Protein AF-A0A139SJI4-F1 (afdb_monomer_lite)

Sequence (648 aa):
MFPEQMTVYVGLIGIAGLSLLIWNFITRSLARKPIPLPALCTIWTLAFISFGGLVGLFALISDFYMIRAIQRYATIISTISFLYFALGLSRWSRDWHNIPKIALISAIGIGGLADQAWPHFKKWQGSAESMTRQLEEDATLVTKLETELPAKSMLFMLPIVPFPEGPQQLYGMQDYELFRPFLHSKTLRYSYGSHKGRPTTEWQKHTAYLPANKMVTELESYGFRGILINRHGYEDNANSLLEELASAGHKPTIEQGDEWVFIPLNPSPTPKLPHLPYSFPDKWFSSEGTPDNWWRWTSTSKNNIIHLYTRESGRHHLTFDISAVSARNIYLTLDGKPLDTINLSTSNLHRAISLILDLPKGKNILTLSTDQPPTIPIGDNRALSLCVANLNLVPIGSLSLNFGQNWFPREGTADNWWRWTGTITGSELSIYSKEAGKYQLTASLGVISPRQVYFMREGELIQKVEFQHQGEQAISFTLKLKQGDNTILLSTDQMGLSPVGDPRHLAFYIKNAQIAALPPQVVSFDNNWFPKERGGDNWWHWTGKRTGSKVSIDNHGEEGTYELFALVGAINQRKVDVMVNGELAAILEFDQAGEQELSIPLRLKQGNNSLILSTDQDPIQPDTRDTRELAFYIKNLTIKSTVDNEKQ

Structure (mmCIF, N/CA/C/O backbone):
data_AF-A0A139SJI4-F1
#
_entry.id   AF-A0A139SJI4-F1
#
loop_
_atom_site.group_PDB
_atom_site.id
_atom_site.type_symbol
_atom_site.label_atom_id
_atom_site.label_alt_id
_atom_site.label_comp_id
_atom_site.label_asym_id
_atom_site.label_entity_id
_atom_site.label_seq_id
_atom_site.pdbx_PDB_ins_code
_atom_site.Cartn_x
_atom_site.Cartn_y
_atom_site.Cartn_z
_atom_site.occupancy
_atom_site.B_iso_or_equiv
_atom_site.auth_seq_id
_atom_site.auth_comp_id
_atom_site.auth_asym_id
_atom_site.auth_atom_id
_atom_site.pdbx_PDB_model_num
ATOM 1 N N . MET A 1 1 ? 8.363 1.008 -33.238 1.00 31.22 1 MET A N 1
ATOM 2 C CA . MET A 1 1 ? 9.758 0.917 -32.758 1.00 31.22 1 MET A CA 1
ATOM 3 C C . MET A 1 1 ? 10.643 0.729 -33.982 1.00 31.22 1 MET A C 1
ATOM 5 O O . MET A 1 1 ? 10.833 -0.393 -34.430 1.00 31.22 1 MET A O 1
ATOM 9 N N . PHE A 1 2 ? 11.058 1.826 -34.616 1.00 26.97 2 PHE A N 1
ATOM 10 C CA . PHE A 1 2 ? 12.043 1.742 -35.694 1.00 26.97 2 PHE A CA 1
ATOM 11 C C . PHE A 1 2 ? 13.402 1.393 -35.069 1.00 26.97 2 PHE A C 1
ATOM 13 O O . PHE A 1 2 ? 13.672 1.865 -33.962 1.00 26.97 2 PHE A O 1
ATOM 20 N N . PRO A 1 3 ? 14.244 0.570 -35.717 1.00 35.22 3 PRO A N 1
ATOM 21 C CA . PRO A 1 3 ? 15.626 0.411 -35.286 1.00 35.22 3 PRO A CA 1
ATOM 22 C C . PRO A 1 3 ? 16.257 1.802 -35.262 1.00 35.22 3 PRO A C 1
ATOM 24 O O . PRO A 1 3 ? 16.084 2.545 -36.229 1.00 35.22 3 PRO A O 1
ATOM 27 N N . GLU A 1 4 ? 16.945 2.158 -34.179 1.00 38.88 4 GLU A N 1
ATOM 28 C CA . GLU A 1 4 ? 17.741 3.383 -34.093 1.00 38.88 4 GLU A CA 1
ATOM 29 C C . GLU A 1 4 ? 18.536 3.545 -35.398 1.00 38.88 4 GLU A C 1
ATOM 31 O O . GLU A 1 4 ? 19.383 2.722 -35.732 1.00 38.88 4 GLU A O 1
ATOM 36 N N . GLN A 1 5 ? 18.220 4.554 -36.210 1.00 41.50 5 GLN A N 1
ATOM 37 C CA . GLN A 1 5 ? 18.909 4.806 -37.481 1.00 41.50 5 GLN A CA 1
ATOM 38 C C . GLN A 1 5 ? 20.224 5.559 -37.240 1.00 41.50 5 GLN A C 1
ATOM 40 O O . GLN A 1 5 ? 20.548 6.521 -37.931 1.00 41.50 5 GLN A O 1
ATOM 45 N N . MET A 1 6 ? 20.989 5.139 -36.236 1.00 48.84 6 MET A N 1
ATOM 46 C CA . MET A 1 6 ? 22.333 5.650 -36.021 1.00 48.84 6 MET A CA 1
ATOM 47 C C . MET A 1 6 ? 23.278 4.839 -36.903 1.00 48.84 6 MET A C 1
ATOM 49 O O . MET A 1 6 ? 23.537 3.661 -36.660 1.00 48.84 6 MET A O 1
ATOM 53 N N . THR A 1 7 ? 23.783 5.456 -37.967 1.00 56.12 7 THR A N 1
ATOM 54 C CA . THR A 1 7 ? 24.868 4.884 -38.763 1.00 56.12 7 THR A CA 1
ATOM 55 C C . THR A 1 7 ? 26.080 4.652 -37.857 1.00 56.12 7 THR A C 1
ATOM 57 O O . THR A 1 7 ? 26.615 5.581 -37.254 1.00 56.12 7 THR A O 1
ATOM 60 N N . VAL A 1 8 ? 26.511 3.394 -37.724 1.00 70.06 8 VAL A N 1
ATOM 61 C CA . VAL A 1 8 ? 27.684 3.058 -36.907 1.00 70.06 8 VAL A CA 1
ATOM 62 C C . VAL A 1 8 ? 28.943 3.514 -37.639 1.00 70.06 8 VAL A C 1
ATOM 64 O O . VAL A 1 8 ? 29.337 2.930 -38.649 1.00 70.06 8 VAL A O 1
ATOM 67 N N . TYR A 1 9 ? 29.578 4.569 -37.133 1.00 81.50 9 TYR A N 1
ATOM 68 C CA . TYR A 1 9 ? 30.862 5.037 -37.640 1.00 81.50 9 TYR A CA 1
ATOM 69 C C . TYR A 1 9 ? 31.980 4.077 -37.211 1.00 81.50 9 TYR A C 1
ATOM 71 O O . TYR A 1 9 ? 32.287 3.960 -36.029 1.00 81.50 9 TYR A O 1
ATOM 79 N N . VAL A 1 10 ? 32.595 3.389 -38.176 1.00 81.25 10 VAL A N 1
ATOM 80 C CA . VAL A 1 10 ? 33.662 2.395 -37.930 1.00 81.25 10 VAL A CA 1
ATOM 81 C C . VAL A 1 10 ? 35.070 3.008 -37.821 1.00 81.25 10 VAL A C 1
ATOM 83 O O . VAL A 1 10 ? 36.044 2.281 -37.629 1.00 81.25 10 VAL A O 1
ATOM 86 N N . GLY A 1 11 ? 35.187 4.334 -37.943 1.00 87.69 11 GLY A N 1
ATOM 87 C CA . GLY A 1 11 ? 36.456 5.064 -37.891 1.00 87.69 11 GLY A CA 1
ATOM 88 C C . GLY A 1 11 ? 37.235 5.084 -39.202 1.00 87.69 11 GLY A C 1
ATOM 89 O O . GLY A 1 11 ? 37.088 4.193 -40.038 1.00 87.69 11 GLY A O 1
ATOM 90 N N . LEU A 1 12 ? 38.119 6.068 -39.376 1.00 90.69 12 LEU A N 1
ATOM 91 C CA . LEU A 1 12 ? 38.939 6.220 -40.588 1.00 90.69 12 LEU A CA 1
ATOM 92 C C . LEU A 1 12 ? 39.838 5.004 -40.838 1.00 90.69 12 LEU A C 1
ATOM 94 O O . LEU A 1 12 ? 39.976 4.551 -41.973 1.00 90.69 12 LEU A O 1
ATOM 98 N N . ILE A 1 13 ? 40.418 4.436 -39.778 1.00 91.56 13 ILE A N 1
ATOM 99 C CA . ILE A 1 13 ? 41.256 3.231 -39.877 1.00 91.56 13 ILE A CA 1
ATOM 100 C C . ILE A 1 13 ? 40.399 2.016 -40.265 1.00 91.56 13 ILE A C 1
ATOM 102 O O . ILE A 1 13 ? 40.811 1.211 -41.102 1.00 91.56 13 ILE A O 1
ATOM 106 N N . GLY A 1 14 ? 39.190 1.899 -39.708 1.00 90.94 14 GLY A N 1
ATOM 107 C CA . GLY A 1 14 ? 38.237 0.856 -40.083 1.00 90.94 14 GLY A CA 1
ATOM 108 C C . GLY A 1 14 ? 37.820 0.989 -41.548 1.00 90.94 14 GLY A C 1
ATOM 109 O O . GLY A 1 14 ? 37.858 0.010 -42.287 1.00 90.94 14 GLY A O 1
ATOM 110 N N . ILE A 1 15 ? 37.529 2.211 -42.004 1.00 92.62 15 ILE A N 1
ATOM 111 C CA . ILE A 1 15 ? 37.219 2.524 -43.406 1.00 92.62 15 ILE A CA 1
ATOM 112 C C . ILE A 1 15 ? 38.392 2.163 -44.319 1.00 92.62 15 ILE A C 1
ATOM 114 O O . ILE A 1 15 ? 38.176 1.558 -45.370 1.00 92.62 15 ILE A O 1
ATOM 118 N N . ALA A 1 16 ? 39.630 2.481 -43.931 1.00 92.94 16 ALA A N 1
ATOM 119 C CA . ALA A 1 16 ? 40.815 2.122 -44.704 1.00 92.94 16 ALA A CA 1
ATOM 120 C C . ALA A 1 16 ? 40.965 0.596 -44.808 1.00 92.94 16 ALA A C 1
ATOM 122 O O . ALA A 1 16 ? 41.175 0.061 -45.896 1.00 92.94 16 ALA A O 1
ATOM 123 N N . GLY A 1 17 ? 40.780 -0.120 -43.696 1.00 94.38 17 GLY A N 1
ATOM 124 C CA . GLY A 1 17 ? 40.795 -1.581 -43.660 1.00 94.38 17 GLY A CA 1
ATOM 125 C C . GLY A 1 17 ? 39.724 -2.225 -44.534 1.00 94.38 17 GLY A C 1
ATOM 126 O O . GLY A 1 17 ? 40.028 -3.115 -45.330 1.00 94.38 17 GLY A O 1
ATOM 127 N N . LEU A 1 18 ? 38.489 -1.735 -44.440 1.00 93.75 18 LEU A N 1
ATOM 128 C CA . LEU A 1 18 ? 37.367 -2.186 -45.258 1.00 93.75 18 LEU A CA 1
ATOM 129 C C . LEU A 1 18 ? 37.601 -1.882 -46.745 1.00 93.75 18 LEU A C 1
ATOM 131 O O . LEU A 1 18 ? 37.373 -2.744 -47.587 1.00 93.75 18 LEU A O 1
ATOM 135 N N . SER A 1 19 ? 38.125 -0.700 -47.076 1.00 94.62 19 SER A N 1
ATOM 136 C CA . SER A 1 19 ? 38.453 -0.317 -48.456 1.00 94.62 19 SER A CA 1
ATOM 137 C C . SER A 1 19 ? 39.529 -1.222 -49.055 1.00 94.62 19 SER A C 1
ATOM 139 O O . SER A 1 19 ? 39.376 -1.699 -50.178 1.00 94.62 19 SER A O 1
ATOM 141 N N . LEU A 1 20 ? 40.586 -1.538 -48.296 1.00 93.88 20 LEU A N 1
ATOM 142 C CA . LEU A 1 20 ? 41.614 -2.493 -48.724 1.00 93.88 20 LEU A CA 1
ATOM 143 C C . LEU A 1 20 ? 41.041 -3.905 -48.908 1.00 93.88 20 LEU A C 1
ATOM 145 O O . LEU A 1 20 ? 41.457 -4.633 -49.815 1.00 93.88 20 LEU A O 1
ATOM 149 N N . LEU A 1 21 ? 40.099 -4.308 -48.051 1.00 95.69 21 LEU A N 1
ATOM 150 C CA . LEU A 1 21 ? 39.420 -5.595 -48.159 1.00 95.69 21 LEU A CA 1
ATOM 151 C C . LEU A 1 21 ? 38.536 -5.655 -49.411 1.00 95.69 21 LEU A C 1
ATOM 153 O O . LEU A 1 21 ? 38.617 -6.633 -50.153 1.00 95.69 21 LEU A O 1
ATOM 157 N N . ILE A 1 22 ? 37.759 -4.603 -49.684 1.00 94.69 22 ILE A N 1
ATOM 158 C CA . ILE A 1 22 ? 36.927 -4.463 -50.888 1.00 94.69 22 ILE A CA 1
ATOM 159 C C . ILE A 1 22 ? 37.801 -4.463 -52.143 1.00 94.69 22 ILE A C 1
ATOM 161 O O . ILE A 1 22 ? 37.515 -5.187 -53.094 1.00 94.69 22 ILE A O 1
ATOM 165 N N . TRP A 1 23 ? 38.909 -3.721 -52.142 1.00 94.38 23 TRP A N 1
ATOM 166 C CA . TRP A 1 23 ? 39.853 -3.711 -53.257 1.00 94.38 23 TRP A CA 1
ATOM 167 C C . TRP A 1 23 ? 40.422 -5.109 -53.540 1.00 94.38 23 TRP A C 1
ATOM 169 O O . TRP A 1 23 ? 40.409 -5.577 -54.681 1.00 94.38 23 TRP A O 1
ATOM 179 N N . ASN A 1 24 ? 40.874 -5.825 -52.505 1.00 93.88 24 ASN A N 1
ATOM 180 C CA . ASN A 1 24 ? 41.371 -7.195 -52.659 1.00 93.88 24 ASN A CA 1
ATOM 181 C C . ASN A 1 24 ? 40.265 -8.165 -53.108 1.00 93.88 24 ASN A C 1
ATOM 183 O O . ASN A 1 24 ? 40.505 -9.059 -53.918 1.00 93.88 24 ASN A O 1
ATOM 187 N N . PHE A 1 25 ? 39.041 -7.981 -52.615 1.00 94.88 25 PHE A N 1
ATOM 188 C CA . PHE A 1 25 ? 37.877 -8.739 -53.057 1.00 94.88 25 PHE A CA 1
ATOM 189 C C . PHE A 1 25 ? 37.612 -8.549 -54.558 1.00 94.88 25 PHE A C 1
ATOM 191 O O . PHE A 1 25 ? 37.527 -9.542 -55.283 1.00 94.88 25 PHE A O 1
ATOM 198 N N . ILE A 1 26 ? 37.544 -7.304 -55.040 1.00 94.62 26 ILE A N 1
ATOM 199 C CA . ILE A 1 26 ? 37.278 -6.980 -56.449 1.00 94.62 26 ILE A CA 1
ATOM 200 C C . ILE A 1 26 ? 38.399 -7.516 -57.341 1.00 94.62 26 ILE A C 1
ATOM 202 O O . ILE A 1 26 ? 38.137 -8.247 -58.293 1.00 94.62 26 ILE A O 1
ATOM 206 N N . THR A 1 27 ? 39.656 -7.214 -57.014 1.00 94.19 27 THR A N 1
ATOM 207 C CA . THR A 1 27 ? 40.818 -7.634 -57.817 1.00 94.19 27 THR A CA 1
ATOM 208 C C . THR A 1 27 ? 40.946 -9.154 -57.913 1.00 94.19 27 THR A C 1
ATOM 210 O O . THR A 1 27 ? 41.191 -9.681 -58.998 1.00 94.19 27 THR A O 1
ATOM 213 N N . ARG A 1 28 ? 40.728 -9.892 -56.815 1.00 93.62 28 ARG A N 1
ATOM 214 C CA . ARG A 1 28 ? 40.727 -11.363 -56.845 1.00 93.62 28 ARG A CA 1
ATOM 215 C C . ARG A 1 28 ? 39.535 -11.929 -57.604 1.00 93.62 28 ARG A C 1
ATOM 217 O O . ARG A 1 28 ? 39.727 -12.897 -58.334 1.00 93.62 28 ARG A O 1
ATOM 224 N N . SER A 1 29 ? 38.358 -11.321 -57.486 1.00 91.19 29 SER A N 1
ATOM 225 C CA . SER A 1 29 ? 37.161 -11.748 -58.221 1.00 91.19 29 SER A CA 1
ATOM 226 C C . SER A 1 29 ? 37.328 -11.553 -59.731 1.00 91.19 29 SER A C 1
ATOM 228 O O . SER A 1 29 ? 37.078 -12.482 -60.496 1.00 91.19 29 SER A O 1
ATOM 230 N N . LEU A 1 30 ? 37.851 -10.398 -60.164 1.00 94.12 30 LEU A N 1
ATOM 231 C CA . LEU A 1 30 ? 38.188 -10.129 -61.569 1.00 94.12 30 LEU A CA 1
ATOM 232 C C . LEU A 1 30 ? 39.256 -11.098 -62.095 1.00 94.12 30 LEU A C 1
ATOM 234 O O . LEU A 1 30 ? 39.156 -11.586 -63.217 1.00 94.12 30 LEU A O 1
ATOM 238 N N . ALA A 1 31 ? 40.240 -11.443 -61.262 1.00 94.50 31 ALA A N 1
ATOM 239 C CA . ALA A 1 31 ? 41.265 -12.435 -61.582 1.00 94.50 31 ALA A CA 1
ATOM 240 C C . ALA A 1 31 ? 40.795 -13.900 -61.440 1.00 94.50 31 ALA A C 1
ATOM 242 O O . ALA A 1 31 ? 41.625 -14.805 -61.537 1.00 94.50 31 ALA A O 1
ATOM 243 N N . ARG A 1 32 ? 39.502 -14.151 -61.171 1.00 91.94 32 ARG A N 1
ATOM 244 C CA . ARG A 1 32 ? 38.909 -15.485 -60.933 1.00 91.94 32 ARG A CA 1
ATOM 245 C C . ARG A 1 32 ? 39.627 -16.309 -59.852 1.00 91.94 32 ARG A C 1
ATOM 247 O O . ARG A 1 32 ? 39.693 -17.534 -59.923 1.00 91.94 32 ARG A O 1
ATOM 254 N N . LYS A 1 33 ? 40.179 -15.638 -58.839 1.00 92.94 33 LYS A N 1
ATOM 255 C CA . LYS A 1 33 ? 40.813 -16.258 -57.666 1.00 92.94 33 LYS A CA 1
ATOM 256 C C . LYS A 1 33 ? 39.795 -16.442 -56.532 1.00 92.94 33 LYS A C 1
ATOM 258 O O . LYS A 1 33 ? 38.827 -15.688 -56.462 1.00 92.94 33 LYS A O 1
ATOM 263 N N . PRO A 1 34 ? 40.038 -17.372 -55.584 1.00 91.31 34 PRO A N 1
ATOM 264 C CA . PRO A 1 34 ? 39.158 -17.561 -54.433 1.00 91.31 34 PRO A CA 1
ATOM 265 C C . PRO A 1 34 ? 38.981 -16.268 -53.632 1.00 91.31 34 PRO A C 1
ATOM 267 O O . PRO A 1 34 ? 39.966 -15.555 -53.386 1.00 91.31 34 PRO A O 1
ATOM 270 N N . ILE A 1 35 ? 37.742 -16.003 -53.215 1.00 91.25 35 ILE A N 1
ATOM 271 C CA . ILE A 1 35 ? 37.358 -14.851 -52.393 1.00 91.25 35 ILE A CA 1
ATOM 272 C C . ILE A 1 35 ? 38.086 -14.921 -51.037 1.00 91.25 35 ILE A C 1
ATOM 274 O O . ILE A 1 35 ? 38.156 -15.998 -50.440 1.00 91.25 35 ILE A O 1
ATOM 278 N N . PRO A 1 36 ? 38.637 -13.807 -50.518 1.00 90.69 36 PRO A N 1
ATOM 279 C CA . PRO A 1 36 ? 39.227 -13.786 -49.182 1.00 90.69 36 PRO A CA 1
ATOM 280 C C . PRO A 1 36 ? 38.206 -14.152 -48.097 1.00 90.69 36 PRO A C 1
ATOM 282 O O . PRO A 1 36 ? 37.127 -13.565 -48.046 1.00 90.69 36 PRO A O 1
ATOM 285 N N . LEU A 1 37 ? 38.576 -15.042 -47.170 1.00 91.75 37 LEU A N 1
ATOM 286 C CA . LEU A 1 37 ? 37.735 -15.397 -46.018 1.00 91.75 37 LEU A CA 1
ATOM 287 C C . LEU A 1 37 ? 37.223 -14.167 -45.234 1.00 91.75 37 LEU A C 1
ATOM 289 O O . LEU A 1 37 ? 36.029 -14.131 -44.949 1.00 91.75 37 LEU A O 1
ATOM 293 N N . PRO A 1 38 ? 38.035 -13.120 -44.955 1.00 93.56 38 PRO A N 1
ATOM 294 C CA . PRO A 1 38 ? 37.532 -11.917 -44.291 1.00 93.56 38 PRO A CA 1
ATOM 295 C C . PRO A 1 38 ? 36.391 -11.232 -45.057 1.00 93.56 38 PRO A C 1
ATOM 297 O O . PRO A 1 38 ? 35.448 -10.759 -44.434 1.00 93.56 38 PRO A O 1
ATOM 300 N N . ALA A 1 39 ? 36.426 -11.240 -46.396 1.00 93.44 39 ALA A N 1
ATOM 301 C CA . ALA A 1 39 ? 35.359 -10.671 -47.218 1.00 93.44 39 ALA A CA 1
ATOM 302 C C . ALA A 1 39 ? 34.072 -11.504 -47.123 1.00 93.44 39 ALA A C 1
ATOM 304 O O . ALA A 1 39 ? 32.995 -10.932 -46.992 1.00 93.44 39 ALA A O 1
ATOM 305 N N . LEU A 1 40 ? 34.174 -12.841 -47.111 1.00 93.38 40 LEU A N 1
ATOM 306 C CA . LEU A 1 40 ? 33.018 -13.722 -46.891 1.00 93.38 40 LEU A CA 1
ATOM 307 C C . LEU A 1 40 ? 32.394 -13.502 -45.510 1.00 93.38 40 LEU A C 1
ATOM 309 O O . LEU A 1 40 ? 31.175 -13.400 -45.412 1.00 93.38 40 LEU A O 1
ATOM 313 N N . CYS A 1 41 ? 33.209 -13.370 -44.460 1.00 93.38 41 CYS A N 1
ATOM 314 C CA . CYS A 1 41 ? 32.719 -13.078 -43.113 1.00 93.38 41 CYS A CA 1
ATOM 315 C C . CYS A 1 41 ? 31.995 -11.723 -43.055 1.00 93.38 41 CYS A C 1
ATOM 317 O O . CYS A 1 41 ? 30.922 -11.629 -42.459 1.00 93.38 41 CYS A O 1
ATOM 319 N N . THR A 1 42 ? 32.535 -10.684 -43.703 1.00 92.75 42 THR A N 1
ATOM 320 C CA . THR A 1 42 ? 31.880 -9.369 -43.793 1.00 92.75 42 THR A CA 1
ATOM 321 C C . THR A 1 42 ? 30.560 -9.445 -44.560 1.00 92.75 42 THR A C 1
ATOM 323 O O . THR A 1 42 ? 29.559 -8.923 -44.077 1.00 92.75 42 THR A O 1
ATOM 326 N N . ILE A 1 43 ? 30.523 -10.129 -45.709 1.00 91.94 43 ILE A N 1
ATOM 327 C CA . ILE A 1 43 ? 29.301 -10.321 -46.509 1.00 91.94 43 ILE A CA 1
ATOM 328 C C . ILE A 1 43 ? 28.243 -11.089 -45.713 1.00 91.94 43 ILE A C 1
ATOM 330 O O . ILE A 1 43 ? 27.091 -10.668 -45.680 1.00 91.94 43 ILE A O 1
ATOM 334 N N . TRP A 1 44 ? 28.626 -12.175 -45.037 1.00 91.62 44 TRP A N 1
ATOM 335 C CA . TRP A 1 44 ? 27.725 -12.936 -44.171 1.00 91.62 44 TRP A CA 1
ATOM 336 C C . TRP A 1 44 ? 27.154 -12.065 -43.053 1.00 91.62 44 TRP A C 1
ATOM 338 O O . TRP A 1 44 ? 25.950 -12.067 -42.814 1.00 91.62 44 TRP A O 1
ATOM 348 N N . THR A 1 45 ? 28.014 -11.277 -42.402 1.00 89.62 45 THR A N 1
ATOM 349 C CA . THR A 1 45 ? 27.598 -10.383 -41.318 1.00 89.62 45 THR A CA 1
ATOM 350 C C . THR A 1 45 ? 26.612 -9.343 -41.835 1.00 89.62 45 THR A C 1
ATOM 352 O O . THR A 1 45 ? 25.567 -9.163 -41.224 1.00 89.62 45 THR A O 1
ATOM 355 N N . LEU A 1 46 ? 26.889 -8.719 -42.986 1.00 88.44 46 LEU A N 1
ATOM 356 C CA . LEU A 1 46 ? 25.969 -7.787 -43.640 1.00 88.44 46 LEU A CA 1
ATOM 357 C C . LEU A 1 46 ? 24.633 -8.461 -43.971 1.00 88.44 46 LEU A C 1
ATOM 359 O O . LEU A 1 46 ? 23.599 -7.974 -43.538 1.00 88.44 46 LEU A O 1
ATOM 363 N N . ALA A 1 47 ? 24.642 -9.619 -44.633 1.00 88.50 47 ALA A N 1
ATOM 364 C CA . ALA A 1 47 ? 23.424 -10.361 -44.967 1.00 88.50 47 ALA A CA 1
ATOM 365 C C . ALA A 1 47 ? 22.595 -10.749 -43.729 1.00 88.50 47 ALA A C 1
ATOM 367 O O . ALA A 1 47 ? 21.364 -10.794 -43.783 1.00 88.50 47 ALA A O 1
ATOM 368 N N . PHE A 1 48 ? 23.262 -11.011 -42.604 1.00 85.50 48 PHE A N 1
ATOM 369 C CA . PHE A 1 48 ? 22.610 -11.311 -41.337 1.00 85.50 48 PHE A CA 1
ATOM 370 C C . PHE A 1 48 ? 21.951 -10.071 -40.710 1.00 85.50 48 PHE A C 1
ATOM 372 O O . PHE A 1 48 ? 20.824 -10.166 -40.227 1.00 85.50 48 PHE A O 1
ATOM 379 N N . ILE A 1 49 ? 22.626 -8.914 -40.740 1.00 82.88 49 ILE A N 1
ATOM 380 C CA . ILE A 1 49 ? 22.243 -7.715 -39.967 1.00 82.88 49 ILE A CA 1
ATOM 381 C C . ILE A 1 49 ? 21.478 -6.664 -40.780 1.00 82.88 49 ILE A C 1
ATOM 383 O O . ILE A 1 49 ? 20.906 -5.744 -40.195 1.00 82.88 49 ILE A O 1
ATOM 387 N N . SER A 1 50 ? 21.507 -6.745 -42.115 1.00 79.69 50 SER A N 1
ATOM 388 C CA . SER A 1 50 ? 20.844 -5.790 -43.006 1.00 79.69 50 SER A CA 1
ATOM 389 C C . SER A 1 50 ? 19.336 -5.735 -42.762 1.00 79.69 50 SER A C 1
ATOM 391 O O . SER A 1 50 ? 18.708 -6.710 -42.349 1.00 79.69 50 SER A O 1
ATOM 393 N N . PHE A 1 51 ? 18.736 -4.581 -43.058 1.00 69.19 51 PHE A N 1
ATOM 394 C CA . PHE A 1 51 ? 17.285 -4.420 -43.036 1.00 69.19 51 PHE A CA 1
ATOM 395 C C . PHE A 1 51 ? 16.641 -5.398 -44.032 1.00 69.19 51 PHE A C 1
ATOM 397 O O . PHE A 1 51 ? 16.991 -5.392 -45.209 1.00 69.19 51 PHE A O 1
ATOM 404 N N . GLY A 1 52 ? 15.752 -6.275 -43.552 1.00 71.00 52 GLY A N 1
ATOM 405 C CA . GLY A 1 52 ? 15.201 -7.376 -44.357 1.00 71.00 52 GLY A CA 1
ATOM 406 C C . GLY A 1 52 ? 16.168 -8.545 -44.609 1.00 71.00 52 GLY A C 1
ATOM 407 O O . GLY A 1 52 ? 15.866 -9.416 -45.418 1.00 71.00 52 GLY A O 1
ATOM 408 N N . GLY A 1 53 ? 17.320 -8.575 -43.931 1.00 79.94 53 GLY A N 1
ATOM 409 C CA . GLY A 1 53 ? 18.271 -9.685 -43.952 1.00 79.94 53 GLY A CA 1
ATOM 410 C C . GLY A 1 53 ? 17.760 -10.924 -43.210 1.00 79.94 53 GLY A C 1
ATOM 411 O O . GLY A 1 53 ? 16.592 -11.009 -42.823 1.00 79.94 53 GLY A O 1
ATOM 412 N N . LEU A 1 54 ? 18.648 -11.891 -42.969 1.00 84.25 54 LEU A N 1
ATOM 413 C CA . LEU A 1 54 ? 18.272 -13.204 -42.420 1.00 84.25 54 LEU A CA 1
ATOM 414 C C . LEU A 1 54 ? 17.519 -13.115 -41.083 1.00 84.25 54 LEU A C 1
ATOM 416 O O . LEU A 1 54 ? 16.571 -13.869 -40.872 1.00 84.25 54 LEU A O 1
ATOM 420 N N . VAL A 1 55 ? 17.886 -12.176 -40.203 1.00 81.94 55 VAL A N 1
ATOM 421 C CA . VAL A 1 55 ? 17.177 -11.989 -38.925 1.00 81.94 55 VAL A CA 1
ATOM 422 C C . VAL A 1 55 ? 15.786 -11.385 -39.123 1.00 81.94 55 VAL A C 1
ATOM 424 O O . VAL A 1 55 ? 14.848 -11.782 -38.438 1.00 81.94 55 VAL A O 1
ATOM 427 N N . GLY A 1 56 ? 15.627 -10.465 -40.077 1.00 80.00 56 GLY A N 1
ATOM 428 C CA . GLY A 1 56 ? 14.319 -9.897 -40.413 1.00 80.00 56 GLY A CA 1
ATOM 429 C C . GLY A 1 56 ? 13.371 -10.949 -40.992 1.00 80.00 56 GLY A C 1
ATOM 430 O O . GLY A 1 56 ? 12.210 -11.011 -40.595 1.00 80.00 56 GLY A O 1
ATOM 431 N N . LEU A 1 57 ? 13.884 -11.818 -41.870 1.00 83.31 57 LEU A N 1
ATOM 432 C CA . LEU A 1 57 ? 13.134 -12.955 -42.412 1.00 83.31 57 LEU A CA 1
ATOM 433 C C . LEU A 1 57 ? 12.748 -13.953 -41.318 1.00 83.31 57 LEU A C 1
ATOM 435 O O . LEU A 1 57 ? 11.601 -14.386 -41.265 1.00 83.31 57 LEU A O 1
ATOM 439 N N . PHE A 1 58 ? 13.679 -14.283 -40.419 1.00 82.12 58 PHE A N 1
ATOM 440 C CA . PHE A 1 58 ? 13.401 -15.155 -39.281 1.00 82.12 58 PHE A CA 1
ATOM 441 C C . PHE A 1 58 ? 12.301 -14.576 -38.384 1.00 82.12 58 PHE A C 1
ATOM 443 O O . PHE A 1 58 ? 11.325 -15.266 -38.116 1.00 82.12 58 PHE A O 1
ATOM 450 N N . ALA A 1 59 ? 12.411 -13.299 -38.001 1.00 82.94 59 ALA A N 1
ATOM 451 C CA . ALA A 1 59 ? 11.419 -12.631 -37.161 1.00 82.94 59 ALA A CA 1
ATOM 452 C C . ALA A 1 59 ? 10.018 -12.628 -37.795 1.00 82.94 59 ALA A C 1
ATOM 454 O O . ALA A 1 59 ? 9.032 -12.805 -37.087 1.00 82.94 59 ALA A O 1
ATOM 455 N N . LEU A 1 60 ? 9.932 -12.472 -39.122 1.00 82.69 60 LEU A N 1
ATOM 456 C CA . LEU A 1 60 ? 8.670 -12.515 -39.862 1.00 82.69 60 LEU A CA 1
ATOM 457 C C . LEU A 1 60 ? 8.051 -13.920 -39.896 1.00 82.69 60 LEU A C 1
ATOM 459 O O . LEU A 1 60 ? 6.836 -14.045 -39.809 1.00 82.69 60 LEU A O 1
ATOM 463 N N . ILE A 1 61 ? 8.868 -14.971 -40.020 1.00 85.75 61 ILE A N 1
ATOM 464 C CA . ILE A 1 61 ? 8.390 -16.362 -40.084 1.00 85.75 61 ILE A CA 1
ATOM 465 C C . ILE A 1 61 ? 8.009 -16.889 -38.696 1.00 85.75 61 ILE A C 1
ATOM 467 O O . ILE A 1 61 ? 7.043 -17.637 -38.567 1.00 85.75 61 ILE A O 1
ATOM 471 N N . SER A 1 62 ? 8.776 -16.542 -37.662 1.00 80.38 62 SER A N 1
ATOM 472 C CA . SER A 1 62 ? 8.629 -17.118 -36.323 1.00 80.38 62 SER A CA 1
ATOM 473 C C . SER A 1 62 ? 7.804 -16.263 -35.358 1.00 80.38 62 SER A C 1
ATOM 475 O O . SER A 1 62 ? 7.731 -16.619 -34.184 1.00 80.38 62 SER A O 1
ATOM 477 N N . ASP A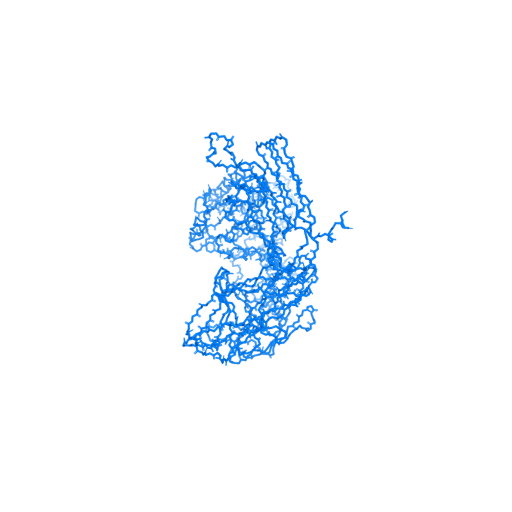 1 63 ? 7.273 -15.120 -35.809 1.00 75.56 63 ASP A N 1
ATOM 478 C CA . ASP A 1 63 ? 6.569 -14.123 -34.980 1.00 75.56 63 ASP A CA 1
ATOM 479 C C . ASP A 1 63 ? 7.397 -13.669 -33.750 1.00 75.56 63 ASP A C 1
ATOM 481 O O . ASP A 1 63 ? 6.886 -13.241 -32.715 1.00 75.56 63 ASP A O 1
ATOM 485 N N . PHE A 1 64 ? 8.729 -13.797 -33.839 1.00 75.06 64 PHE A N 1
ATOM 486 C CA . PHE A 1 64 ? 9.655 -13.562 -32.730 1.00 75.06 64 PHE A CA 1
ATOM 487 C C . PHE A 1 64 ? 10.430 -12.264 -32.957 1.00 75.06 64 PHE A C 1
ATOM 489 O O . PHE A 1 64 ? 11.535 -12.248 -33.500 1.00 75.06 64 PHE A O 1
ATOM 496 N N . TYR A 1 65 ? 9.856 -11.153 -32.503 1.00 68.88 65 TYR A N 1
ATOM 497 C CA . TYR A 1 65 ? 10.417 -9.811 -32.702 1.00 68.88 65 TYR A CA 1
ATOM 498 C C . TYR A 1 65 ? 11.371 -9.342 -31.586 1.00 68.88 65 TYR A C 1
ATOM 500 O O . TYR A 1 65 ? 11.781 -8.183 -31.565 1.00 68.88 65 TYR A O 1
ATOM 508 N N . MET A 1 66 ? 11.748 -10.213 -30.641 1.00 60.34 66 MET A N 1
ATOM 509 C CA . MET A 1 66 ? 12.524 -9.824 -29.448 1.00 60.34 66 MET A CA 1
ATOM 510 C C . MET A 1 66 ? 14.049 -9.766 -29.639 1.00 60.34 66 MET A C 1
ATOM 512 O O . MET A 1 66 ? 14.771 -9.480 -28.682 1.00 60.34 66 MET A O 1
ATOM 516 N N . ILE A 1 67 ? 14.576 -9.999 -30.845 1.00 66.25 67 ILE A N 1
ATOM 517 C CA . ILE A 1 67 ? 16.024 -9.913 -31.095 1.00 66.25 67 ILE A CA 1
ATOM 518 C C . ILE A 1 67 ? 16.436 -8.434 -31.171 1.00 66.25 67 ILE A C 1
ATOM 520 O O . ILE A 1 67 ? 16.478 -7.817 -32.235 1.00 66.25 67 ILE A O 1
ATOM 524 N N . ARG A 1 68 ? 16.721 -7.840 -30.008 1.00 63.72 68 ARG A N 1
ATOM 525 C CA . ARG A 1 68 ? 17.238 -6.469 -29.888 1.00 63.72 68 ARG A CA 1
ATOM 526 C C . ARG A 1 68 ? 18.740 -6.413 -30.205 1.00 63.72 68 ARG A C 1
ATOM 528 O O . ARG A 1 68 ? 19.453 -7.407 -30.117 1.00 63.72 68 ARG A O 1
ATOM 535 N N . ALA A 1 69 ? 19.224 -5.212 -30.530 1.00 67.69 69 ALA A N 1
ATOM 536 C CA . ALA A 1 69 ? 20.647 -4.882 -30.673 1.00 67.69 69 ALA A CA 1
ATOM 537 C C . ALA A 1 69 ? 21.418 -5.557 -31.835 1.00 67.69 69 ALA A C 1
ATOM 539 O O . ALA A 1 69 ? 22.647 -5.606 -31.808 1.00 67.69 69 ALA A O 1
ATOM 540 N N . ILE A 1 70 ? 20.733 -5.986 -32.901 1.00 73.44 70 ILE A N 1
ATOM 541 C CA . ILE A 1 70 ? 21.356 -6.563 -34.117 1.00 73.44 70 ILE A CA 1
ATOM 542 C C . ILE A 1 70 ? 22.353 -5.592 -34.776 1.00 73.44 70 ILE A C 1
ATOM 544 O O . ILE A 1 70 ? 23.351 -6.004 -35.358 1.00 73.44 70 ILE A O 1
ATOM 548 N N . GLN A 1 71 ? 22.159 -4.284 -34.624 1.00 66.38 71 GLN A N 1
ATOM 549 C CA . GLN A 1 71 ? 23.098 -3.288 -35.145 1.00 66.38 71 GLN A CA 1
ATOM 550 C C . GLN A 1 71 ? 24.472 -3.309 -34.446 1.00 66.38 71 GLN A C 1
ATOM 552 O O . GLN A 1 71 ? 25.458 -2.868 -35.033 1.00 66.38 71 GLN A O 1
ATOM 557 N N . ARG A 1 72 ? 24.591 -3.894 -33.240 1.00 75.06 72 ARG A N 1
ATOM 558 C CA . ARG A 1 72 ? 25.885 -4.055 -32.541 1.00 75.06 72 ARG A CA 1
ATOM 559 C C . ARG A 1 72 ? 26.837 -5.014 -33.259 1.00 75.06 72 ARG A C 1
ATOM 561 O O . ARG A 1 72 ? 28.033 -5.009 -32.984 1.00 75.06 72 ARG A O 1
ATOM 568 N N . TYR A 1 73 ? 26.343 -5.793 -34.219 1.00 76.88 73 TYR A N 1
ATOM 569 C CA . TYR A 1 73 ? 27.177 -6.630 -35.080 1.00 76.88 73 TYR A CA 1
ATOM 570 C C . TYR A 1 73 ? 28.043 -5.808 -36.052 1.00 76.88 73 TYR A C 1
ATOM 572 O O . TYR A 1 73 ? 28.999 -6.349 -36.607 1.00 76.88 73 TYR A O 1
ATOM 580 N N . ALA A 1 74 ? 27.805 -4.497 -36.199 1.00 80.00 74 ALA A N 1
ATOM 581 C CA . ALA A 1 74 ? 28.752 -3.590 -36.848 1.00 80.00 74 ALA A CA 1
ATOM 582 C C . ALA A 1 74 ? 30.154 -3.661 -36.207 1.00 80.00 74 ALA A C 1
ATOM 584 O O . ALA A 1 74 ? 31.153 -3.559 -36.916 1.00 80.00 74 ALA A O 1
ATOM 585 N N . THR A 1 75 ? 30.249 -3.958 -34.903 1.00 85.06 75 THR A N 1
ATOM 586 C CA . THR A 1 75 ? 31.525 -4.189 -34.207 1.00 85.06 75 THR A CA 1
ATOM 587 C C . THR A 1 75 ? 32.317 -5.344 -34.822 1.00 85.06 75 THR A C 1
ATOM 589 O O . THR A 1 75 ? 33.534 -5.247 -34.928 1.00 85.06 75 THR A O 1
ATOM 592 N N . ILE A 1 76 ? 31.653 -6.400 -35.309 1.00 88.81 76 ILE A N 1
ATOM 593 C CA . ILE A 1 76 ? 32.318 -7.528 -35.982 1.00 88.81 76 ILE A CA 1
ATOM 594 C C . ILE A 1 76 ? 32.954 -7.064 -37.296 1.00 88.81 76 ILE A C 1
ATOM 596 O O . ILE A 1 76 ? 34.103 -7.399 -37.585 1.00 88.81 76 ILE A O 1
ATOM 600 N N . ILE A 1 77 ? 32.231 -6.254 -38.076 1.00 89.19 77 ILE A N 1
ATOM 601 C CA . ILE A 1 77 ? 32.746 -5.672 -39.324 1.00 89.19 77 ILE A CA 1
ATOM 602 C C . ILE A 1 77 ? 33.947 -4.768 -39.027 1.00 89.19 77 ILE A C 1
ATOM 604 O O . ILE A 1 77 ? 34.963 -4.857 -39.724 1.00 89.19 77 ILE A O 1
ATOM 608 N N . SER A 1 78 ? 33.875 -3.956 -37.968 1.00 89.38 78 SER A N 1
ATOM 609 C CA . SER A 1 78 ? 34.998 -3.138 -37.500 1.00 89.38 78 SER A CA 1
ATOM 610 C C . SER A 1 78 ? 36.204 -4.001 -37.129 1.00 89.38 78 SER A C 1
ATOM 612 O O . SER A 1 78 ? 37.304 -3.737 -37.604 1.00 89.38 78 SER A O 1
ATOM 614 N N . THR A 1 79 ? 36.016 -5.079 -36.359 1.00 92.44 79 THR A N 1
ATOM 615 C CA . THR A 1 79 ? 37.095 -6.009 -35.987 1.00 92.44 79 THR A CA 1
ATOM 616 C C . THR A 1 79 ? 37.769 -6.619 -37.214 1.00 92.44 79 THR A C 1
ATOM 618 O O . THR A 1 79 ? 38.997 -6.609 -37.303 1.00 92.44 79 THR A O 1
ATOM 621 N N . ILE A 1 80 ? 36.987 -7.109 -38.182 1.00 93.69 80 ILE A N 1
ATOM 622 C CA . ILE A 1 80 ? 37.522 -7.667 -39.433 1.00 93.69 80 ILE A CA 1
ATOM 623 C C . ILE A 1 80 ? 38.335 -6.606 -40.182 1.00 93.69 80 ILE A C 1
ATOM 625 O O . ILE A 1 80 ? 39.446 -6.884 -40.635 1.00 93.69 80 ILE A O 1
ATOM 629 N N . SER A 1 81 ? 37.803 -5.388 -40.278 1.00 92.88 81 SER A N 1
ATOM 630 C CA . SER A 1 81 ? 38.438 -4.278 -40.990 1.00 92.88 81 SER A CA 1
ATOM 631 C C . SER A 1 81 ? 39.758 -3.858 -40.340 1.00 92.88 81 SER A C 1
ATOM 633 O O . SER A 1 81 ? 40.766 -3.745 -41.037 1.00 92.88 81 SER A O 1
ATOM 635 N N . PHE A 1 82 ? 39.794 -3.702 -39.012 1.00 92.06 82 PHE A N 1
ATOM 636 C CA . PHE A 1 82 ? 41.014 -3.363 -38.273 1.00 92.06 82 PHE A CA 1
ATOM 637 C C . PHE A 1 82 ? 42.078 -4.450 -38.386 1.00 92.06 82 PHE A C 1
ATOM 639 O O . PHE A 1 82 ? 43.241 -4.144 -38.645 1.00 92.06 82 PHE A O 1
ATOM 646 N N . LEU A 1 83 ? 41.692 -5.721 -38.240 1.00 93.00 83 LEU A N 1
ATOM 647 C CA . LEU A 1 83 ? 42.620 -6.839 -38.378 1.00 93.00 83 LEU A CA 1
ATOM 648 C C . LEU A 1 83 ? 43.203 -6.884 -39.795 1.00 93.00 83 LEU A C 1
ATOM 650 O O . LEU A 1 83 ? 44.409 -7.041 -39.972 1.00 93.00 83 LEU A O 1
ATOM 654 N N . TYR A 1 84 ? 42.355 -6.714 -40.809 1.00 94.00 84 TYR A N 1
ATOM 655 C CA . TYR A 1 84 ? 42.783 -6.720 -42.200 1.00 94.00 84 TYR A CA 1
ATOM 656 C C . TYR A 1 84 ? 43.734 -5.556 -42.512 1.00 94.00 84 TYR A C 1
ATOM 658 O O . TYR A 1 84 ? 44.770 -5.763 -43.148 1.00 94.00 84 TYR A O 1
ATOM 666 N N . PHE A 1 85 ? 43.430 -4.359 -42.000 1.00 93.50 85 PHE A N 1
ATOM 667 C CA . PHE A 1 85 ? 44.311 -3.195 -42.081 1.00 93.50 85 PHE A CA 1
ATOM 668 C C . PHE A 1 85 ? 45.665 -3.463 -41.416 1.00 93.50 85 PHE A C 1
ATOM 670 O O . PHE A 1 85 ? 46.703 -3.288 -42.050 1.00 93.50 85 PHE A O 1
ATOM 677 N N . ALA A 1 86 ? 45.665 -3.956 -40.174 1.00 91.62 86 ALA A N 1
ATOM 678 C CA . ALA A 1 86 ? 46.879 -4.242 -39.413 1.00 91.62 86 ALA A CA 1
ATOM 679 C C . ALA A 1 86 ? 47.757 -5.305 -40.092 1.00 91.62 86 ALA A C 1
ATOM 681 O O . ALA A 1 86 ? 48.974 -5.146 -40.170 1.00 91.62 86 ALA A O 1
ATOM 682 N N . LEU A 1 87 ? 47.156 -6.363 -40.645 1.00 91.44 87 LEU A N 1
ATOM 683 C CA . LEU A 1 87 ? 47.879 -7.393 -41.395 1.00 91.44 87 LEU A CA 1
ATOM 684 C C . LEU A 1 87 ? 48.460 -6.852 -42.708 1.00 91.44 87 LEU A C 1
ATOM 686 O O . LEU A 1 87 ? 49.582 -7.208 -43.074 1.00 91.44 87 LEU A O 1
ATOM 690 N N . GLY A 1 88 ? 47.718 -5.999 -43.421 1.00 89.94 88 GLY A N 1
ATOM 691 C CA . GLY A 1 88 ? 48.209 -5.317 -44.620 1.00 89.94 88 GLY A CA 1
ATOM 692 C C . GLY A 1 88 ? 49.395 -4.403 -44.309 1.00 89.94 88 GLY A C 1
ATOM 693 O O . GLY A 1 88 ? 50.437 -4.493 -44.956 1.00 89.94 88 GLY A O 1
ATOM 694 N N . LEU A 1 89 ? 49.268 -3.601 -43.253 1.00 90.38 89 LEU A N 1
ATOM 695 C CA . LEU A 1 89 ? 50.310 -2.705 -42.763 1.00 90.38 89 LEU A CA 1
ATOM 696 C C . LEU A 1 89 ? 51.552 -3.469 -42.281 1.00 90.38 89 LEU A C 1
ATOM 698 O O . LEU A 1 89 ? 52.676 -3.083 -42.594 1.00 90.38 89 LEU A O 1
ATOM 702 N N . SER A 1 90 ? 51.363 -4.579 -41.564 1.00 90.81 90 SER A N 1
ATOM 703 C CA . SER A 1 90 ? 52.443 -5.452 -41.088 1.00 90.81 90 SER A CA 1
ATOM 704 C C . SER A 1 90 ? 53.226 -6.068 -42.248 1.00 90.81 90 SER A C 1
ATOM 706 O O . SER A 1 90 ? 54.455 -6.102 -42.220 1.00 90.81 90 SER A O 1
ATOM 708 N N . ARG A 1 91 ? 52.531 -6.493 -43.311 1.00 90.31 91 ARG A N 1
ATOM 709 C CA . ARG A 1 91 ? 53.171 -6.981 -44.540 1.00 90.31 91 ARG A CA 1
ATOM 710 C C . ARG A 1 91 ? 53.948 -5.888 -45.262 1.00 90.31 91 ARG A C 1
ATOM 712 O O . ARG A 1 91 ? 55.071 -6.135 -45.684 1.00 90.31 91 ARG A O 1
ATOM 719 N N . TRP A 1 92 ? 53.362 -4.702 -45.395 1.00 91.31 92 TRP A N 1
ATOM 720 C CA . TRP A 1 92 ? 53.982 -3.572 -46.088 1.00 91.31 92 TRP A CA 1
ATOM 721 C C . TRP A 1 92 ? 55.223 -3.036 -45.363 1.00 91.31 92 TRP A C 1
ATOM 723 O O . TRP A 1 92 ? 56.221 -2.703 -45.994 1.00 91.31 92 TRP A O 1
ATOM 733 N N . SER A 1 93 ? 55.183 -3.011 -44.033 1.00 91.38 93 SER A N 1
ATOM 734 C CA . SER A 1 93 ? 56.274 -2.522 -43.185 1.00 91.38 93 SER A CA 1
ATOM 735 C C . SER A 1 93 ? 57.267 -3.612 -42.759 1.00 91.38 93 SER A C 1
ATOM 737 O O . SER A 1 93 ? 58.128 -3.360 -41.915 1.00 91.38 93 SER A O 1
ATOM 739 N N . ARG A 1 94 ? 57.180 -4.832 -43.312 1.00 90.62 94 ARG A N 1
ATOM 740 C CA . ARG A 1 94 ? 57.972 -5.993 -42.867 1.00 90.62 94 ARG A CA 1
ATOM 741 C C . ARG A 1 94 ? 59.475 -5.713 -42.852 1.00 90.62 94 ARG A C 1
ATOM 743 O O . ARG A 1 94 ? 60.117 -5.967 -41.834 1.00 90.62 94 ARG A O 1
ATOM 750 N N . ASP A 1 95 ? 59.985 -5.104 -43.917 1.00 93.06 95 ASP A N 1
ATOM 751 C CA . ASP A 1 95 ? 61.424 -4.910 -44.142 1.00 93.06 95 ASP A CA 1
ATOM 752 C C . ASP A 1 95 ? 61.931 -3.525 -43.709 1.00 93.06 95 ASP A C 1
ATOM 754 O O . ASP A 1 95 ? 63.088 -3.177 -43.931 1.00 93.06 95 ASP A O 1
ATOM 758 N N . TRP A 1 96 ? 61.079 -2.700 -43.090 1.00 92.50 96 TRP A N 1
ATOM 759 C CA . TRP A 1 96 ? 61.506 -1.383 -42.616 1.00 92.50 96 TRP A CA 1
ATOM 760 C C . TRP A 1 96 ? 62.428 -1.506 -41.390 1.00 92.50 96 TRP A C 1
ATOM 762 O O . TRP A 1 96 ? 62.393 -2.495 -40.656 1.00 92.50 96 TRP A O 1
ATOM 772 N N . HIS A 1 97 ? 63.212 -0.466 -41.116 1.00 92.38 97 HIS A N 1
ATOM 773 C CA . HIS A 1 97 ? 63.937 -0.330 -39.848 1.00 92.38 97 HIS A CA 1
ATOM 774 C C . HIS A 1 97 ? 62.960 -0.024 -38.691 1.00 92.38 97 HIS A C 1
ATOM 776 O O . HIS A 1 97 ? 61.842 0.438 -38.919 1.00 92.38 97 HIS A O 1
ATOM 782 N N . ASN A 1 98 ? 63.357 -0.259 -37.435 1.00 91.19 98 ASN A N 1
ATOM 783 C CA . ASN A 1 98 ? 62.445 -0.148 -36.282 1.00 91.19 98 ASN A CA 1
ATOM 784 C C . ASN A 1 98 ? 61.881 1.270 -36.069 1.00 91.19 98 ASN A C 1
ATOM 786 O O . ASN A 1 98 ? 60.709 1.417 -35.738 1.00 91.19 98 ASN A O 1
ATOM 790 N N . ILE A 1 99 ? 62.685 2.310 -36.305 1.00 93.75 99 ILE A N 1
ATOM 791 C CA . ILE A 1 99 ? 62.295 3.713 -36.080 1.00 93.75 99 ILE A CA 1
ATOM 792 C C . ILE A 1 99 ? 61.078 4.134 -36.930 1.00 93.75 99 ILE A C 1
ATOM 794 O O . ILE A 1 99 ? 60.079 4.553 -36.345 1.00 93.75 99 ILE A O 1
ATOM 798 N N . PRO A 1 100 ? 61.079 3.996 -38.274 1.00 92.12 100 PRO A N 1
ATOM 799 C CA . PRO A 1 100 ? 59.917 4.369 -39.084 1.00 92.12 100 PRO A CA 1
ATOM 800 C C . PRO A 1 100 ? 58.683 3.498 -38.807 1.00 92.12 100 PRO A C 1
ATOM 802 O O . PRO A 1 100 ? 57.564 3.993 -38.923 1.00 92.12 100 PRO A O 1
ATOM 805 N N . LYS A 1 101 ? 58.851 2.233 -38.386 1.00 89.56 101 LYS A N 1
ATOM 806 C CA . LYS A 1 101 ? 57.716 1.397 -37.953 1.00 89.56 101 LYS A CA 1
ATOM 807 C C . LYS A 1 101 ? 57.065 1.942 -36.688 1.00 89.56 101 LYS A C 1
ATOM 809 O O . LYS A 1 101 ? 55.845 2.063 -36.648 1.00 89.56 101 LYS A O 1
ATOM 814 N N . ILE A 1 102 ? 57.867 2.276 -35.675 1.00 92.25 102 ILE A N 1
ATOM 815 C CA . ILE A 1 102 ? 57.366 2.853 -34.423 1.00 92.25 102 ILE A CA 1
ATOM 816 C C . ILE A 1 102 ? 56.671 4.183 -34.716 1.00 92.25 102 ILE A C 1
ATOM 818 O O . ILE A 1 102 ? 55.537 4.367 -34.293 1.00 92.25 102 ILE A O 1
ATOM 822 N N . ALA A 1 103 ? 57.290 5.060 -35.513 1.00 93.81 103 ALA A N 1
ATOM 823 C CA . ALA A 1 103 ? 56.694 6.339 -35.894 1.00 93.81 103 ALA A CA 1
ATOM 824 C C . ALA A 1 103 ? 55.334 6.167 -36.597 1.00 93.81 103 ALA A C 1
ATOM 826 O O . ALA A 1 103 ? 54.376 6.857 -36.258 1.00 93.81 103 ALA A O 1
ATOM 827 N N . LEU A 1 104 ? 55.225 5.214 -37.527 1.00 92.06 104 LEU A N 1
ATOM 828 C CA . LEU A 1 104 ? 53.979 4.903 -38.231 1.00 92.06 104 LEU A CA 1
ATOM 829 C C . LEU A 1 104 ? 52.899 4.353 -37.289 1.00 92.06 104 LEU A C 1
ATOM 831 O O . LEU A 1 104 ? 51.754 4.793 -37.350 1.00 92.06 104 LEU A O 1
ATOM 835 N N . ILE A 1 105 ? 53.254 3.416 -36.404 1.00 91.12 105 ILE A N 1
ATOM 836 C CA . ILE A 1 105 ? 52.323 2.854 -35.415 1.00 91.12 105 ILE A CA 1
ATOM 837 C C . ILE A 1 105 ? 51.848 3.946 -34.454 1.00 91.12 105 ILE A C 1
ATOM 839 O O . ILE A 1 105 ? 50.651 4.042 -34.198 1.00 91.12 105 ILE A O 1
ATOM 843 N N . SER A 1 106 ? 52.751 4.797 -33.964 1.00 93.44 106 SER A N 1
ATOM 844 C CA . SER A 1 106 ? 52.405 5.934 -33.109 1.00 93.44 106 SER A CA 1
ATOM 845 C C . SER A 1 106 ? 51.500 6.929 -33.833 1.00 93.44 106 SER A C 1
ATOM 847 O O . SER A 1 106 ? 50.506 7.358 -33.257 1.00 93.44 106 SER A O 1
ATOM 849 N N . ALA A 1 107 ? 51.779 7.249 -35.099 1.00 93.75 107 ALA A N 1
ATOM 850 C CA . ALA A 1 107 ? 50.940 8.140 -35.898 1.00 93.75 107 ALA A CA 1
ATOM 851 C C . ALA A 1 107 ? 49.530 7.567 -36.116 1.00 93.75 107 ALA A C 1
ATOM 853 O O . ALA A 1 107 ? 48.545 8.282 -35.951 1.00 93.75 107 ALA A O 1
ATOM 854 N N . ILE A 1 108 ? 49.416 6.271 -36.426 1.00 93.12 108 ILE A N 1
ATOM 855 C CA . ILE A 1 108 ? 48.126 5.582 -36.575 1.00 93.12 108 ILE A CA 1
ATOM 856 C C . ILE A 1 108 ? 47.397 5.497 -35.231 1.00 93.12 108 ILE A C 1
ATOM 858 O O . ILE A 1 108 ? 46.193 5.718 -35.185 1.00 93.12 108 ILE A O 1
ATOM 862 N N . GLY A 1 109 ? 48.108 5.216 -34.138 1.00 90.75 109 GLY A N 1
ATOM 863 C CA . GLY A 1 109 ? 47.541 5.177 -32.792 1.00 90.75 109 GLY A CA 1
ATOM 864 C C . GLY A 1 109 ? 46.978 6.533 -32.371 1.00 90.75 109 GLY A C 1
ATOM 865 O O . GLY A 1 109 ? 45.816 6.619 -31.990 1.00 90.75 109 GLY A O 1
ATOM 866 N N . ILE A 1 110 ? 47.763 7.604 -32.513 1.00 92.38 110 ILE A N 1
ATOM 867 C CA . ILE A 1 110 ? 47.339 8.976 -32.200 1.00 92.38 110 ILE A CA 1
ATOM 868 C C . ILE A 1 110 ? 46.202 9.415 -33.127 1.00 92.38 110 ILE A C 1
ATOM 870 O O . ILE A 1 110 ? 45.209 9.957 -32.654 1.00 92.38 110 ILE A O 1
ATOM 874 N N . GLY A 1 111 ? 46.308 9.150 -34.432 1.00 91.44 111 GLY A N 1
ATOM 875 C CA . GLY A 1 111 ? 45.272 9.490 -35.407 1.00 91.44 111 GLY A CA 1
ATOM 876 C C . GLY A 1 111 ? 43.965 8.732 -35.171 1.00 91.44 111 GLY A C 1
ATOM 877 O O . GLY A 1 111 ? 42.894 9.322 -35.252 1.00 91.44 111 GLY A O 1
ATOM 878 N N . GLY A 1 112 ? 44.043 7.448 -34.816 1.00 89.81 112 GLY A N 1
ATOM 879 C CA . GLY A 1 112 ? 42.889 6.632 -34.445 1.00 89.81 112 GLY A CA 1
ATOM 880 C C . GLY A 1 112 ? 42.236 7.102 -33.149 1.00 89.81 112 GLY A C 1
ATOM 881 O O . GLY A 1 112 ? 41.014 7.209 -33.088 1.00 89.81 112 GLY A O 1
ATOM 882 N N . LEU A 1 113 ? 43.036 7.447 -32.136 1.00 88.75 113 LEU A N 1
ATOM 883 C CA . LEU A 1 113 ? 42.532 8.060 -30.907 1.00 88.75 113 LEU A CA 1
ATOM 884 C C . LEU A 1 113 ? 41.855 9.401 -31.195 1.00 88.75 113 LEU A C 1
ATOM 886 O O . LEU A 1 113 ? 40.755 9.625 -30.706 1.00 88.75 113 LEU A O 1
ATOM 890 N N . ALA A 1 114 ? 42.455 10.264 -32.017 1.00 88.44 114 ALA A N 1
ATOM 891 C CA . ALA A 1 114 ? 41.864 11.543 -32.396 1.00 88.44 114 ALA A CA 1
ATOM 892 C C . ALA A 1 114 ? 40.545 11.357 -33.165 1.00 88.44 114 ALA A C 1
ATOM 894 O O . ALA A 1 114 ? 39.553 11.993 -32.828 1.00 88.44 114 ALA A O 1
ATOM 895 N N . ASP A 1 115 ? 40.497 10.448 -34.140 1.00 89.06 115 ASP A N 1
ATOM 896 C CA . ASP A 1 115 ? 39.293 10.143 -34.922 1.00 89.06 115 ASP A CA 1
ATOM 897 C C . ASP A 1 115 ? 38.135 9.629 -34.053 1.00 89.06 115 ASP A C 1
ATOM 899 O O . ASP A 1 115 ? 36.991 10.054 -34.209 1.00 89.06 115 ASP A O 1
ATOM 903 N N . GLN A 1 116 ? 38.424 8.737 -33.104 1.00 84.88 116 GLN A N 1
ATOM 904 C CA . GLN A 1 116 ? 37.393 8.153 -32.246 1.00 84.88 116 GLN A CA 1
ATOM 905 C C . GLN A 1 116 ? 36.999 9.076 -31.084 1.00 84.88 116 GLN A C 1
ATOM 907 O O . GLN A 1 116 ? 35.820 9.150 -30.728 1.00 84.88 116 GLN A O 1
ATOM 912 N N . ALA A 1 117 ? 37.953 9.809 -30.506 1.00 82.50 117 ALA A N 1
ATOM 913 C CA . ALA A 1 117 ? 37.716 10.665 -29.348 1.00 82.50 117 ALA A CA 1
ATOM 914 C C . ALA A 1 117 ? 37.146 12.038 -29.723 1.00 82.50 117 ALA A C 1
ATOM 916 O O . ALA A 1 117 ? 36.296 12.543 -29.000 1.00 82.50 117 ALA A O 1
ATOM 917 N N . TRP A 1 118 ? 37.557 12.650 -30.838 1.00 76.75 118 TRP A N 1
ATOM 918 C CA . TRP A 1 118 ? 37.205 14.039 -31.164 1.00 76.75 118 TRP A CA 1
ATOM 919 C C . TRP A 1 118 ? 35.699 14.288 -31.373 1.00 76.75 118 TRP A C 1
ATOM 921 O O . TRP A 1 118 ? 35.177 15.254 -30.807 1.00 76.75 118 TRP A O 1
ATOM 931 N N . PRO A 1 119 ? 34.943 13.440 -32.105 1.00 72.50 119 PRO A N 1
ATOM 932 C CA . PRO A 1 119 ? 33.499 13.625 -32.257 1.00 72.50 119 PRO A CA 1
ATOM 933 C C . PRO A 1 119 ? 32.743 13.479 -30.931 1.00 72.50 119 PRO A C 1
ATOM 935 O O . PRO A 1 119 ? 31.780 14.206 -30.684 1.00 72.50 119 PRO A O 1
ATOM 938 N N . HIS A 1 120 ? 33.194 12.561 -30.071 1.00 68.75 120 HIS A N 1
ATOM 939 C CA . HIS A 1 120 ? 32.625 12.348 -28.741 1.00 68.75 120 HIS A CA 1
ATOM 940 C C . HIS A 1 120 ? 32.991 13.493 -27.792 1.00 68.75 120 HIS A C 1
ATOM 942 O O . HIS A 1 120 ? 32.116 13.992 -27.096 1.00 68.75 120 HIS A O 1
ATOM 948 N N . PHE A 1 121 ? 34.232 13.980 -27.839 1.00 68.94 121 PHE A N 1
ATOM 949 C CA . PHE A 1 121 ? 34.710 15.130 -27.073 1.00 68.94 121 PHE A CA 1
ATOM 950 C C . PHE A 1 121 ? 33.936 16.405 -27.423 1.00 68.94 121 PHE A C 1
ATOM 952 O O . PHE A 1 121 ? 33.460 17.087 -26.526 1.00 68.94 121 PHE A O 1
ATOM 959 N N . LYS A 1 122 ? 33.722 16.699 -28.715 1.00 69.00 122 LYS A N 1
ATOM 960 C CA . LYS A 1 122 ? 32.965 17.885 -29.153 1.00 69.00 122 LYS A CA 1
ATOM 961 C C . LYS A 1 122 ? 31.491 17.833 -28.734 1.00 69.00 122 LYS A C 1
ATOM 963 O O . LYS A 1 122 ? 30.938 18.853 -28.335 1.00 69.00 122 LYS A O 1
ATOM 968 N N . LYS A 1 123 ? 30.854 16.657 -28.820 1.00 68.62 123 LYS A N 1
ATOM 969 C CA . LYS A 1 123 ? 29.486 16.453 -28.311 1.00 68.62 123 LYS A CA 1
ATOM 970 C C . LYS A 1 123 ? 29.430 16.615 -26.793 1.00 68.62 123 LYS A C 1
ATOM 972 O O . LYS A 1 123 ? 28.547 17.299 -26.296 1.00 68.62 123 LYS A O 1
ATOM 977 N N . TRP A 1 124 ? 30.391 16.025 -26.085 1.00 65.25 124 TRP A N 1
ATOM 978 C CA . TRP A 1 124 ? 30.480 16.081 -24.630 1.00 65.25 124 TRP A CA 1
ATOM 979 C C . TRP A 1 124 ? 30.731 17.503 -24.127 1.00 65.25 124 TRP A C 1
ATOM 981 O O . TRP A 1 124 ? 30.070 17.927 -23.193 1.00 65.25 124 TRP A O 1
ATOM 991 N N . GLN A 1 125 ? 31.595 18.282 -24.783 1.00 67.25 125 GLN A N 1
ATOM 992 C CA . GLN A 1 125 ? 31.922 19.652 -24.379 1.00 67.25 125 GLN A CA 1
ATOM 993 C C . GLN A 1 125 ? 30.699 20.587 -24.380 1.00 67.25 125 GLN A C 1
ATOM 995 O O . GLN A 1 125 ? 30.602 21.444 -23.511 1.00 67.25 125 GLN A O 1
ATOM 1000 N N . GLY A 1 126 ? 29.746 20.399 -25.302 1.00 67.31 126 GLY A N 1
ATOM 1001 C CA . GLY A 1 126 ? 28.509 21.191 -25.350 1.00 67.31 126 GLY A CA 1
ATOM 1002 C C . GLY A 1 126 ? 27.505 20.881 -24.230 1.00 67.31 126 GLY A C 1
ATOM 1003 O O . GLY A 1 126 ? 26.657 21.714 -23.938 1.00 67.31 126 GLY A O 1
ATOM 1004 N N . SER A 1 127 ? 27.606 19.707 -23.597 1.00 72.06 127 SER A N 1
ATOM 1005 C CA . SER A 1 127 ? 26.745 19.268 -22.485 1.00 72.06 127 SER A CA 1
ATOM 1006 C C . SER A 1 127 ? 27.488 19.136 -21.150 1.00 72.06 127 SER A C 1
ATOM 1008 O O . SER A 1 127 ? 26.874 18.844 -20.126 1.00 72.06 127 SER A O 1
ATOM 1010 N N . ALA A 1 128 ? 28.815 19.283 -21.153 1.00 77.31 128 ALA A N 1
ATOM 1011 C CA . ALA A 1 128 ? 29.661 19.038 -19.990 1.00 77.31 128 ALA A CA 1
ATOM 1012 C C . ALA A 1 128 ? 29.370 20.046 -18.883 1.00 77.31 128 ALA A C 1
ATOM 1014 O O . ALA A 1 128 ? 29.270 19.657 -17.730 1.00 77.31 128 ALA A O 1
ATOM 1015 N N . GLU A 1 129 ? 29.176 21.318 -19.225 1.00 81.44 129 GLU A N 1
ATOM 1016 C CA . GLU A 1 129 ? 28.901 22.361 -18.235 1.00 81.44 129 GLU A CA 1
ATOM 1017 C C . GLU A 1 129 ? 27.547 22.146 -17.542 1.00 81.44 129 GLU A C 1
ATOM 1019 O O . GLU A 1 129 ? 27.476 22.159 -16.315 1.00 81.44 129 GLU A O 1
ATOM 1024 N N . SER A 1 130 ? 26.490 21.831 -18.302 1.00 82.56 130 SER A N 1
ATOM 1025 C CA . SER A 1 130 ? 25.174 21.514 -17.730 1.00 82.56 130 SER A CA 1
ATOM 1026 C C . SER A 1 130 ? 25.191 20.244 -16.877 1.00 82.56 130 SER A C 1
ATOM 1028 O O . SER A 1 130 ? 24.548 20.208 -15.833 1.00 82.56 130 SER A O 1
ATOM 1030 N N . MET A 1 131 ? 25.939 19.218 -17.301 1.00 84.25 131 MET A N 1
ATOM 1031 C CA . MET A 1 131 ? 26.079 17.960 -16.560 1.00 84.25 131 MET A CA 1
ATOM 1032 C C . MET A 1 131 ? 26.875 18.157 -15.265 1.00 84.25 131 MET A C 1
ATOM 1034 O O . MET A 1 131 ? 26.466 17.676 -14.215 1.00 84.25 131 MET A O 1
ATOM 1038 N N . THR A 1 132 ? 27.993 18.885 -15.320 1.00 88.12 132 THR A N 1
ATOM 1039 C CA . THR A 1 132 ? 28.790 19.223 -14.133 1.00 88.12 132 THR A CA 1
ATOM 1040 C C . THR A 1 132 ? 27.944 19.995 -13.131 1.00 88.12 132 THR A C 1
ATOM 1042 O O . THR A 1 132 ? 27.926 19.629 -11.961 1.00 88.12 132 THR A O 1
ATOM 1045 N N . ARG A 1 133 ? 27.167 20.983 -13.593 1.00 88.62 133 ARG A N 1
ATOM 1046 C CA . ARG A 1 133 ? 26.242 21.721 -12.730 1.00 88.62 133 ARG A CA 1
ATOM 1047 C C . ARG A 1 133 ? 25.212 20.796 -12.072 1.00 88.62 133 ARG A C 1
ATOM 1049 O O . ARG A 1 133 ? 25.055 20.859 -10.861 1.00 88.62 133 ARG A O 1
ATOM 1056 N N . GLN A 1 134 ? 24.579 19.894 -12.829 1.00 88.62 134 GLN A N 1
ATOM 1057 C CA . GLN A 1 134 ? 23.656 18.890 -12.271 1.00 88.62 134 GLN A CA 1
ATOM 1058 C C . GLN A 1 134 ? 24.304 18.056 -11.157 1.00 88.62 134 GLN A C 1
ATOM 1060 O O . GLN A 1 134 ? 23.712 17.868 -10.098 1.00 88.62 134 GLN A O 1
ATOM 1065 N N . LEU A 1 135 ? 25.523 17.561 -11.395 1.00 90.69 135 LEU A N 1
ATOM 1066 C CA . LEU A 1 135 ? 26.257 16.733 -10.436 1.00 90.69 135 LEU A CA 1
ATOM 1067 C C . LEU A 1 135 ? 26.639 17.513 -9.172 1.00 90.69 135 LEU A C 1
ATOM 1069 O O . LEU A 1 135 ? 26.614 16.960 -8.073 1.00 90.69 135 LEU A O 1
ATOM 1073 N N . GLU A 1 136 ? 27.004 18.786 -9.310 1.00 93.06 136 GLU A N 1
ATOM 1074 C CA . GLU A 1 136 ? 27.315 19.665 -8.179 1.00 93.06 136 GLU A CA 1
ATOM 1075 C C . GLU A 1 136 ? 26.067 20.001 -7.356 1.00 93.06 136 GLU A C 1
ATOM 1077 O O . GLU A 1 136 ? 26.110 19.979 -6.121 1.00 93.06 136 GLU A O 1
ATOM 1082 N N . GLU A 1 137 ? 24.942 20.272 -8.017 1.00 93.56 137 GLU A N 1
ATOM 1083 C CA . GLU A 1 137 ? 23.670 20.538 -7.349 1.00 93.56 137 GLU A CA 1
ATOM 1084 C C . GLU A 1 137 ? 23.169 19.283 -6.601 1.00 93.56 137 GLU A C 1
ATOM 1086 O O . GLU A 1 137 ? 22.804 19.385 -5.427 1.00 93.56 137 GLU A O 1
ATOM 1091 N N . ASP A 1 138 ? 23.259 18.088 -7.203 1.00 95.00 138 ASP A N 1
ATOM 1092 C CA . ASP A 1 138 ? 22.922 16.816 -6.540 1.00 95.00 138 ASP A CA 1
ATOM 1093 C C . ASP A 1 138 ? 23.817 16.529 -5.336 1.00 95.00 138 ASP A C 1
ATOM 1095 O O . ASP A 1 138 ? 23.341 16.130 -4.269 1.00 95.00 138 ASP A O 1
ATOM 1099 N N . ALA A 1 139 ? 25.128 16.740 -5.485 1.00 95.81 139 ALA A N 1
ATOM 1100 C CA . ALA A 1 139 ? 26.083 16.582 -4.395 1.00 95.81 139 ALA A CA 1
ATOM 1101 C C . ALA A 1 139 ? 25.751 17.519 -3.227 1.00 95.81 139 ALA A C 1
ATOM 1103 O O . ALA A 1 139 ? 25.833 17.115 -2.062 1.00 95.81 139 ALA A O 1
ATOM 1104 N N . THR A 1 140 ? 25.352 18.754 -3.537 1.00 96.44 140 THR A N 1
ATOM 1105 C CA . THR A 1 140 ? 24.937 19.753 -2.550 1.00 96.44 140 THR A CA 1
ATOM 1106 C C . THR A 1 140 ? 23.655 19.329 -1.834 1.00 96.44 140 THR A C 1
ATOM 1108 O O . THR A 1 140 ? 23.625 19.343 -0.600 1.00 96.44 140 THR A O 1
ATOM 1111 N N . LEU A 1 141 ? 22.628 18.884 -2.569 1.00 96.81 141 LEU A N 1
ATOM 1112 C CA . LEU A 1 141 ? 21.392 18.351 -1.986 1.00 96.81 141 LEU A CA 1
ATOM 1113 C C . LEU A 1 141 ? 21.690 17.190 -1.032 1.00 96.81 141 LEU A C 1
ATOM 1115 O O . LEU A 1 141 ? 21.257 17.205 0.121 1.00 96.81 141 LEU A O 1
ATOM 1119 N N . VAL A 1 142 ? 22.441 16.189 -1.495 1.00 97.25 142 VAL A N 1
ATOM 1120 C CA . VAL A 1 142 ? 22.706 14.977 -0.711 1.00 97.25 142 VAL A CA 1
ATOM 1121 C C . VAL A 1 142 ? 23.561 15.280 0.515 1.00 97.25 142 VAL A C 1
ATOM 1123 O O . VAL A 1 142 ? 23.284 14.756 1.591 1.00 97.25 142 VAL A O 1
ATOM 1126 N N . THR A 1 143 ? 24.545 16.174 0.400 1.00 96.88 143 THR A N 1
ATOM 1127 C CA . THR A 1 143 ? 25.353 16.609 1.550 1.00 96.88 143 THR A CA 1
ATOM 1128 C C . THR A 1 143 ? 24.487 17.311 2.594 1.00 96.88 143 THR A C 1
ATOM 1130 O O . THR A 1 143 ? 24.647 17.075 3.794 1.00 96.88 143 THR A O 1
ATOM 1133 N N . LYS A 1 144 ? 23.531 18.140 2.158 1.00 96.81 144 LYS A N 1
ATOM 1134 C CA . LYS A 1 144 ? 22.592 18.807 3.064 1.00 96.81 144 LYS A CA 1
ATOM 1135 C C . LYS A 1 144 ? 21.682 17.796 3.769 1.00 96.81 144 LYS A C 1
ATOM 1137 O O . LYS A 1 144 ? 21.568 17.840 4.991 1.00 96.81 144 LYS A O 1
ATOM 1142 N N . LEU A 1 145 ? 21.128 16.832 3.030 1.00 97.62 145 LEU A N 1
ATOM 1143 C CA . LEU A 1 145 ? 20.329 15.740 3.598 1.00 97.62 145 LEU A CA 1
ATOM 1144 C C . LEU A 1 145 ? 21.120 14.914 4.624 1.00 97.62 145 LEU A C 1
ATOM 1146 O O . LEU A 1 145 ? 20.609 14.629 5.702 1.00 97.62 145 LEU A O 1
ATOM 1150 N N . GLU A 1 146 ? 22.369 14.549 4.326 1.00 97.31 146 GLU A N 1
ATOM 1151 C CA . GLU A 1 146 ? 23.222 13.781 5.248 1.00 97.31 146 GLU A CA 1
ATOM 1152 C C . GLU A 1 146 ? 23.646 14.574 6.489 1.00 97.31 146 GLU A C 1
ATOM 1154 O O . GLU A 1 146 ? 23.960 13.977 7.517 1.00 97.31 146 GLU A O 1
ATOM 1159 N N . THR A 1 147 ? 23.632 15.906 6.415 1.00 96.12 147 THR A N 1
ATOM 1160 C CA . THR A 1 147 ? 23.907 16.777 7.565 1.00 96.12 147 THR A CA 1
ATOM 1161 C C . THR A 1 147 ? 22.690 16.891 8.487 1.00 96.12 147 THR A C 1
ATOM 1163 O O . THR A 1 147 ? 22.844 16.910 9.706 1.00 96.12 147 THR A O 1
ATOM 1166 N N . GLU A 1 148 ? 21.477 16.956 7.929 1.00 95.19 148 GLU A N 1
ATOM 1167 C CA . GLU A 1 148 ? 20.238 17.122 8.704 1.00 95.19 148 GLU A CA 1
ATOM 1168 C C . GLU A 1 148 ? 19.687 15.798 9.260 1.00 95.19 148 GLU A C 1
ATOM 1170 O O . GLU A 1 148 ? 18.959 15.790 10.258 1.00 95.19 148 GLU A O 1
ATOM 1175 N N . LEU A 1 149 ? 20.017 14.665 8.633 1.00 96.69 149 LEU A N 1
ATOM 1176 C CA . LEU A 1 149 ? 19.418 13.371 8.944 1.00 96.69 149 LEU A CA 1
ATOM 1177 C C . LEU A 1 149 ? 20.406 12.407 9.616 1.00 96.69 149 LEU A C 1
ATOM 1179 O O . LEU A 1 149 ? 21.559 12.303 9.203 1.00 96.69 149 LEU A O 1
ATOM 1183 N N . PRO A 1 150 ? 19.956 11.606 10.602 1.00 95.88 150 PRO A N 1
ATOM 1184 C CA . PRO A 1 150 ? 20.772 10.528 11.148 1.00 95.88 150 PRO A CA 1
ATOM 1185 C C . PRO A 1 150 ? 21.208 9.528 10.070 1.00 95.88 150 PRO A C 1
ATOM 1187 O O . PRO A 1 150 ? 20.456 9.228 9.136 1.00 95.88 150 PRO A O 1
ATOM 1190 N N . ALA A 1 151 ? 22.385 8.926 10.243 1.00 95.81 151 ALA A N 1
ATOM 1191 C CA . ALA A 1 151 ? 22.857 7.865 9.357 1.00 95.81 151 ALA A CA 1
ATOM 1192 C C . ALA A 1 151 ? 21.829 6.723 9.248 1.00 95.81 151 ALA A C 1
ATOM 1194 O O . ALA A 1 151 ? 21.185 6.350 10.231 1.00 95.81 151 ALA A O 1
ATOM 1195 N N . LYS A 1 152 ? 21.720 6.121 8.056 1.00 95.56 152 LYS A N 1
ATOM 1196 C CA . LYS A 1 152 ? 20.757 5.056 7.709 1.00 95.56 152 LYS A CA 1
ATOM 1197 C C . LYS A 1 152 ? 19.288 5.494 7.681 1.00 95.56 152 LYS A C 1
ATOM 1199 O O . LYS A 1 152 ? 18.423 4.621 7.577 1.00 95.56 152 LYS A O 1
ATOM 1204 N N . SER A 1 153 ? 19.001 6.797 7.728 1.00 97.56 153 SER A N 1
ATOM 1205 C CA . SER A 1 153 ? 17.648 7.323 7.508 1.00 97.56 153 SER A CA 1
ATOM 1206 C C . SER A 1 153 ? 17.089 6.860 6.160 1.00 97.56 153 SER A C 1
ATOM 1208 O O . SER A 1 153 ? 17.797 6.854 5.151 1.00 97.56 153 SER A O 1
ATOM 1210 N N . MET A 1 154 ? 15.821 6.443 6.161 1.00 97.44 154 MET A N 1
ATOM 1211 C CA . MET A 1 154 ? 15.115 5.978 4.966 1.00 97.44 154 MET A CA 1
ATOM 1212 C C . MET A 1 154 ? 14.303 7.116 4.353 1.00 97.44 154 MET A C 1
ATOM 1214 O O . MET A 1 154 ? 13.504 7.740 5.051 1.00 97.44 154 MET A O 1
ATOM 1218 N N . LEU A 1 155 ? 14.487 7.351 3.057 1.00 98.00 155 LEU A N 1
ATOM 1219 C CA . LEU A 1 155 ? 13.792 8.357 2.266 1.00 98.00 155 LEU A CA 1
ATOM 1220 C C . LEU A 1 155 ? 12.870 7.688 1.248 1.00 98.00 155 LEU A C 1
ATOM 1222 O O . LEU A 1 155 ? 13.291 6.816 0.481 1.00 98.00 155 LEU A O 1
ATOM 1226 N N . PHE A 1 156 ? 11.604 8.094 1.253 1.00 97.62 156 PHE A N 1
ATOM 1227 C CA . PHE A 1 156 ? 10.621 7.634 0.285 1.00 97.62 156 PHE A CA 1
ATOM 1228 C C . PHE A 1 156 ? 10.655 8.547 -0.940 1.00 97.62 156 PHE A C 1
ATOM 1230 O O . PHE A 1 156 ? 10.417 9.744 -0.821 1.00 97.62 156 PHE A O 1
ATOM 1237 N N . MET A 1 157 ? 10.998 8.001 -2.104 1.00 97.12 157 MET A N 1
ATOM 1238 C CA . MET A 1 157 ? 11.141 8.763 -3.341 1.00 97.12 157 MET A CA 1
ATOM 1239 C C . MET A 1 157 ? 9.838 8.807 -4.133 1.00 97.12 157 MET A C 1
ATOM 1241 O O . MET A 1 157 ? 9.188 7.778 -4.304 1.00 97.12 157 MET A O 1
ATOM 1245 N N . LEU A 1 158 ? 9.504 9.985 -4.652 1.00 96.38 158 LEU A N 1
ATOM 1246 C CA . LEU A 1 158 ? 8.340 10.235 -5.495 1.00 96.38 158 LEU A CA 1
ATOM 1247 C C . LEU A 1 158 ? 8.750 10.968 -6.789 1.00 96.38 158 LEU A C 1
ATOM 1249 O O . LEU A 1 158 ? 9.625 11.831 -6.723 1.00 96.38 158 LEU A O 1
ATOM 1253 N N . PRO A 1 159 ? 8.113 10.680 -7.944 1.00 93.81 159 PRO A N 1
ATOM 1254 C CA . PRO A 1 159 ? 7.032 9.704 -8.147 1.00 93.81 159 PRO A CA 1
ATOM 1255 C C . PRO A 1 159 ? 7.515 8.241 -8.132 1.00 93.81 159 PRO A C 1
ATOM 1257 O O . PRO A 1 159 ? 8.703 7.953 -8.262 1.00 93.81 159 PRO A O 1
ATOM 1260 N N . ILE A 1 160 ? 6.583 7.288 -8.009 1.00 90.44 160 ILE A N 1
ATOM 1261 C CA . ILE A 1 160 ? 6.900 5.854 -8.109 1.00 90.44 160 ILE A CA 1
ATOM 1262 C C . ILE A 1 160 ? 7.007 5.443 -9.577 1.00 90.44 160 ILE A C 1
ATOM 1264 O O . ILE A 1 160 ? 5.995 5.314 -10.268 1.00 90.44 160 ILE A O 1
ATOM 1268 N N . VAL A 1 161 ? 8.229 5.167 -10.040 1.00 89.06 161 VAL A N 1
ATOM 1269 C CA . VAL A 1 161 ? 8.494 4.681 -11.405 1.00 89.06 161 VAL A CA 1
ATOM 1270 C C . VAL A 1 161 ? 9.005 3.234 -11.409 1.00 89.06 161 VAL A C 1
ATOM 1272 O O . VAL A 1 161 ? 9.727 2.821 -10.496 1.00 89.06 161 VAL A O 1
ATOM 1275 N N . PRO A 1 162 ? 8.607 2.411 -12.399 1.00 84.38 162 PRO A N 1
ATOM 1276 C CA . PRO A 1 162 ? 9.041 1.022 -12.478 1.00 84.38 162 PRO A CA 1
ATOM 1277 C C . PRO A 1 162 ? 10.522 0.927 -12.861 1.00 84.38 162 PRO A C 1
ATOM 1279 O O . PRO A 1 162 ? 10.991 1.646 -13.733 1.00 84.38 162 PRO A O 1
ATOM 1282 N N . PHE A 1 163 ? 11.235 -0.029 -12.268 1.00 87.00 163 PHE A N 1
ATOM 1283 C CA . PHE A 1 163 ? 12.639 -0.318 -12.571 1.00 87.00 163 PHE A CA 1
ATOM 1284 C C . PHE A 1 163 ? 12.825 -1.812 -12.876 1.00 87.00 163 PHE A C 1
ATOM 1286 O O . PHE A 1 163 ? 12.189 -2.622 -12.222 1.00 87.00 163 PHE A O 1
ATOM 1293 N N . PRO A 1 164 ? 13.699 -2.257 -13.791 1.00 87.81 164 PRO A N 1
ATOM 1294 C CA . PRO A 1 164 ? 14.411 -1.456 -14.778 1.00 87.81 164 PRO A CA 1
ATOM 1295 C C . PRO A 1 164 ? 13.495 -1.042 -15.933 1.00 87.81 164 PRO A C 1
ATOM 1297 O O . PRO A 1 164 ? 12.400 -1.590 -16.093 1.00 87.81 164 PRO A O 1
ATOM 1300 N N . GLU A 1 165 ? 13.995 -0.132 -16.766 1.00 82.38 165 GLU A N 1
ATOM 1301 C CA . GLU A 1 165 ? 13.336 0.375 -17.974 1.00 82.38 165 GLU A CA 1
ATOM 1302 C C . GLU A 1 165 ? 11.982 1.005 -17.639 1.00 82.38 165 GLU A C 1
ATOM 1304 O O . GLU A 1 165 ? 10.920 0.410 -17.887 1.00 82.38 165 GLU A O 1
ATOM 1309 N N . GLY A 1 166 ? 12.052 2.177 -17.008 1.00 79.00 166 GLY A N 1
ATOM 1310 C CA . GLY A 1 166 ? 10.902 3.035 -16.788 1.00 79.00 166 GLY A CA 1
ATOM 1311 C C . GLY A 1 166 ? 10.371 3.619 -18.102 1.00 79.00 166 GLY A C 1
ATOM 1312 O O . GLY A 1 166 ? 10.855 3.288 -19.191 1.00 79.00 166 GLY A O 1
ATOM 1313 N N . PRO A 1 167 ? 9.342 4.481 -18.049 1.00 77.62 167 PRO A N 1
ATOM 1314 C CA . PRO A 1 167 ? 9.042 5.337 -19.193 1.00 77.62 167 PRO A CA 1
ATOM 1315 C C . PRO A 1 167 ? 10.303 6.132 -19.571 1.00 77.62 167 PRO A C 1
ATOM 1317 O O . PRO A 1 167 ? 10.981 6.649 -18.689 1.00 77.62 167 PRO A O 1
ATOM 1320 N N . GLN A 1 168 ? 10.610 6.234 -20.873 1.00 77.75 168 GLN A N 1
ATOM 1321 C CA . GLN A 1 168 ? 11.792 6.974 -21.354 1.00 77.75 168 GLN A CA 1
ATOM 1322 C C . GLN A 1 168 ? 11.811 8.413 -20.823 1.00 77.75 168 GLN A C 1
ATOM 1324 O O . GLN A 1 168 ? 12.867 8.929 -20.472 1.00 77.75 168 GLN A O 1
ATOM 1329 N N . GLN A 1 169 ? 10.625 9.014 -20.737 1.00 83.19 169 GLN A N 1
ATOM 1330 C CA . GLN A 1 169 ? 10.383 10.309 -20.129 1.00 83.19 169 GLN A CA 1
ATOM 1331 C C . GLN A 1 169 ? 9.007 10.285 -19.452 1.00 83.19 169 GLN A C 1
ATOM 1333 O O . GLN A 1 169 ? 8.023 9.838 -20.049 1.00 83.19 169 GLN A O 1
ATOM 1338 N N . LEU A 1 170 ? 8.946 10.752 -18.208 1.00 85.50 170 LEU A N 1
ATOM 1339 C CA . LEU A 1 170 ? 7.728 10.980 -17.440 1.00 85.50 170 LEU A CA 1
ATOM 1340 C C . LEU A 1 170 ? 7.611 12.483 -17.180 1.00 85.50 170 LEU A C 1
ATOM 1342 O O . LEU A 1 170 ? 8.290 13.012 -16.307 1.00 85.50 170 LEU A O 1
ATOM 1346 N N . TYR A 1 171 ? 6.771 13.162 -17.965 1.00 91.19 171 TYR A N 1
ATOM 1347 C CA . TYR A 1 171 ? 6.688 14.627 -18.009 1.00 91.19 171 TYR A CA 1
ATOM 1348 C C . TYR A 1 171 ? 8.057 15.271 -18.274 1.00 91.19 171 TYR A C 1
ATOM 1350 O O . TYR A 1 171 ? 8.551 15.176 -19.396 1.00 91.19 171 TYR A O 1
ATOM 1358 N N . GLY A 1 172 ? 8.678 15.914 -17.286 1.00 88.38 172 GLY A N 1
ATOM 1359 C CA . GLY A 1 172 ? 10.021 16.485 -17.394 1.00 88.38 172 GLY A CA 1
ATOM 1360 C C . GLY A 1 172 ? 11.148 15.526 -16.994 1.00 88.38 172 GLY A C 1
ATOM 1361 O O . GLY A 1 172 ? 12.287 15.755 -17.387 1.00 88.38 172 GLY A O 1
ATOM 1362 N N . MET A 1 173 ? 10.847 14.455 -16.254 1.00 92.44 173 MET A N 1
ATOM 1363 C CA . MET A 1 173 ? 11.839 13.544 -15.668 1.00 92.44 173 MET A CA 1
ATOM 1364 C C . MET A 1 173 ? 12.240 12.435 -16.651 1.00 92.44 173 MET A C 1
ATOM 1366 O O . MET A 1 173 ? 11.378 11.734 -17.188 1.00 92.44 173 MET A O 1
ATOM 1370 N N . GLN A 1 174 ? 13.539 12.236 -16.879 1.00 90.25 174 GLN A N 1
ATOM 1371 C CA . GLN A 1 174 ? 14.061 11.133 -17.696 1.00 90.25 174 GLN A CA 1
ATOM 1372 C C . GLN A 1 174 ? 14.135 9.809 -16.915 1.00 90.25 174 GLN A C 1
ATOM 1374 O O . GLN A 1 174 ? 14.117 9.776 -15.679 1.00 90.25 174 GLN A O 1
ATOM 1379 N N . ASP A 1 175 ? 14.251 8.692 -17.642 1.00 88.00 175 ASP A N 1
ATOM 1380 C CA . ASP A 1 175 ? 14.487 7.383 -17.020 1.00 88.00 175 ASP A CA 1
ATOM 1381 C C . ASP A 1 175 ? 15.754 7.413 -16.140 1.00 88.00 175 ASP A C 1
ATOM 1383 O O . ASP A 1 175 ? 16.760 8.045 -16.467 1.00 88.00 175 ASP A O 1
ATOM 1387 N N . TYR A 1 176 ? 15.708 6.697 -15.017 1.00 91.75 176 TYR A N 1
ATOM 1388 C CA . TYR A 1 176 ? 16.784 6.589 -14.022 1.00 91.75 176 TYR A CA 1
ATOM 1389 C C . TYR A 1 176 ? 17.196 7.865 -13.260 1.00 91.75 176 TYR A C 1
ATOM 1391 O O . TYR A 1 176 ? 18.096 7.763 -12.425 1.00 91.75 176 TYR A O 1
ATOM 1399 N N . GLU A 1 177 ? 16.540 9.019 -13.419 1.00 92.19 177 GLU A N 1
ATOM 1400 C CA . GLU A 1 177 ? 16.899 10.230 -12.649 1.00 92.19 177 GLU A CA 1
ATOM 1401 C C . GLU A 1 177 ? 16.800 10.041 -11.127 1.00 92.19 177 GLU A C 1
ATOM 1403 O O . GLU A 1 177 ? 17.635 10.550 -10.380 1.00 92.19 177 GLU A O 1
ATOM 1408 N N . LEU A 1 178 ? 15.869 9.207 -10.651 1.00 94.25 178 LEU A N 1
ATOM 1409 C CA . LEU A 1 178 ? 15.760 8.866 -9.228 1.00 94.25 178 LEU A CA 1
ATOM 1410 C C . LEU A 1 178 ? 16.966 8.062 -8.682 1.00 94.25 178 LEU A C 1
ATOM 1412 O O . LEU A 1 178 ? 17.060 7.858 -7.474 1.00 94.25 178 LEU A O 1
ATOM 1416 N N . PHE A 1 179 ? 17.914 7.613 -9.520 1.00 94.50 179 PHE A N 1
ATOM 1417 C CA . PHE A 1 179 ? 19.193 7.064 -9.043 1.00 94.50 179 PHE A CA 1
ATOM 1418 C C . PHE A 1 179 ? 20.239 8.133 -8.716 1.00 94.50 179 PHE A C 1
ATOM 1420 O O . PHE A 1 179 ? 21.202 7.813 -8.020 1.00 94.50 179 PHE A O 1
ATOM 1427 N N . ARG A 1 180 ? 20.079 9.383 -9.170 1.00 94.94 180 ARG A N 1
ATOM 1428 C CA . ARG A 1 180 ? 21.086 10.443 -8.980 1.00 94.94 180 ARG A CA 1
ATOM 1429 C C . ARG A 1 180 ? 21.504 10.619 -7.507 1.00 94.94 180 ARG A C 1
ATOM 1431 O O . ARG A 1 180 ? 22.709 10.590 -7.248 1.00 94.94 180 ARG A O 1
ATOM 1438 N N . PRO A 1 181 ? 20.588 10.631 -6.511 1.00 95.38 181 PRO A N 1
ATOM 1439 C CA . PRO A 1 181 ? 20.984 10.729 -5.102 1.00 95.38 181 PRO A CA 1
ATOM 1440 C C . PRO A 1 181 ? 21.879 9.579 -4.607 1.00 95.38 181 PRO A C 1
ATOM 1442 O O . PRO A 1 181 ? 22.725 9.778 -3.733 1.00 95.38 181 PRO A O 1
ATOM 1445 N N . PHE A 1 182 ? 21.749 8.375 -5.180 1.00 95.38 182 PHE A N 1
ATOM 1446 C CA . PHE A 1 182 ? 22.573 7.220 -4.805 1.00 95.38 182 PHE A CA 1
ATOM 1447 C C . PHE A 1 182 ? 24.046 7.398 -5.190 1.00 95.38 182 PHE A C 1
ATOM 1449 O O . PHE A 1 182 ? 24.903 6.772 -4.574 1.00 95.38 182 PHE A O 1
ATOM 1456 N N . LEU A 1 183 ? 24.352 8.228 -6.193 1.00 95.06 183 LEU A N 1
ATOM 1457 C CA . LEU A 1 183 ? 25.728 8.461 -6.643 1.00 95.06 183 LEU A CA 1
ATOM 1458 C C . LEU A 1 183 ? 26.543 9.268 -5.626 1.00 95.06 183 LEU A C 1
ATOM 1460 O O . LEU A 1 183 ? 27.761 9.111 -5.552 1.00 95.06 183 LEU A O 1
ATOM 1464 N N . HIS A 1 184 ? 25.874 10.108 -4.835 1.00 95.94 184 HIS A N 1
ATOM 1465 C CA . HIS A 1 184 ? 26.515 10.997 -3.865 1.00 95.94 184 HIS A CA 1
ATOM 1466 C C . HIS A 1 184 ? 26.351 10.522 -2.418 1.00 95.94 184 HIS A C 1
ATOM 1468 O O . HIS A 1 184 ? 27.162 10.874 -1.560 1.00 95.94 184 HIS A O 1
ATOM 1474 N N . SER A 1 185 ? 25.322 9.721 -2.133 1.00 96.31 185 SER A N 1
ATOM 1475 C CA . SER A 1 185 ? 24.998 9.327 -0.764 1.00 96.31 185 SER A CA 1
ATOM 1476 C C . SER A 1 185 ? 25.889 8.205 -0.245 1.00 96.31 185 SER A C 1
ATOM 1478 O O . SER A 1 185 ? 26.173 7.226 -0.932 1.00 96.31 185 SER A O 1
ATOM 1480 N N . LYS A 1 186 ? 26.293 8.330 1.018 1.00 96.44 186 LYS A N 1
ATOM 1481 C CA . LYS A 1 186 ? 27.112 7.355 1.745 1.00 96.44 186 LYS A CA 1
ATOM 1482 C C . LYS A 1 186 ? 26.333 6.659 2.854 1.00 96.44 186 LYS A C 1
ATOM 1484 O O . LYS A 1 186 ? 26.687 5.546 3.240 1.00 96.44 186 LYS A O 1
ATOM 1489 N N . THR A 1 187 ? 25.313 7.318 3.405 1.00 96.81 187 THR A N 1
ATOM 1490 C CA . THR A 1 187 ? 24.645 6.860 4.632 1.00 96.81 187 THR A CA 1
ATOM 1491 C C . THR A 1 187 ? 23.135 6.701 4.513 1.00 96.81 187 THR A C 1
ATOM 1493 O O . THR A 1 187 ? 22.569 5.928 5.291 1.00 96.81 187 THR A O 1
ATOM 1496 N N . LEU A 1 188 ? 22.478 7.393 3.581 1.00 97.94 188 LEU A N 1
ATOM 1497 C CA . LEU A 1 188 ? 21.020 7.375 3.447 1.00 97.94 188 LEU A CA 1
ATOM 1498 C C . LEU A 1 188 ? 20.545 6.150 2.663 1.00 97.94 188 LEU A C 1
ATOM 1500 O O . LEU A 1 188 ? 21.299 5.492 1.946 1.00 97.94 188 LEU A O 1
ATOM 1504 N N . ARG A 1 189 ? 19.266 5.819 2.831 1.00 97.00 189 ARG A N 1
ATOM 1505 C CA . ARG A 1 189 ? 18.591 4.724 2.128 1.00 97.00 189 ARG A CA 1
ATOM 1506 C C . ARG A 1 189 ? 17.408 5.291 1.368 1.00 97.00 189 ARG A C 1
ATOM 1508 O O . ARG A 1 189 ? 16.647 6.063 1.935 1.00 97.00 189 ARG A O 1
ATOM 1515 N N . TYR A 1 190 ? 17.211 4.858 0.134 1.00 96.25 190 TYR A N 1
ATOM 1516 C CA . TYR A 1 190 ? 16.166 5.380 -0.743 1.00 96.25 190 TYR A CA 1
ATOM 1517 C C . TYR A 1 190 ? 15.234 4.250 -1.191 1.00 96.25 190 TYR A C 1
ATOM 1519 O O . TYR A 1 190 ? 15.668 3.103 -1.317 1.00 96.25 190 TYR A O 1
ATOM 1527 N N . SER A 1 191 ? 13.954 4.553 -1.421 1.00 94.06 191 SER A N 1
ATOM 1528 C CA . SER A 1 191 ? 12.954 3.542 -1.803 1.00 94.06 191 SER A CA 1
ATOM 1529 C C . SER A 1 191 ? 12.974 3.139 -3.287 1.00 94.06 191 SER A C 1
ATOM 1531 O O . SER A 1 191 ? 12.390 2.104 -3.627 1.00 94.06 191 SER A O 1
ATOM 1533 N N . TYR A 1 192 ? 13.625 3.922 -4.157 1.00 93.81 192 TYR A N 1
ATOM 1534 C CA . TYR A 1 192 ? 13.686 3.672 -5.601 1.00 93.81 192 TYR A CA 1
ATOM 1535 C C . TYR A 1 192 ? 14.601 2.488 -5.979 1.00 93.81 192 TYR A C 1
ATOM 1537 O O . TYR A 1 192 ? 15.480 2.089 -5.218 1.00 93.81 192 TYR A O 1
ATOM 1545 N N . GLY A 1 193 ? 14.397 1.918 -7.176 1.00 88.38 193 GLY A N 1
ATOM 1546 C CA . GLY A 1 193 ? 15.225 0.837 -7.729 1.00 88.38 193 GLY A CA 1
ATOM 1547 C C . GLY A 1 193 ? 14.669 -0.573 -7.508 1.00 88.38 193 GLY A C 1
ATOM 1548 O O . GLY A 1 193 ? 15.400 -1.560 -7.594 1.00 88.38 193 GLY A O 1
ATOM 1549 N N . SER A 1 194 ? 13.373 -0.700 -7.219 1.00 84.56 194 SER A N 1
ATOM 1550 C CA . SER A 1 194 ? 12.749 -2.006 -7.014 1.00 84.56 194 SER A CA 1
ATOM 1551 C C . SER A 1 194 ? 12.313 -2.657 -8.325 1.00 84.56 194 SER A C 1
ATOM 1553 O O . SER A 1 194 ? 11.681 -2.020 -9.165 1.00 84.56 194 SER A O 1
ATOM 1555 N N . HIS A 1 195 ? 12.622 -3.945 -8.502 1.00 83.12 195 HIS A N 1
ATOM 1556 C CA . HIS A 1 195 ? 12.326 -4.654 -9.748 1.00 83.12 195 HIS A CA 1
ATOM 1557 C C . HIS A 1 195 ? 10.811 -4.749 -10.017 1.00 83.12 195 HIS A C 1
ATOM 1559 O O . HIS A 1 195 ? 10.055 -5.319 -9.225 1.00 83.12 195 HIS A O 1
ATOM 1565 N N . LYS A 1 196 ? 10.377 -4.239 -11.169 1.00 75.56 196 LYS A N 1
ATOM 1566 C CA . LYS A 1 196 ? 9.021 -4.308 -11.700 1.00 75.56 196 LYS A CA 1
ATOM 1567 C C . LYS A 1 196 ? 8.608 -5.768 -11.852 1.00 75.56 196 LYS A C 1
ATOM 1569 O O . LYS A 1 196 ? 9.430 -6.633 -12.149 1.00 75.56 196 LYS A O 1
ATOM 1574 N N . GLY A 1 197 ? 7.332 -6.037 -11.597 1.00 67.19 197 GLY A N 1
ATOM 1575 C CA . GLY A 1 197 ? 6.781 -7.393 -11.578 1.00 67.19 197 GLY A CA 1
ATOM 1576 C C . GLY A 1 197 ? 6.994 -8.153 -10.264 1.00 67.19 197 GLY A C 1
ATOM 1577 O O . GLY A 1 197 ? 6.469 -9.254 -10.124 1.00 67.19 197 GLY A O 1
ATOM 1578 N N . ARG A 1 198 ? 7.712 -7.597 -9.274 1.00 71.62 198 ARG A N 1
ATOM 1579 C CA . ARG A 1 198 ? 7.766 -8.183 -7.926 1.00 71.62 198 ARG A CA 1
ATOM 1580 C C . ARG A 1 198 ? 6.563 -7.724 -7.091 1.00 71.62 198 ARG A C 1
ATOM 1582 O O . ARG A 1 198 ? 6.461 -6.538 -6.804 1.00 71.62 198 ARG A O 1
ATOM 1589 N N . PRO A 1 199 ? 5.716 -8.639 -6.591 1.00 65.12 199 PRO A N 1
ATOM 1590 C CA . PRO A 1 199 ? 4.587 -8.296 -5.718 1.00 65.12 199 PRO A CA 1
ATOM 1591 C C . PRO A 1 199 ? 4.949 -7.436 -4.502 1.00 65.12 199 PRO A C 1
ATOM 1593 O O . PRO A 1 199 ? 4.172 -6.590 -4.075 1.00 65.12 199 PRO A O 1
ATOM 1596 N N . THR A 1 200 ? 6.159 -7.616 -3.967 1.00 65.81 200 THR A N 1
ATOM 1597 C CA . THR A 1 200 ? 6.678 -6.890 -2.801 1.00 65.81 200 THR A CA 1
ATOM 1598 C C . THR A 1 200 ? 6.932 -5.403 -3.050 1.00 65.81 200 THR A C 1
ATOM 1600 O O . THR A 1 200 ? 7.398 -4.729 -2.141 1.00 65.81 200 THR A O 1
ATOM 1603 N N . THR A 1 201 ? 6.710 -4.891 -4.261 1.00 71.69 201 THR A N 1
ATOM 1604 C CA . THR A 1 201 ? 6.964 -3.485 -4.627 1.00 71.69 201 THR A CA 1
ATOM 1605 C C . THR A 1 201 ? 5.676 -2.704 -4.849 1.00 71.69 201 THR A C 1
ATOM 1607 O O . THR A 1 201 ? 5.701 -1.476 -4.851 1.00 71.69 201 THR A O 1
ATOM 1610 N N . GLU A 1 202 ? 4.535 -3.396 -4.933 1.00 75.62 202 GLU A N 1
ATOM 1611 C CA . GLU A 1 202 ? 3.227 -2.765 -5.121 1.00 75.62 202 GLU A CA 1
ATOM 1612 C C . GLU A 1 202 ? 2.843 -1.862 -3.941 1.00 75.62 202 GLU A C 1
ATOM 1614 O O . GLU A 1 202 ? 2.070 -0.927 -4.131 1.00 75.62 202 GLU A O 1
ATOM 1619 N N . TRP A 1 203 ? 3.413 -2.083 -2.744 1.00 84.44 203 TRP A N 1
ATOM 1620 C CA . TRP A 1 203 ? 3.075 -1.277 -1.564 1.00 84.44 203 TRP A CA 1
ATOM 1621 C C . TRP A 1 203 ? 3.471 0.175 -1.782 1.00 84.44 203 TRP A C 1
ATOM 1623 O O . TRP A 1 203 ? 2.723 1.058 -1.399 1.00 84.44 203 TRP A O 1
ATOM 1633 N N . GLN A 1 204 ? 4.583 0.425 -2.482 1.00 87.94 204 GLN A N 1
ATOM 1634 C CA . GLN A 1 204 ? 5.036 1.784 -2.767 1.00 87.94 204 GLN A CA 1
ATOM 1635 C C . GLN A 1 204 ? 4.012 2.528 -3.616 1.00 87.94 204 GLN A C 1
ATOM 1637 O O . GLN A 1 204 ? 3.704 3.679 -3.334 1.00 87.94 204 GLN A O 1
ATOM 1642 N N . LYS A 1 205 ? 3.459 1.854 -4.634 1.00 82.19 205 LYS A N 1
ATOM 1643 C CA . LYS A 1 205 ? 2.403 2.423 -5.472 1.00 82.19 205 LYS A CA 1
ATOM 1644 C C . LYS A 1 205 ? 1.164 2.698 -4.634 1.00 82.19 205 LYS A C 1
ATOM 1646 O O . LYS A 1 205 ? 0.647 3.799 -4.699 1.00 82.19 205 LYS A O 1
ATOM 1651 N N . HIS A 1 206 ? 0.716 1.723 -3.840 1.00 80.12 206 HIS A N 1
ATOM 1652 C CA . HIS A 1 206 ? -0.451 1.889 -2.974 1.00 80.12 206 HIS A CA 1
ATOM 1653 C C . HIS A 1 206 ? -0.293 3.085 -2.028 1.00 80.12 206 HIS A C 1
ATOM 1655 O O . HIS A 1 206 ? -1.134 3.976 -2.045 1.00 80.12 206 HIS A O 1
ATOM 1661 N N . THR A 1 207 ? 0.819 3.149 -1.294 1.00 88.00 207 THR A N 1
ATOM 1662 C CA . THR A 1 207 ? 1.133 4.247 -0.376 1.00 88.00 207 THR A CA 1
ATOM 1663 C C . THR A 1 207 ? 1.207 5.590 -1.102 1.00 88.00 207 THR A C 1
ATOM 1665 O O . THR A 1 207 ? 0.655 6.564 -0.608 1.00 88.00 207 THR A O 1
ATOM 1668 N N . ALA A 1 208 ? 1.810 5.647 -2.296 1.00 88.31 208 ALA A N 1
ATOM 1669 C CA . ALA A 1 208 ? 1.892 6.871 -3.097 1.00 88.31 208 ALA A CA 1
ATOM 1670 C C . ALA A 1 208 ? 0.545 7.339 -3.672 1.00 88.31 208 ALA A C 1
ATOM 1672 O O . ALA A 1 208 ? 0.424 8.504 -4.037 1.00 88.31 208 ALA A O 1
ATOM 1673 N N . TYR A 1 209 ? -0.451 6.453 -3.774 1.00 82.44 209 TYR A N 1
ATOM 1674 C CA . TYR A 1 209 ? -1.803 6.851 -4.149 1.00 82.44 209 TYR A CA 1
ATOM 1675 C C . TYR A 1 209 ? -2.576 7.432 -2.964 1.00 82.44 209 TYR A C 1
ATOM 1677 O O . TYR A 1 209 ? -3.459 8.240 -3.199 1.00 82.44 209 TYR A O 1
ATOM 1685 N N . LEU A 1 210 ? -2.287 7.059 -1.712 1.00 83.25 210 LEU A N 1
ATOM 1686 C CA . LEU A 1 210 ? -3.062 7.524 -0.556 1.00 83.25 210 LEU A CA 1
ATOM 1687 C C . LEU A 1 210 ? -3.092 9.061 -0.431 1.00 83.25 210 LEU A C 1
ATOM 1689 O O . LEU A 1 210 ? -2.094 9.712 -0.736 1.00 83.25 210 LEU A O 1
ATOM 1693 N N . PRO A 1 211 ? -4.184 9.637 0.119 1.00 84.94 211 PRO A N 1
ATOM 1694 C CA . PRO A 1 211 ? -4.202 11.037 0.538 1.00 84.94 211 PRO A CA 1
ATOM 1695 C C . PRO A 1 211 ? -3.013 11.362 1.445 1.00 84.94 211 PRO A C 1
ATOM 1697 O O . PRO A 1 211 ? -2.623 10.527 2.270 1.00 84.94 211 PRO A O 1
ATOM 1700 N N . ALA A 1 212 ? -2.480 12.579 1.353 1.00 88.56 212 ALA A N 1
ATOM 1701 C CA . ALA A 1 212 ? -1.196 12.970 1.934 1.00 88.56 212 ALA A CA 1
ATOM 1702 C C . ALA A 1 212 ? -1.051 12.592 3.419 1.00 88.56 212 ALA A C 1
ATOM 1704 O O . ALA A 1 212 ? -0.053 11.994 3.812 1.00 88.56 212 ALA A O 1
ATOM 1705 N N . ASN A 1 213 ? -2.073 12.852 4.241 1.00 87.56 213 ASN A N 1
ATOM 1706 C CA . ASN A 1 213 ? -2.060 12.508 5.668 1.00 87.56 213 ASN A CA 1
ATOM 1707 C C . ASN A 1 213 ? -1.957 10.982 5.913 1.00 87.56 213 ASN A C 1
ATOM 1709 O O . ASN A 1 213 ? -1.177 10.517 6.749 1.00 87.56 213 ASN A O 1
ATOM 1713 N N . LYS A 1 214 ? -2.698 10.177 5.139 1.00 86.12 214 LYS A N 1
ATOM 1714 C CA . LYS A 1 214 ? -2.651 8.707 5.232 1.00 86.12 214 LYS A CA 1
ATOM 1715 C C . LYS A 1 214 ? -1.316 8.163 4.720 1.00 86.12 214 LYS A C 1
ATOM 1717 O O . LYS A 1 214 ? -0.740 7.298 5.375 1.00 86.12 214 LYS A O 1
ATOM 1722 N N . MET A 1 215 ? -0.811 8.696 3.603 1.00 92.31 215 MET A N 1
ATOM 1723 C CA . MET A 1 215 ? 0.507 8.351 3.063 1.00 92.31 215 MET A CA 1
ATOM 1724 C C . MET A 1 215 ? 1.599 8.604 4.107 1.00 92.31 215 MET A C 1
ATOM 1726 O O . MET A 1 215 ? 2.399 7.714 4.384 1.00 92.31 215 MET A O 1
ATOM 1730 N N . VAL A 1 216 ? 1.612 9.789 4.723 1.00 95.19 216 VAL A N 1
ATOM 1731 C CA . VAL A 1 216 ? 2.595 10.139 5.754 1.00 95.19 216 VAL A CA 1
ATOM 1732 C C . VAL A 1 216 ? 2.498 9.203 6.954 1.00 95.19 216 VAL A C 1
ATOM 1734 O O . VAL A 1 216 ? 3.508 8.616 7.337 1.00 95.19 216 VAL A O 1
ATOM 1737 N N . THR A 1 217 ? 1.294 8.995 7.492 1.00 92.56 217 THR A N 1
ATOM 1738 C CA . THR A 1 217 ? 1.071 8.078 8.621 1.00 92.56 217 THR A CA 1
ATOM 1739 C C . THR A 1 217 ? 1.610 6.676 8.316 1.00 92.56 217 THR A C 1
ATOM 1741 O O . THR A 1 217 ? 2.260 6.043 9.153 1.00 92.56 217 THR A O 1
ATOM 1744 N N . GLU A 1 218 ? 1.369 6.175 7.102 1.00 91.31 218 GLU A N 1
ATOM 1745 C CA . GLU A 1 218 ? 1.838 4.859 6.682 1.00 91.31 218 GLU A CA 1
ATOM 1746 C C . GLU A 1 218 ? 3.373 4.813 6.559 1.00 91.31 218 GLU A C 1
ATOM 1748 O O . GLU A 1 218 ? 4.012 3.918 7.122 1.00 91.31 218 GLU A O 1
ATOM 1753 N N . LEU A 1 219 ? 3.985 5.807 5.909 1.00 96.00 219 LEU A N 1
ATOM 1754 C CA . LEU A 1 219 ? 5.439 5.920 5.759 1.00 96.00 219 LEU A CA 1
ATOM 1755 C C . LEU A 1 219 ? 6.161 6.047 7.109 1.00 96.00 219 LEU A C 1
ATOM 1757 O O . LEU A 1 219 ? 7.174 5.376 7.333 1.00 96.00 219 LEU A O 1
ATOM 1761 N N . GLU A 1 220 ? 5.629 6.844 8.034 1.00 95.94 220 GLU A N 1
ATOM 1762 C CA . GLU A 1 220 ? 6.145 6.966 9.400 1.00 95.94 220 GLU A CA 1
ATOM 1763 C C . GLU A 1 220 ? 6.071 5.627 10.142 1.00 95.94 220 GLU A C 1
ATOM 1765 O O . GLU A 1 220 ? 7.034 5.229 10.806 1.00 95.94 220 GLU A O 1
ATOM 1770 N N . SER A 1 221 ? 4.981 4.870 9.969 1.00 94.38 221 SER A N 1
ATOM 1771 C CA . SER A 1 221 ? 4.838 3.527 10.547 1.00 94.38 221 SER A CA 1
ATOM 1772 C C . SER A 1 221 ? 5.874 2.528 10.011 1.00 94.38 221 SER A C 1
ATOM 1774 O O . SER A 1 221 ? 6.270 1.598 10.722 1.00 94.38 221 SER A O 1
ATOM 1776 N N . TYR A 1 222 ? 6.352 2.742 8.782 1.00 94.88 222 TYR A N 1
ATOM 1777 C CA . TYR A 1 222 ? 7.412 1.958 8.144 1.00 94.88 222 TYR A CA 1
ATOM 1778 C C . TYR A 1 222 ? 8.823 2.453 8.473 1.00 94.88 222 TYR A C 1
ATOM 1780 O O . TYR A 1 222 ? 9.806 1.826 8.077 1.00 94.88 222 TYR A O 1
ATOM 1788 N N . GLY A 1 223 ? 8.942 3.541 9.238 1.00 96.38 223 GLY A N 1
ATOM 1789 C CA . GLY A 1 223 ? 10.216 4.099 9.680 1.00 96.38 223 GLY A CA 1
ATOM 1790 C C . GLY A 1 223 ? 10.884 5.027 8.664 1.00 96.38 223 GLY A C 1
ATOM 1791 O O . GLY A 1 223 ? 12.087 5.273 8.778 1.00 96.38 223 GLY A O 1
ATOM 1792 N N . PHE A 1 224 ? 10.152 5.536 7.667 1.00 97.75 224 PHE A N 1
ATOM 1793 C CA . PHE A 1 224 ? 10.678 6.566 6.772 1.00 97.75 224 PHE A CA 1
ATOM 1794 C C . PHE A 1 224 ? 10.856 7.890 7.517 1.00 97.75 224 PHE A C 1
ATOM 1796 O O . PHE A 1 224 ? 9.994 8.321 8.278 1.00 97.75 224 PHE A O 1
ATOM 1803 N N . ARG A 1 225 ? 12.004 8.533 7.294 1.00 97.81 225 ARG A N 1
ATOM 1804 C CA . ARG A 1 225 ? 12.394 9.805 7.915 1.00 97.81 225 ARG A CA 1
ATOM 1805 C C . ARG A 1 225 ? 12.059 11.013 7.044 1.00 97.81 225 ARG A C 1
ATOM 1807 O O . ARG A 1 225 ? 12.109 12.141 7.521 1.00 97.81 225 ARG A O 1
ATOM 1814 N N . GLY A 1 226 ? 11.730 10.791 5.777 1.00 97.56 226 GLY A N 1
ATOM 1815 C CA . GLY A 1 226 ? 11.369 11.867 4.871 1.00 97.56 226 GLY A CA 1
ATOM 1816 C C . GLY A 1 226 ? 10.871 11.376 3.521 1.00 97.56 226 GLY A C 1
ATOM 1817 O O . GLY A 1 226 ? 11.071 10.213 3.155 1.00 97.56 226 GLY A O 1
ATOM 1818 N N . ILE A 1 227 ? 10.248 12.290 2.787 1.00 98.31 227 ILE A N 1
ATOM 1819 C CA . ILE A 1 227 ? 9.825 12.128 1.397 1.00 98.31 227 ILE A CA 1
ATOM 1820 C C . ILE A 1 227 ? 10.749 12.989 0.533 1.00 98.31 227 ILE A C 1
ATOM 1822 O O . ILE A 1 227 ? 10.954 14.162 0.838 1.00 98.31 227 ILE A O 1
ATOM 1826 N N . LEU A 1 228 ? 11.314 12.407 -0.523 1.00 98.12 228 LEU A N 1
ATOM 1827 C CA . LEU A 1 228 ? 12.129 13.101 -1.517 1.00 98.12 228 LEU A CA 1
ATOM 1828 C C . LEU A 1 228 ? 11.387 13.093 -2.857 1.00 98.12 228 LEU A C 1
ATOM 1830 O O . LEU A 1 228 ? 11.186 12.039 -3.457 1.00 98.12 228 LEU A O 1
ATOM 1834 N N . ILE A 1 229 ? 10.961 14.265 -3.309 1.00 97.94 229 ILE A N 1
ATOM 1835 C CA . ILE A 1 229 ? 10.106 14.448 -4.481 1.00 97.94 229 ILE A CA 1
ATOM 1836 C C . ILE A 1 229 ? 10.946 15.033 -5.611 1.00 97.94 229 ILE A C 1
ATOM 1838 O O . ILE A 1 229 ? 11.571 16.074 -5.422 1.00 97.94 229 ILE A O 1
ATOM 1842 N N . ASN A 1 230 ? 10.923 14.392 -6.779 1.00 96.94 230 ASN A N 1
ATOM 1843 C CA . ASN A 1 230 ? 11.346 15.007 -8.031 1.00 96.94 230 ASN A CA 1
ATOM 1844 C C . ASN A 1 230 ? 10.122 15.648 -8.703 1.00 96.94 230 ASN A C 1
ATOM 1846 O O . ASN A 1 230 ? 9.204 14.950 -9.147 1.00 96.94 230 ASN A O 1
ATOM 1850 N N . ARG A 1 231 ? 10.094 16.980 -8.755 1.00 96.69 231 ARG A N 1
ATOM 1851 C CA . ARG A 1 231 ? 8.987 17.779 -9.291 1.00 96.69 231 ARG A CA 1
ATOM 1852 C C . ARG A 1 231 ? 8.776 17.531 -10.778 1.00 96.69 231 ARG A C 1
ATOM 1854 O O . ARG A 1 231 ? 7.632 17.436 -11.208 1.00 96.69 231 ARG A O 1
ATOM 1861 N N . HIS A 1 232 ? 9.845 17.315 -11.542 1.00 95.31 232 HIS A N 1
ATOM 1862 C CA . HIS A 1 232 ? 9.755 17.049 -12.980 1.00 95.31 232 HIS A CA 1
ATOM 1863 C C . HIS A 1 232 ? 9.011 15.749 -13.308 1.00 95.31 232 HIS A C 1
ATOM 1865 O O . HIS A 1 232 ? 8.598 15.549 -14.448 1.00 95.31 232 HIS A O 1
ATOM 1871 N N . GLY A 1 233 ? 8.818 14.867 -12.324 1.00 93.50 233 GLY A N 1
ATOM 1872 C CA . GLY A 1 233 ? 8.039 13.642 -12.461 1.00 93.50 233 GLY A CA 1
ATOM 1873 C C . GLY A 1 233 ? 6.516 13.834 -12.434 1.00 93.50 233 GLY A C 1
ATOM 1874 O O . GLY A 1 233 ? 5.792 12.840 -12.508 1.00 93.50 233 GLY A O 1
ATOM 1875 N N . TYR A 1 234 ? 6.026 15.073 -12.334 1.00 93.50 234 TYR A N 1
ATOM 1876 C CA . TYR A 1 234 ? 4.607 15.423 -12.254 1.00 93.50 234 TYR A CA 1
ATOM 1877 C C . TYR A 1 234 ? 4.233 16.478 -13.300 1.00 93.50 234 TYR A C 1
ATOM 1879 O O . TYR A 1 234 ? 5.035 17.348 -13.628 1.00 93.50 234 TYR A O 1
ATOM 1887 N N . GLU A 1 235 ? 2.991 16.433 -13.786 1.00 92.62 235 GLU A N 1
ATOM 1888 C CA . GLU A 1 235 ? 2.474 17.391 -14.774 1.00 92.62 235 GLU A CA 1
ATOM 1889 C C . GLU A 1 235 ? 2.475 18.835 -14.245 1.00 92.62 235 GLU A C 1
ATOM 1891 O O . GLU A 1 235 ? 2.825 19.770 -14.960 1.00 92.62 235 GLU A O 1
ATOM 1896 N N . ASP A 1 236 ? 2.128 19.010 -12.969 1.00 94.19 236 ASP A N 1
ATOM 1897 C CA . ASP A 1 236 ? 2.021 20.296 -12.279 1.00 94.19 236 ASP A CA 1
ATOM 1898 C C . ASP A 1 236 ? 3.262 20.631 -11.431 1.00 94.19 236 ASP A C 1
ATOM 1900 O O . ASP A 1 236 ? 3.186 21.450 -10.513 1.00 94.19 236 ASP A O 1
ATOM 1904 N N . ASN A 1 237 ? 4.403 19.984 -11.697 1.00 94.25 237 ASN A N 1
ATOM 1905 C CA . ASN A 1 237 ? 5.618 20.084 -10.880 1.00 94.25 237 ASN A CA 1
ATOM 1906 C C . ASN A 1 237 ? 5.390 19.742 -9.390 1.00 94.25 237 ASN A C 1
ATOM 1908 O O . ASN A 1 237 ? 6.030 20.311 -8.500 1.00 94.25 237 ASN A O 1
ATOM 1912 N N . ALA A 1 238 ? 4.463 18.816 -9.122 1.00 94.81 238 ALA A N 1
ATOM 1913 C CA . ALA A 1 238 ? 4.065 18.329 -7.804 1.00 94.81 238 ALA A CA 1
ATOM 1914 C C . ALA A 1 238 ? 3.372 19.370 -6.908 1.00 94.81 238 ALA A C 1
ATOM 1916 O O . ALA A 1 238 ? 3.232 19.130 -5.709 1.00 94.81 238 ALA A O 1
ATOM 1917 N N . ASN A 1 239 ? 2.929 20.511 -7.446 1.00 94.56 239 ASN A N 1
ATOM 1918 C CA . ASN A 1 239 ? 2.333 21.584 -6.645 1.00 94.56 239 ASN A CA 1
ATOM 1919 C C . ASN A 1 239 ? 1.111 21.113 -5.845 1.00 94.56 239 ASN A C 1
ATOM 1921 O O . ASN A 1 239 ? 1.050 21.360 -4.643 1.00 94.56 239 ASN A O 1
ATOM 1925 N N . SER A 1 240 ? 0.200 20.359 -6.464 1.00 92.69 240 SER A N 1
ATOM 1926 C CA . SER A 1 240 ? -0.998 19.841 -5.789 1.00 92.69 240 SER A CA 1
ATOM 1927 C C . SER A 1 240 ? -0.637 18.916 -4.620 1.00 92.69 240 SER A C 1
ATOM 1929 O O . SER A 1 240 ? -1.204 19.022 -3.534 1.00 92.69 240 SER A O 1
ATOM 1931 N N . LEU A 1 241 ? 0.361 18.044 -4.811 1.00 93.25 241 LEU A N 1
ATOM 1932 C CA . LEU A 1 241 ? 0.853 17.138 -3.768 1.00 93.25 241 LEU A CA 1
ATOM 1933 C C . LEU A 1 241 ? 1.518 17.906 -2.615 1.00 93.25 241 LEU A C 1
ATOM 1935 O O . LEU A 1 241 ? 1.316 17.576 -1.446 1.00 93.25 241 LEU A O 1
ATOM 1939 N N . LEU A 1 242 ? 2.314 18.929 -2.934 1.00 95.81 242 LEU A N 1
ATOM 1940 C CA . LEU A 1 242 ? 2.980 19.776 -1.943 1.00 95.81 242 LEU A CA 1
ATOM 1941 C C . LEU A 1 242 ? 1.970 20.591 -1.122 1.00 95.81 242 LEU A C 1
ATOM 1943 O O . LEU A 1 242 ? 2.134 20.704 0.092 1.00 95.81 242 LEU A O 1
ATOM 1947 N N . GLU A 1 243 ? 0.912 21.114 -1.747 1.00 95.00 243 GLU A N 1
ATOM 1948 C CA . GLU A 1 243 ? -0.185 21.806 -1.058 1.00 95.00 243 GLU A CA 1
ATOM 1949 C C . GLU A 1 243 ? -0.960 20.867 -0.123 1.00 95.00 243 GLU A C 1
ATOM 1951 O O . GLU A 1 243 ? -1.282 21.242 1.010 1.00 95.00 243 GLU A O 1
ATOM 1956 N N . GLU A 1 244 ? -1.216 19.629 -0.552 1.00 92.62 244 GLU A N 1
ATOM 1957 C CA . GLU A 1 244 ? -1.890 18.621 0.267 1.00 92.62 244 GLU A CA 1
ATOM 1958 C C . GLU A 1 244 ? -1.036 18.210 1.481 1.00 92.62 244 GLU A C 1
ATOM 1960 O O . GLU A 1 244 ? -1.531 18.177 2.611 1.00 92.62 244 GLU A O 1
ATOM 1965 N N . LEU A 1 245 ? 0.267 17.974 1.280 1.00 94.75 245 LEU A N 1
ATOM 1966 C CA . LEU A 1 245 ? 1.219 17.680 2.359 1.00 94.75 245 LEU A CA 1
ATOM 1967 C C . LEU A 1 245 ? 1.355 18.856 3.334 1.00 94.75 245 LEU A C 1
ATOM 1969 O O . LEU A 1 245 ? 1.311 18.654 4.550 1.00 94.75 245 LEU A O 1
ATOM 1973 N N . ALA A 1 246 ? 1.436 20.087 2.825 1.00 93.94 246 ALA A N 1
ATOM 1974 C CA . ALA A 1 246 ? 1.486 21.287 3.654 1.00 93.94 246 ALA A CA 1
ATOM 1975 C C . ALA A 1 246 ? 0.203 21.464 4.481 1.00 93.94 246 ALA A C 1
ATOM 1977 O O . ALA A 1 246 ? 0.282 21.823 5.659 1.00 93.94 246 ALA A O 1
ATOM 1978 N N . SER A 1 247 ? -0.961 21.160 3.896 1.00 91.31 247 SER A N 1
ATOM 1979 C CA . SER A 1 247 ? -2.260 21.166 4.583 1.00 91.31 247 SER A CA 1
ATOM 1980 C C . SER A 1 247 ? -2.356 20.081 5.660 1.00 91.31 247 SER A C 1
ATOM 1982 O O . SER A 1 247 ? -2.993 20.292 6.690 1.00 91.31 247 SER A O 1
ATOM 1984 N N . ALA A 1 248 ? -1.671 18.950 5.467 1.00 86.94 248 ALA A N 1
ATOM 1985 C CA . ALA A 1 248 ? -1.503 17.902 6.473 1.00 86.94 248 ALA A CA 1
ATOM 1986 C C . ALA A 1 248 ? -0.439 18.234 7.545 1.00 86.94 248 ALA A C 1
ATOM 1988 O O . ALA A 1 248 ? -0.224 17.438 8.453 1.00 86.94 248 ALA A O 1
ATOM 1989 N N . GLY A 1 249 ? 0.217 19.399 7.471 1.00 92.25 249 GLY A N 1
ATOM 1990 C CA . GLY A 1 249 ? 1.226 19.845 8.439 1.00 92.25 249 GLY A CA 1
ATOM 1991 C C . GLY A 1 249 ? 2.672 19.478 8.088 1.00 92.25 249 GLY A C 1
ATOM 1992 O O . GLY A 1 249 ? 3.578 19.784 8.863 1.00 92.25 249 GLY A O 1
ATOM 1993 N N . HIS A 1 250 ? 2.915 18.887 6.917 1.00 93.94 250 HIS A N 1
ATOM 1994 C CA . HIS A 1 250 ? 4.234 18.456 6.456 1.00 93.94 250 HIS A CA 1
ATOM 1995 C C . HIS A 1 250 ? 4.758 19.400 5.370 1.00 93.94 250 HIS A C 1
ATOM 1997 O O . HIS A 1 250 ? 4.391 19.299 4.201 1.00 93.94 250 HIS A O 1
ATOM 2003 N N . LYS A 1 251 ? 5.613 20.349 5.762 1.00 93.62 251 LYS A N 1
ATOM 2004 C CA . LYS A 1 251 ? 6.166 21.372 4.860 1.00 93.62 251 LYS A CA 1
ATOM 2005 C C . LYS A 1 251 ? 7.559 20.992 4.339 1.00 93.62 251 LYS A C 1
ATOM 2007 O O . LYS A 1 251 ? 8.305 20.338 5.070 1.00 93.62 251 LYS A O 1
ATOM 2012 N N . PRO A 1 252 ? 7.938 21.448 3.133 1.00 94.56 252 PRO A N 1
ATOM 2013 C CA . PRO A 1 252 ? 9.311 21.348 2.647 1.00 94.56 252 PRO A CA 1
ATOM 2014 C C . PRO A 1 252 ? 10.330 21.978 3.605 1.00 94.56 252 PRO A C 1
ATOM 2016 O O . PRO A 1 252 ? 10.083 23.055 4.151 1.00 94.56 252 PRO A O 1
ATOM 2019 N N . THR A 1 253 ? 11.486 21.333 3.788 1.00 95.06 253 THR A N 1
ATOM 2020 C CA . THR A 1 253 ? 12.639 21.920 4.508 1.00 95.06 253 THR A CA 1
ATOM 2021 C C . THR A 1 253 ? 13.874 22.095 3.632 1.00 95.06 253 THR A C 1
ATOM 2023 O O . THR A 1 253 ? 14.726 22.940 3.920 1.00 95.06 253 THR A O 1
ATOM 2026 N N . ILE A 1 254 ? 13.979 21.332 2.543 1.00 95.06 254 ILE A N 1
ATOM 2027 C CA . ILE A 1 254 ? 15.026 21.506 1.537 1.00 95.06 254 ILE A CA 1
ATOM 2028 C C . ILE A 1 254 ? 14.371 21.543 0.165 1.00 95.06 254 ILE A C 1
ATOM 2030 O O . ILE A 1 254 ? 13.595 20.656 -0.181 1.00 95.06 254 ILE A O 1
ATOM 2034 N N . GLU A 1 255 ? 14.742 22.548 -0.616 1.00 94.75 255 GLU A N 1
ATOM 2035 C CA . GLU A 1 255 ? 14.380 22.687 -2.020 1.00 94.75 255 GLU A CA 1
ATOM 2036 C C . GLU A 1 255 ? 15.668 22.954 -2.806 1.00 94.75 255 GLU A C 1
ATOM 2038 O O . GLU A 1 255 ? 16.461 23.826 -2.436 1.00 94.75 255 GLU A O 1
ATOM 2043 N N . GLN A 1 256 ? 15.908 22.167 -3.851 1.00 92.06 256 GLN A N 1
ATOM 2044 C CA . GLN A 1 256 ? 17.006 22.352 -4.797 1.00 92.06 256 GLN A CA 1
ATOM 2045 C C . GLN A 1 256 ? 16.405 22.848 -6.110 1.00 92.06 256 GLN A C 1
ATOM 2047 O O . GLN A 1 256 ? 15.954 22.054 -6.938 1.00 92.06 256 GLN A O 1
ATOM 2052 N N . GLY A 1 257 ? 16.393 24.172 -6.275 1.00 86.38 257 GLY A N 1
ATOM 2053 C CA . GLY A 1 257 ? 15.836 24.814 -7.463 1.00 86.38 257 GLY A CA 1
ATOM 2054 C C . GLY A 1 257 ? 14.376 24.423 -7.687 1.00 86.38 257 GLY A C 1
ATOM 2055 O O . GLY A 1 257 ? 13.565 24.462 -6.765 1.00 86.38 257 GLY A O 1
ATOM 2056 N N . ASP A 1 258 ? 14.051 24.049 -8.917 1.00 88.38 258 ASP A N 1
ATOM 2057 C CA . ASP A 1 258 ? 12.735 23.581 -9.340 1.00 88.38 258 ASP A CA 1
ATOM 2058 C C . ASP A 1 258 ? 12.631 22.053 -9.469 1.00 88.38 258 ASP A C 1
ATOM 2060 O O . ASP A 1 258 ? 11.558 21.575 -9.830 1.00 88.38 258 ASP A O 1
ATOM 2064 N N . GLU A 1 259 ? 13.682 21.296 -9.126 1.00 94.00 259 GLU A N 1
ATOM 2065 C CA . GLU A 1 259 ? 13.733 19.842 -9.323 1.00 94.00 259 GLU A CA 1
ATOM 2066 C C . GLU A 1 259 ? 13.395 19.056 -8.047 1.00 94.00 259 GLU A C 1
ATOM 2068 O O . GLU A 1 259 ? 12.418 18.308 -8.032 1.00 94.00 259 GLU A O 1
ATOM 2073 N N . TRP A 1 260 ? 14.183 19.192 -6.974 1.00 96.81 260 TRP A N 1
ATOM 2074 C CA . TRP A 1 260 ? 14.056 18.323 -5.796 1.00 96.81 260 TRP A CA 1
ATOM 2075 C C . TRP A 1 260 ? 13.470 19.036 -4.588 1.00 96.81 260 TRP A C 1
ATOM 2077 O O . TRP A 1 260 ? 13.901 20.128 -4.219 1.00 96.81 260 TRP A O 1
ATOM 2087 N N . VAL A 1 261 ? 12.543 18.358 -3.911 1.00 97.88 261 VAL A N 1
ATOM 2088 C CA . VAL A 1 261 ? 11.934 18.818 -2.660 1.00 97.88 261 VAL A CA 1
ATOM 2089 C C . VAL A 1 261 ? 12.012 17.720 -1.614 1.00 97.88 261 VAL A C 1
ATOM 2091 O O . VAL A 1 261 ? 11.649 16.573 -1.869 1.00 97.88 261 VAL A O 1
ATOM 2094 N N . PHE A 1 262 ? 12.460 18.074 -0.416 1.00 98.19 262 PHE A N 1
ATOM 2095 C CA . PHE A 1 262 ? 12.502 17.184 0.734 1.00 98.19 262 PHE A CA 1
ATOM 2096 C C . PHE A 1 262 ? 11.524 17.636 1.816 1.00 98.19 262 PHE A C 1
ATOM 2098 O O . PHE A 1 262 ? 11.515 18.804 2.217 1.00 98.19 262 PHE A O 1
ATOM 2105 N N . ILE A 1 263 ? 10.749 16.679 2.322 1.00 97.81 263 ILE A N 1
ATOM 2106 C CA . ILE A 1 263 ? 9.782 16.868 3.404 1.00 97.81 263 ILE A CA 1
ATOM 2107 C C . ILE A 1 263 ? 10.132 15.907 4.550 1.00 97.81 263 ILE A C 1
ATOM 2109 O O . ILE A 1 263 ? 10.160 14.691 4.328 1.00 97.81 263 ILE A O 1
ATOM 2113 N N . PRO A 1 264 ? 10.390 16.403 5.773 1.00 97.06 264 PRO A N 1
ATOM 2114 C CA . PRO A 1 264 ? 10.726 15.563 6.915 1.00 97.06 264 PRO A CA 1
ATOM 2115 C C . PRO A 1 264 ? 9.493 14.857 7.490 1.00 97.06 264 PRO A C 1
ATOM 2117 O O . PRO A 1 264 ? 8.400 15.423 7.554 1.00 97.06 264 PRO A O 1
ATOM 2120 N N . LEU A 1 265 ? 9.704 13.631 7.970 1.00 97.00 265 LEU A N 1
ATOM 2121 C CA . LEU A 1 265 ? 8.713 12.801 8.654 1.00 97.00 265 LEU A CA 1
ATOM 2122 C C . LEU A 1 265 ? 9.201 12.390 10.054 1.00 97.00 265 LEU A C 1
ATOM 2124 O O . LEU A 1 265 ? 10.403 12.394 10.344 1.00 97.00 265 LEU A O 1
ATOM 2128 N N . ASN A 1 266 ? 8.268 11.970 10.907 1.00 95.44 266 ASN A N 1
ATOM 2129 C CA . ASN A 1 266 ? 8.508 11.490 12.265 1.00 95.44 266 ASN A CA 1
ATOM 2130 C C . ASN A 1 266 ? 8.342 9.960 12.336 1.00 95.44 266 ASN A C 1
ATOM 2132 O O . ASN A 1 266 ? 7.266 9.463 12.661 1.00 95.44 266 ASN A O 1
ATOM 2136 N N . PRO A 1 267 ? 9.396 9.176 12.041 1.00 95.31 267 PRO A N 1
ATOM 2137 C CA . PRO A 1 267 ? 9.297 7.724 11.998 1.00 95.31 267 PRO A CA 1
ATOM 2138 C C . PRO A 1 267 ? 8.925 7.135 13.356 1.00 95.31 267 PRO A C 1
ATOM 2140 O O . PRO A 1 267 ? 9.420 7.566 14.401 1.00 95.31 267 PRO A O 1
ATOM 2143 N N . SER A 1 268 ? 8.122 6.074 13.317 1.00 91.81 268 SER A N 1
ATOM 2144 C CA . SER A 1 268 ? 7.792 5.276 14.492 1.00 91.81 268 SER A CA 1
ATOM 2145 C C . SER A 1 268 ? 9.062 4.720 15.158 1.00 91.81 268 SER A C 1
ATOM 2147 O O . SER A 1 268 ? 9.944 4.211 14.458 1.00 91.81 268 SER A O 1
ATOM 2149 N N . PRO A 1 269 ? 9.157 4.734 16.503 1.00 89.00 269 PRO A N 1
ATOM 2150 C CA . PRO A 1 269 ? 10.264 4.101 17.222 1.00 89.00 269 PRO A CA 1
ATOM 2151 C C . PRO A 1 269 ? 10.272 2.571 17.070 1.00 89.00 269 PRO A C 1
ATOM 2153 O O . PRO A 1 269 ? 11.294 1.935 17.324 1.00 89.00 269 PRO A O 1
ATOM 2156 N N . THR A 1 270 ? 9.160 1.972 16.631 1.00 92.62 270 THR A N 1
ATOM 2157 C CA . THR A 1 270 ? 9.021 0.535 16.361 1.00 92.62 270 THR A CA 1
ATOM 2158 C C . THR A 1 270 ? 8.517 0.300 14.929 1.00 92.62 270 THR A C 1
ATOM 2160 O O . THR A 1 270 ? 7.358 -0.077 14.726 1.00 92.62 270 THR A O 1
ATOM 2163 N N . PRO A 1 271 ? 9.378 0.513 13.909 1.00 91.56 271 PRO A N 1
ATOM 2164 C CA . PRO A 1 271 ? 8.988 0.408 12.510 1.00 91.56 271 PRO A CA 1
ATOM 2165 C C . PRO A 1 271 ? 8.440 -0.974 12.167 1.00 91.56 271 PRO A C 1
ATOM 2167 O O . PRO A 1 271 ? 9.000 -2.005 12.550 1.00 91.56 271 PRO A O 1
ATOM 2170 N N . LYS A 1 272 ? 7.367 -0.998 11.382 1.00 89.69 272 LYS A N 1
ATOM 2171 C CA . LYS A 1 272 ? 6.800 -2.224 10.819 1.00 89.69 272 LYS A CA 1
ATOM 2172 C C . LYS A 1 272 ? 7.263 -2.370 9.377 1.00 89.69 272 LYS A C 1
ATOM 2174 O O . LYS A 1 272 ? 7.462 -1.389 8.673 1.00 89.69 272 LYS A O 1
ATOM 2179 N N . LEU A 1 273 ? 7.417 -3.604 8.903 1.00 84.94 273 LEU A N 1
ATOM 2180 C CA . LEU A 1 273 ? 7.683 -3.813 7.479 1.00 84.94 273 LEU A CA 1
ATOM 2181 C C . LEU A 1 273 ? 6.469 -3.366 6.647 1.00 84.94 273 LEU A C 1
ATOM 2183 O O . LEU A 1 273 ? 5.341 -3.660 7.067 1.00 84.94 273 LEU A O 1
ATOM 2187 N N . PRO A 1 274 ? 6.677 -2.758 5.465 1.00 82.75 274 PRO A N 1
ATOM 2188 C CA . PRO A 1 274 ? 5.602 -2.537 4.512 1.00 82.75 274 PRO A CA 1
ATOM 2189 C C . PRO A 1 274 ? 4.923 -3.852 4.158 1.00 82.75 274 PRO A C 1
ATOM 2191 O O . PRO A 1 274 ? 5.584 -4.881 3.968 1.00 82.75 274 PRO A O 1
ATOM 2194 N N . HIS A 1 275 ? 3.597 -3.849 4.103 1.00 71.81 275 HIS A N 1
ATOM 2195 C CA . HIS A 1 275 ? 2.852 -5.044 3.742 1.00 71.81 275 HIS A CA 1
ATOM 2196 C C . HIS A 1 275 ? 1.562 -4.694 3.032 1.00 71.81 275 HIS A C 1
ATOM 2198 O O . HIS A 1 275 ? 0.591 -4.279 3.650 1.00 71.81 275 HIS A O 1
ATOM 2204 N N . LEU A 1 276 ? 1.558 -4.969 1.733 1.00 76.19 276 LEU A N 1
ATOM 2205 C CA . LEU A 1 276 ? 0.323 -5.240 1.026 1.00 76.19 276 LEU A CA 1
ATOM 2206 C C . LEU A 1 276 ? -0.024 -6.716 1.219 1.00 76.19 276 LEU A C 1
ATOM 2208 O O . LEU A 1 276 ? 0.786 -7.579 0.852 1.00 76.19 276 LEU A O 1
ATOM 2212 N N . PRO A 1 277 ? -1.215 -7.028 1.745 1.00 80.12 277 PRO A N 1
ATOM 2213 C CA . PRO A 1 277 ? -1.640 -8.404 1.935 1.00 80.12 277 PRO A CA 1
ATOM 2214 C C . PRO A 1 277 ? -2.082 -9.062 0.619 1.00 80.12 277 PRO A C 1
ATOM 2216 O O . PRO A 1 277 ? -2.547 -10.199 0.627 1.00 80.12 277 PRO A O 1
ATOM 2219 N N . TYR A 1 278 ? -1.928 -8.391 -0.527 1.00 87.12 278 TYR A N 1
ATOM 2220 C CA . TYR A 1 278 ? -2.295 -8.933 -1.829 1.00 87.12 278 TYR A CA 1
ATOM 2221 C C . TYR A 1 278 ? -1.492 -8.350 -3.000 1.00 87.12 278 TYR A C 1
ATOM 2223 O O . TYR A 1 278 ? -0.887 -7.285 -2.901 1.00 87.12 278 TYR A O 1
ATOM 2231 N N . SER A 1 279 ? -1.502 -9.052 -4.138 1.00 86.69 279 SER A N 1
ATOM 2232 C CA . SER A 1 279 ? -0.977 -8.543 -5.413 1.00 86.69 279 SER A CA 1
ATOM 2233 C C . SER A 1 279 ? -1.718 -9.116 -6.619 1.00 86.69 279 SER A C 1
ATOM 2235 O O . SER A 1 279 ? -2.208 -10.248 -6.572 1.00 86.69 279 SER A O 1
ATOM 2237 N N . PHE A 1 280 ? -1.707 -8.352 -7.710 1.00 86.62 280 PHE A N 1
ATOM 2238 C CA . PHE A 1 280 ? -2.310 -8.696 -8.995 1.00 86.62 280 PHE A CA 1
ATOM 2239 C C . PHE A 1 280 ? -1.198 -8.994 -10.020 1.00 86.62 280 PHE A C 1
ATOM 2241 O O . PHE A 1 280 ? -0.569 -8.049 -10.495 1.00 86.62 280 PHE A O 1
ATOM 2248 N N . PRO A 1 281 ? -0.887 -10.275 -10.310 1.00 82.44 281 PRO A N 1
ATOM 2249 C CA . PRO A 1 281 ? 0.078 -10.672 -11.343 1.00 82.44 281 PRO A CA 1
ATOM 2250 C C . PRO A 1 281 ? -0.455 -10.396 -12.768 1.00 82.44 281 PRO A C 1
ATOM 2252 O O . PRO A 1 281 ? -1.313 -9.541 -12.964 1.00 82.44 281 PRO A O 1
ATOM 2255 N N . ASP A 1 282 ? 0.065 -11.086 -13.786 1.00 76.88 282 ASP A N 1
ATOM 2256 C CA . ASP A 1 282 ? -0.338 -10.895 -15.186 1.00 76.88 282 ASP A CA 1
ATOM 2257 C C . ASP A 1 282 ? -1.856 -11.058 -15.413 1.00 76.88 282 ASP A C 1
ATOM 2259 O O . ASP A 1 282 ? -2.552 -11.722 -14.641 1.00 76.88 282 ASP A O 1
ATOM 2263 N N . LYS A 1 283 ? -2.348 -10.510 -16.537 1.00 86.94 283 LYS A N 1
ATOM 2264 C CA . LYS A 1 283 ? -3.758 -10.508 -17.007 1.00 86.94 283 LYS A CA 1
ATOM 2265 C C . LYS A 1 283 ? -4.697 -9.506 -16.335 1.00 86.94 283 LYS A C 1
ATOM 2267 O O . LYS A 1 283 ? -5.882 -9.466 -16.674 1.00 86.94 283 LYS A O 1
ATOM 2272 N N . TRP A 1 284 ? -4.181 -8.681 -15.435 1.00 89.81 284 TRP A N 1
ATOM 2273 C CA . TRP A 1 284 ? -4.906 -7.541 -14.889 1.00 89.81 284 TRP A CA 1
ATOM 2274 C C . TRP A 1 284 ? -4.509 -6.270 -15.633 1.00 89.81 284 TRP A C 1
ATOM 2276 O O . TRP A 1 284 ? -3.327 -6.011 -15.857 1.00 89.81 284 TRP A O 1
ATOM 2286 N N . PHE A 1 285 ? -5.499 -5.470 -16.010 1.00 87.62 285 PHE A N 1
ATOM 2287 C CA . PHE A 1 285 ? -5.273 -4.095 -16.423 1.00 87.62 285 PHE A CA 1
ATOM 2288 C C . PHE A 1 285 ? -4.803 -3.252 -15.227 1.00 87.62 285 PHE A C 1
ATOM 2290 O O . PHE A 1 285 ? -4.889 -3.666 -14.062 1.00 87.62 285 PHE A O 1
ATOM 2297 N N . SER A 1 286 ? -4.269 -2.068 -15.531 1.00 80.44 286 SER A N 1
ATOM 2298 C CA . SER A 1 286 ? -3.860 -1.087 -14.526 1.00 80.44 286 SER A CA 1
ATOM 2299 C C . SER A 1 286 ? -4.999 -0.772 -13.557 1.00 80.44 286 SER A C 1
ATOM 2301 O O . SER A 1 286 ? -6.172 -0.853 -13.917 1.00 80.44 286 SER A O 1
ATOM 2303 N N . SER A 1 287 ? -4.633 -0.420 -12.323 1.00 82.62 287 SER A N 1
ATOM 2304 C CA . SER A 1 287 ? -5.600 0.059 -11.336 1.00 82.62 287 SER A CA 1
ATOM 2305 C C . SER A 1 287 ? -6.251 1.348 -11.819 1.00 82.62 287 SER A C 1
ATOM 2307 O O . SER A 1 287 ? -5.564 2.228 -12.333 1.00 82.62 287 SER A O 1
ATOM 2309 N N . GLU A 1 288 ? -7.553 1.446 -11.614 1.00 83.44 288 GLU A N 1
ATOM 2310 C CA . GLU A 1 288 ? -8.384 2.612 -11.893 1.00 83.44 288 GLU A CA 1
ATOM 2311 C C . GLU A 1 288 ? -9.064 3.075 -10.599 1.00 83.44 288 GLU A C 1
ATOM 2313 O O . GLU A 1 288 ? -9.132 2.317 -9.627 1.00 83.44 288 GLU A O 1
ATOM 2318 N N . GLY A 1 289 ? -9.584 4.304 -10.596 1.00 80.62 289 GLY A N 1
ATOM 2319 C CA . GLY A 1 289 ? -10.323 4.879 -9.474 1.00 80.62 289 GLY A CA 1
ATOM 2320 C C . GLY A 1 289 ? -9.480 5.781 -8.575 1.00 80.62 289 GLY A C 1
ATOM 2321 O O . GLY A 1 289 ? -8.515 6.403 -9.016 1.00 80.62 289 GLY A O 1
ATOM 2322 N N . THR A 1 290 ? -9.890 5.879 -7.315 1.00 67.00 290 THR A N 1
ATOM 2323 C CA . THR A 1 290 ? -9.254 6.687 -6.271 1.00 67.00 290 THR A CA 1
ATOM 2324 C C . THR A 1 290 ? -8.645 5.777 -5.198 1.00 67.00 290 THR A C 1
ATOM 2326 O O . THR A 1 290 ? -8.920 4.579 -5.176 1.00 67.00 290 THR A O 1
ATOM 2329 N N . PRO A 1 291 ? -7.840 6.303 -4.264 1.00 60.84 291 PRO A N 1
ATOM 2330 C CA . PRO A 1 291 ? -7.164 5.476 -3.259 1.00 60.84 291 PRO A CA 1
ATOM 2331 C C . PRO A 1 291 ? -8.137 4.752 -2.321 1.00 60.84 291 PRO A C 1
ATOM 2333 O O . PRO A 1 291 ? -7.889 3.617 -1.921 1.00 60.84 291 PRO A O 1
ATOM 2336 N N . ASP A 1 292 ? -9.260 5.404 -2.006 1.00 61.56 292 ASP A N 1
ATOM 2337 C CA . ASP A 1 292 ? -10.323 4.860 -1.156 1.00 61.56 292 ASP A CA 1
ATOM 2338 C C . ASP A 1 292 ? -11.377 4.064 -1.957 1.00 61.56 292 ASP A C 1
ATOM 2340 O O . ASP A 1 292 ? -12.185 3.354 -1.359 1.00 61.56 292 ASP A O 1
ATOM 2344 N N . ASN A 1 293 ? -11.384 4.173 -3.292 1.00 72.00 293 ASN A N 1
ATOM 2345 C CA . ASN A 1 293 ? -12.303 3.446 -4.165 1.00 72.00 293 ASN A CA 1
ATOM 2346 C C . ASN A 1 293 ? -11.644 3.108 -5.511 1.00 72.00 293 ASN A C 1
ATOM 2348 O O . ASN A 1 293 ? -11.725 3.888 -6.465 1.00 72.00 293 ASN A O 1
ATOM 2352 N N . TRP A 1 294 ? -11.001 1.945 -5.587 1.00 82.31 294 TRP A N 1
ATOM 2353 C CA . TRP A 1 294 ? -10.225 1.511 -6.749 1.00 82.31 294 TRP A CA 1
ATOM 2354 C C . TRP A 1 294 ? -10.718 0.179 -7.302 1.00 82.31 294 TRP A C 1
ATOM 2356 O O . TRP A 1 294 ? -11.262 -0.657 -6.578 1.00 82.31 294 TRP A O 1
ATOM 2366 N N . TRP A 1 295 ? -10.458 -0.055 -8.587 1.00 89.31 295 TRP A N 1
ATOM 2367 C CA . TRP A 1 295 ? -10.773 -1.316 -9.248 1.00 89.31 295 TRP A CA 1
ATOM 2368 C C . TRP A 1 295 ? -9.738 -1.726 -10.293 1.00 89.31 295 TRP A C 1
ATOM 2370 O O . TRP A 1 295 ? -8.951 -0.919 -10.786 1.00 89.31 295 TRP A O 1
ATOM 2380 N N . ARG A 1 296 ? -9.732 -3.019 -10.629 1.00 92.12 296 ARG A N 1
ATOM 2381 C CA . ARG A 1 296 ? -8.927 -3.601 -11.707 1.00 92.12 296 ARG A CA 1
ATOM 2382 C C . ARG A 1 296 ? -9.765 -4.548 -12.543 1.00 92.12 296 ARG A C 1
ATOM 2384 O O . ARG A 1 296 ? -10.456 -5.418 -12.013 1.00 92.12 296 ARG A O 1
ATOM 2391 N N . TRP A 1 297 ? -9.621 -4.422 -13.855 1.00 94.56 297 TRP A N 1
ATOM 2392 C CA . TRP A 1 297 ? -10.240 -5.319 -14.820 1.00 94.56 297 TRP A CA 1
ATOM 2393 C C . TRP A 1 297 ? -9.302 -6.453 -15.229 1.00 94.56 297 TRP A C 1
ATOM 2395 O O . TRP A 1 297 ? -8.097 -6.259 -15.367 1.00 94.56 297 TRP A O 1
ATOM 2405 N N . THR A 1 298 ? -9.854 -7.630 -15.499 1.00 95.31 298 THR A N 1
ATOM 2406 C CA . THR A 1 298 ? -9.125 -8.759 -16.087 1.00 95.31 298 THR A CA 1
ATOM 2407 C C . THR A 1 298 ? -9.301 -8.783 -17.603 1.00 95.31 298 THR A C 1
ATOM 2409 O O . THR A 1 298 ? -10.420 -8.592 -18.088 1.00 95.31 298 THR A O 1
ATOM 2412 N N . SER A 1 299 ? -8.252 -9.141 -18.341 1.00 91.50 299 SER A N 1
ATOM 2413 C CA . SER A 1 299 ? -8.295 -9.305 -19.802 1.00 91.50 299 SER A CA 1
ATOM 2414 C C . SER A 1 299 ? -8.716 -10.703 -20.268 1.00 91.50 299 SER A C 1
ATOM 2416 O O . SER A 1 299 ? -8.843 -10.943 -21.467 1.00 91.50 299 SER A O 1
ATOM 2418 N N . THR A 1 300 ? -8.928 -11.654 -19.347 1.00 93.25 300 THR A N 1
ATOM 2419 C CA . THR A 1 300 ? -9.219 -13.057 -19.686 1.00 93.25 300 THR A CA 1
ATOM 2420 C C . THR A 1 300 ? -10.357 -13.640 -18.849 1.00 93.25 300 THR A C 1
ATOM 2422 O O . THR A 1 300 ? -10.678 -13.150 -17.765 1.00 93.25 300 THR A O 1
ATOM 2425 N N . SER A 1 301 ? -10.975 -14.719 -19.330 1.00 93.44 301 SER A N 1
ATOM 2426 C CA . SER A 1 301 ? -12.017 -15.445 -18.592 1.00 93.44 301 SER A CA 1
ATOM 2427 C C . SER A 1 301 ? -11.475 -16.534 -17.662 1.00 93.44 301 SER A C 1
ATOM 2429 O O . SER A 1 301 ? -12.228 -17.071 -16.856 1.00 93.44 301 SER A O 1
ATOM 2431 N N . LYS A 1 302 ? -10.183 -16.879 -17.739 1.00 92.88 302 LYS A N 1
ATOM 2432 C CA . LYS A 1 302 ? -9.615 -18.030 -17.024 1.00 92.88 302 LYS A CA 1
ATOM 2433 C C . LYS A 1 302 ? -8.317 -17.700 -16.309 1.00 92.88 302 LYS A C 1
ATOM 2435 O O . LYS A 1 302 ? -7.409 -17.081 -16.871 1.00 92.88 302 LYS A O 1
ATOM 2440 N N . ASN A 1 303 ? -8.176 -18.274 -15.118 1.00 90.62 303 ASN A N 1
ATOM 2441 C CA . ASN A 1 303 ? -6.960 -18.201 -14.313 1.00 90.62 303 ASN A CA 1
ATOM 2442 C C . ASN A 1 303 ? -6.547 -16.745 -14.044 1.00 90.62 303 ASN A C 1
ATOM 2444 O O . ASN A 1 303 ? -5.390 -16.382 -14.285 1.00 90.62 303 ASN A O 1
ATOM 2448 N N . ASN A 1 304 ? -7.499 -15.913 -13.609 1.00 94.44 304 ASN A N 1
ATOM 2449 C CA . ASN A 1 304 ? -7.207 -14.574 -13.108 1.00 94.44 304 ASN A CA 1
ATOM 2450 C C . ASN A 1 304 ? -6.780 -14.715 -11.646 1.00 94.44 304 ASN A C 1
ATOM 2452 O O . ASN A 1 304 ? -7.598 -15.001 -10.773 1.00 94.44 304 ASN A O 1
ATOM 2456 N N . ILE A 1 305 ? -5.477 -14.612 -11.408 1.00 94.06 305 ILE A N 1
ATOM 2457 C CA . ILE A 1 305 ? -4.862 -14.917 -10.115 1.00 94.06 305 ILE A CA 1
ATOM 2458 C C . ILE A 1 305 ? -4.789 -13.649 -9.269 1.00 94.06 305 ILE A C 1
ATOM 2460 O O . ILE A 1 305 ? -4.442 -12.592 -9.784 1.00 94.06 305 ILE A O 1
ATOM 2464 N N . ILE A 1 306 ? -5.047 -13.777 -7.973 1.00 94.12 306 ILE A N 1
ATOM 2465 C CA . ILE A 1 306 ? -4.734 -12.804 -6.930 1.00 94.12 306 ILE A CA 1
ATOM 2466 C C . ILE A 1 306 ? -3.882 -13.540 -5.899 1.00 94.12 306 ILE A C 1
ATOM 2468 O O . ILE A 1 306 ? -4.290 -14.567 -5.352 1.00 94.12 306 ILE A O 1
ATOM 2472 N N . HIS A 1 307 ? -2.672 -13.048 -5.644 1.00 92.25 307 HIS A N 1
ATOM 2473 C CA . HIS A 1 307 ? -1.879 -13.576 -4.536 1.00 92.25 307 HIS A CA 1
ATOM 2474 C C . HIS A 1 307 ? -2.325 -12.898 -3.249 1.00 92.25 307 HIS A C 1
ATOM 2476 O O . HIS A 1 307 ? -2.403 -11.675 -3.224 1.00 92.25 307 HIS A O 1
ATOM 2482 N N . LEU A 1 308 ? -2.560 -13.683 -2.204 1.00 92.50 308 LEU A N 1
ATOM 2483 C CA . LEU A 1 308 ? -2.859 -13.238 -0.849 1.00 92.50 308 LEU A CA 1
ATOM 2484 C C . LEU A 1 308 ? -1.656 -13.574 0.040 1.00 92.50 308 LEU A C 1
ATOM 2486 O O . LEU A 1 308 ? -1.194 -14.714 0.052 1.00 92.50 308 LEU A O 1
ATOM 2490 N N . TYR A 1 309 ? -1.125 -12.593 0.760 1.00 88.25 309 TYR A N 1
ATOM 2491 C CA . TYR A 1 309 ? 0.060 -12.737 1.600 1.00 88.25 309 TYR A CA 1
ATOM 2492 C C . TYR A 1 309 ? -0.311 -12.598 3.071 1.00 88.25 309 TYR A C 1
ATOM 2494 O O . TYR A 1 309 ? -0.837 -11.570 3.481 1.00 88.25 309 TYR A O 1
ATOM 2502 N N . THR A 1 310 ? 0.028 -13.600 3.875 1.00 87.62 310 THR A N 1
ATOM 2503 C CA . THR A 1 310 ? -0.224 -13.616 5.321 1.00 87.62 310 THR A CA 1
ATOM 2504 C C . THR A 1 310 ? 1.090 -13.736 6.091 1.00 87.62 310 THR A C 1
ATOM 2506 O O . THR A 1 310 ? 2.020 -14.446 5.693 1.00 87.62 310 THR A O 1
ATOM 2509 N N . ARG A 1 311 ? 1.201 -13.012 7.210 1.00 82.94 311 ARG A N 1
ATOM 2510 C CA . ARG A 1 311 ? 2.403 -13.035 8.068 1.00 82.94 311 ARG A CA 1
ATOM 2511 C C . ARG A 1 311 ? 2.413 -14.202 9.046 1.00 82.94 311 ARG A C 1
ATOM 2513 O O . ARG A 1 311 ? 3.486 -14.673 9.429 1.00 82.94 311 ARG A O 1
ATOM 2520 N N . GLU A 1 312 ? 1.229 -14.660 9.417 1.00 83.50 312 GLU A N 1
ATOM 2521 C CA . GLU A 1 312 ? 0.979 -15.718 10.383 1.00 83.50 312 GLU A CA 1
ATOM 2522 C C . GLU A 1 312 ? -0.142 -16.606 9.852 1.00 83.50 312 GLU A C 1
ATOM 2524 O O . GLU A 1 312 ? -0.967 -16.167 9.049 1.00 83.50 312 GLU A O 1
ATOM 2529 N N . SER A 1 313 ? -0.143 -17.867 10.275 1.00 89.50 313 SER A N 1
ATOM 2530 C CA . SER A 1 313 ? -1.252 -18.765 9.974 1.00 89.50 313 SER A CA 1
ATOM 2531 C C . SER A 1 313 ? -2.447 -18.385 10.842 1.00 89.50 313 SER A C 1
ATOM 2533 O O . SER A 1 313 ? -2.286 -18.193 12.045 1.00 89.50 313 SER A O 1
ATOM 2535 N N . GLY A 1 314 ? -3.639 -18.312 10.259 1.00 87.62 314 GLY A N 1
ATOM 2536 C CA . GLY A 1 314 ? -4.852 -18.033 11.021 1.00 87.62 314 GLY A CA 1
ATOM 2537 C C . GLY A 1 314 ? -6.032 -17.621 10.156 1.00 87.62 314 GLY A C 1
ATOM 2538 O O . GLY A 1 314 ? -5.955 -17.611 8.923 1.00 87.62 314 GLY A O 1
ATOM 2539 N N . ARG A 1 315 ? -7.123 -17.242 10.825 1.00 87.44 315 ARG A N 1
ATOM 2540 C CA . ARG A 1 315 ? -8.317 -16.720 10.164 1.00 87.44 315 ARG A CA 1
ATOM 2541 C C . ARG A 1 315 ? -8.086 -15.312 9.649 1.00 87.44 315 ARG A C 1
ATOM 2543 O O . ARG A 1 315 ? -7.656 -14.427 10.386 1.00 87.44 315 ARG A O 1
ATOM 2550 N N . HIS A 1 316 ? -8.423 -15.111 8.388 1.00 88.62 316 HIS A N 1
ATOM 2551 C CA . HIS A 1 316 ? -8.375 -13.825 7.720 1.00 88.62 316 HIS A CA 1
ATOM 2552 C C . HIS A 1 316 ? -9.727 -13.535 7.086 1.00 88.62 316 HIS A C 1
ATOM 2554 O O . HIS A 1 316 ? -10.395 -14.428 6.566 1.00 88.62 316 HIS A O 1
ATOM 2560 N N . HIS A 1 317 ? -10.124 -12.272 7.121 1.00 86.19 317 HIS A N 1
ATOM 2561 C CA . HIS A 1 317 ? -11.305 -11.791 6.437 1.00 86.19 317 HIS A CA 1
ATOM 2562 C C . HIS A 1 317 ? -10.885 -11.166 5.115 1.00 86.19 317 HIS A C 1
ATOM 2564 O O . HIS A 1 317 ? -10.137 -10.188 5.086 1.00 86.19 317 HIS A O 1
ATOM 2570 N N . LEU A 1 318 ? -11.338 -11.778 4.026 1.00 90.50 318 LEU A N 1
ATOM 2571 C CA . LEU A 1 318 ? -11.157 -11.293 2.670 1.00 90.50 318 LEU A CA 1
ATOM 2572 C C . LEU A 1 318 ? -12.445 -10.604 2.220 1.00 90.50 318 LEU A C 1
ATOM 2574 O O . LEU A 1 318 ? -13.494 -11.244 2.126 1.00 90.50 318 LEU A O 1
ATOM 2578 N N . THR A 1 319 ? -12.349 -9.323 1.880 1.00 86.75 319 THR A N 1
ATOM 2579 C CA . THR A 1 319 ? -13.452 -8.556 1.293 1.00 86.75 319 THR A CA 1
ATOM 2580 C C . THR A 1 319 ? -13.042 -7.926 -0.015 1.00 86.75 319 THR A C 1
ATOM 2582 O O . THR A 1 319 ? -11.928 -7.427 -0.125 1.00 86.75 319 THR A O 1
ATOM 2585 N N . PHE A 1 320 ? -13.942 -7.899 -0.985 1.00 90.38 320 PHE A N 1
ATOM 2586 C CA . PHE A 1 320 ? -13.781 -7.147 -2.226 1.00 90.38 320 PHE A CA 1
ATOM 2587 C C . PHE A 1 320 ? -15.136 -7.028 -2.912 1.00 90.38 320 PHE A C 1
ATOM 2589 O O . PHE A 1 320 ? -16.032 -7.826 -2.647 1.00 90.38 320 PHE A O 1
ATOM 2596 N N . ASP A 1 321 ? -15.285 -6.079 -3.822 1.00 89.50 321 ASP A N 1
ATOM 2597 C CA . ASP A 1 321 ? -16.442 -6.033 -4.707 1.00 89.50 321 ASP A CA 1
ATOM 2598 C C . ASP A 1 321 ? -16.073 -6.672 -6.047 1.00 89.50 321 ASP A C 1
ATOM 2600 O O . ASP A 1 321 ? -14.967 -6.487 -6.561 1.00 89.50 321 ASP A O 1
ATOM 2604 N N . ILE A 1 322 ? -16.991 -7.449 -6.613 1.00 92.94 322 ILE A N 1
ATOM 2605 C CA . ILE A 1 322 ? -16.844 -8.048 -7.935 1.00 92.94 322 ILE A CA 1
ATOM 2606 C C . ILE A 1 322 ? -17.907 -7.502 -8.875 1.00 92.94 322 ILE A C 1
ATOM 2608 O O . ILE A 1 322 ? -19.069 -7.352 -8.499 1.00 92.94 322 ILE A O 1
ATOM 2612 N N . SER A 1 323 ? -17.521 -7.206 -10.110 1.00 91.94 323 SER A N 1
ATOM 2613 C CA . SER A 1 323 ? -18.468 -6.802 -11.144 1.00 91.94 323 SER A CA 1
ATOM 2614 C C . SER A 1 323 ? -18.079 -7.297 -12.528 1.00 91.94 323 SER A C 1
ATOM 2616 O O . SER A 1 323 ? -16.963 -7.775 -12.745 1.00 91.94 323 SER A O 1
ATOM 2618 N N . ALA A 1 324 ? -19.021 -7.238 -13.465 1.00 92.62 324 ALA A N 1
ATOM 2619 C CA . ALA A 1 324 ? -18.799 -7.646 -14.844 1.00 92.62 324 ALA A CA 1
ATOM 2620 C C . ALA A 1 324 ? -19.654 -6.838 -15.823 1.00 92.62 324 ALA A C 1
ATOM 2622 O O . ALA A 1 324 ? -20.691 -6.295 -15.461 1.00 92.62 324 ALA A O 1
ATOM 2623 N N . VAL A 1 325 ? -19.240 -6.809 -17.092 1.00 88.50 325 VAL A N 1
ATOM 2624 C CA . 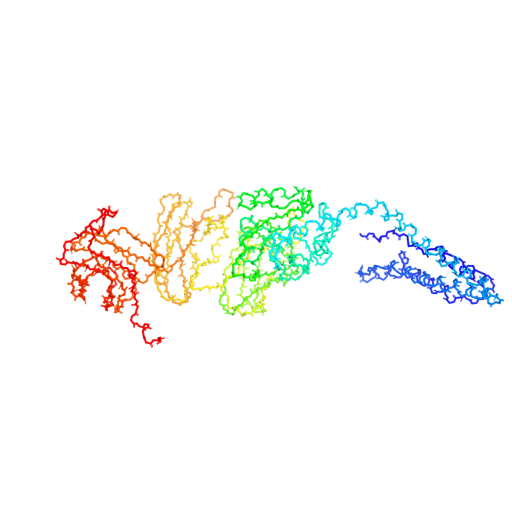VAL A 1 325 ? -19.959 -6.094 -18.166 1.00 88.50 325 VAL A CA 1
ATOM 2625 C C . VAL A 1 325 ? -21.256 -6.812 -18.571 1.00 88.50 325 VAL A C 1
ATOM 2627 O O . VAL A 1 325 ? -22.178 -6.204 -19.106 1.00 88.50 325 VAL A O 1
ATOM 2630 N N . SER A 1 326 ? -21.343 -8.119 -18.327 1.00 89.56 326 SER A N 1
ATOM 2631 C CA . SER A 1 326 ? -22.501 -8.945 -18.677 1.00 89.56 326 SER A CA 1
ATOM 2632 C C . SER A 1 326 ? -22.667 -10.110 -17.709 1.00 89.56 326 SER A C 1
ATOM 2634 O O . SER A 1 326 ? -21.709 -10.506 -17.036 1.00 89.56 326 SER A O 1
ATOM 2636 N N . ALA A 1 327 ? -23.891 -10.644 -17.647 1.00 92.19 327 ALA A N 1
ATOM 2637 C CA . ALA A 1 327 ? -24.265 -11.737 -16.758 1.00 92.19 327 ALA A CA 1
ATOM 2638 C C . ALA A 1 327 ? -23.376 -12.965 -16.982 1.00 92.19 327 ALA A C 1
ATOM 2640 O O . ALA A 1 327 ? -23.097 -13.333 -18.125 1.00 92.19 327 ALA A O 1
ATOM 2641 N N . ARG A 1 328 ? -22.910 -13.570 -15.888 1.00 94.50 328 ARG A N 1
ATOM 2642 C CA . ARG A 1 328 ? -21.940 -14.668 -15.912 1.00 94.50 328 ARG A CA 1
ATOM 2643 C C . ARG A 1 328 ? -21.837 -15.364 -14.563 1.00 94.50 328 ARG A C 1
ATOM 2645 O O . ARG A 1 328 ? -22.112 -14.767 -13.520 1.00 94.50 328 ARG A O 1
ATOM 2652 N N . ASN A 1 329 ? -21.374 -16.606 -14.589 1.00 95.44 329 ASN A N 1
ATOM 2653 C CA . ASN A 1 329 ? -20.945 -17.323 -13.398 1.00 95.44 329 ASN A CA 1
ATOM 2654 C C . ASN A 1 329 ? -19.449 -17.109 -13.183 1.00 95.44 329 ASN A C 1
ATOM 2656 O O . ASN A 1 329 ? -18.662 -17.066 -14.134 1.00 95.44 329 ASN A O 1
ATOM 2660 N N . ILE A 1 330 ? -19.054 -16.976 -11.924 1.00 96.00 330 ILE A N 1
ATOM 2661 C CA . ILE A 1 330 ? -17.676 -16.756 -11.507 1.00 96.00 330 ILE A CA 1
ATOM 2662 C C . ILE A 1 330 ? -17.316 -17.834 -10.498 1.00 96.00 330 ILE A C 1
ATOM 2664 O O . ILE A 1 330 ? -17.957 -17.970 -9.462 1.00 96.00 330 ILE A O 1
ATOM 2668 N N . TYR A 1 331 ? -16.273 -18.587 -10.803 1.00 96.44 331 TYR A N 1
ATOM 2669 C CA . TYR A 1 331 ? -15.776 -19.690 -10.000 1.00 96.44 331 TYR A CA 1
ATOM 2670 C C . TYR A 1 331 ? -14.536 -19.228 -9.245 1.00 96.44 331 TYR A C 1
ATOM 2672 O O . TYR A 1 331 ? -13.557 -18.788 -9.861 1.00 96.44 331 TYR A O 1
ATOM 2680 N N . LEU A 1 332 ? -14.589 -19.317 -7.919 1.00 96.56 332 LEU A N 1
ATOM 2681 C CA . LEU A 1 332 ? -13.485 -18.986 -7.031 1.00 96.56 332 LEU A CA 1
ATOM 2682 C C . LEU A 1 332 ? -12.811 -20.276 -6.585 1.00 96.56 332 LEU A C 1
ATOM 2684 O O . LEU A 1 332 ? -13.471 -21.211 -6.131 1.00 96.56 332 LEU A O 1
ATOM 2688 N N . THR A 1 333 ? -11.485 -20.302 -6.655 1.00 97.25 333 THR A N 1
ATOM 2689 C CA . THR A 1 333 ? -10.684 -21.368 -6.048 1.00 97.25 333 THR A CA 1
ATOM 2690 C C . THR A 1 333 ? -9.580 -20.776 -5.187 1.00 97.25 333 THR A C 1
ATOM 2692 O O . THR A 1 333 ? -8.930 -19.823 -5.618 1.00 97.25 333 THR A O 1
ATOM 2695 N N . LEU A 1 334 ? -9.319 -21.374 -4.028 1.00 97.19 334 LEU A N 1
ATOM 2696 C CA . LEU A 1 334 ? -8.189 -21.049 -3.160 1.00 97.19 334 LEU A CA 1
ATOM 2697 C C . LEU A 1 334 ? -7.182 -22.199 -3.197 1.00 97.19 334 LEU A C 1
ATOM 2699 O O . LEU A 1 334 ? -7.533 -23.340 -2.904 1.00 97.19 334 LEU A O 1
ATOM 2703 N N . ASP A 1 335 ? -5.952 -21.911 -3.617 1.00 95.69 335 ASP A N 1
ATOM 2704 C CA . ASP A 1 335 ? -4.870 -22.892 -3.779 1.00 95.69 335 ASP A CA 1
ATOM 2705 C C . ASP A 1 335 ? -5.304 -24.131 -4.588 1.00 95.69 335 ASP A C 1
ATOM 2707 O O . ASP A 1 335 ? -4.977 -25.276 -4.275 1.00 95.69 335 ASP A O 1
ATOM 2711 N N . GLY A 1 336 ? -6.098 -23.887 -5.639 1.00 92.88 336 GLY A N 1
ATOM 2712 C CA . GLY A 1 336 ? -6.641 -24.907 -6.540 1.00 92.88 336 GLY A CA 1
ATOM 2713 C C . GLY A 1 336 ? -7.887 -25.639 -6.029 1.00 92.88 336 GLY A C 1
ATOM 2714 O O . GLY A 1 336 ? -8.483 -26.403 -6.786 1.00 92.88 336 GLY A O 1
ATOM 2715 N N . LYS A 1 337 ? -8.323 -25.403 -4.787 1.00 95.62 337 LYS A N 1
ATOM 2716 C CA . LYS A 1 337 ? -9.546 -25.997 -4.229 1.00 95.62 337 LYS A CA 1
ATOM 2717 C C . LYS A 1 337 ? -10.755 -25.093 -4.491 1.00 95.62 337 LYS A C 1
ATOM 2719 O O . LYS A 1 337 ? -10.630 -23.885 -4.291 1.00 95.62 337 LYS A O 1
ATOM 2724 N N . PRO A 1 338 ? -11.917 -25.632 -4.905 1.00 95.62 338 PRO A N 1
ATOM 2725 C CA . PRO A 1 338 ? -13.147 -24.850 -5.030 1.00 95.62 338 PRO A CA 1
ATOM 2726 C C . PRO A 1 338 ? -13.485 -24.128 -3.722 1.00 95.62 338 PRO A C 1
ATOM 2728 O O . PRO A 1 338 ? -13.477 -24.752 -2.663 1.00 95.62 338 PRO A O 1
ATOM 2731 N N . LEU A 1 339 ? -13.749 -22.824 -3.812 1.00 94.00 339 LEU A N 1
ATOM 2732 C CA . LEU A 1 339 ? -14.078 -21.967 -2.673 1.00 94.00 339 LEU A CA 1
ATOM 2733 C C . LEU A 1 339 ? -15.538 -21.508 -2.721 1.00 94.00 339 LEU A C 1
ATOM 2735 O O . LEU A 1 339 ? -16.265 -21.720 -1.760 1.00 94.00 339 LEU A O 1
ATOM 2739 N N . ASP A 1 340 ? -15.963 -20.890 -3.825 1.00 91.31 340 ASP A N 1
ATOM 2740 C CA . ASP A 1 340 ? -17.333 -20.388 -3.990 1.00 91.31 340 ASP A CA 1
ATOM 2741 C C . ASP A 1 340 ? -17.692 -20.246 -5.481 1.00 91.31 340 ASP A C 1
ATOM 2743 O O . ASP A 1 340 ? -16.813 -20.228 -6.350 1.00 91.31 340 ASP A O 1
ATOM 2747 N N . THR A 1 341 ? -18.984 -20.139 -5.789 1.00 93.75 341 THR A N 1
ATOM 2748 C CA . THR A 1 341 ? -19.497 -19.781 -7.116 1.00 93.75 341 THR A CA 1
ATOM 2749 C C . THR A 1 341 ? -20.432 -18.582 -7.009 1.00 93.75 341 THR A C 1
ATOM 2751 O O . THR A 1 341 ? -21.473 -18.630 -6.362 1.00 93.75 341 THR A O 1
ATOM 2754 N N . ILE A 1 342 ? -20.078 -17.499 -7.694 1.00 90.69 342 ILE A N 1
ATOM 2755 C CA . ILE A 1 342 ? -20.837 -16.251 -7.710 1.00 90.69 342 ILE A CA 1
ATOM 2756 C C . ILE A 1 342 ? -21.599 -16.157 -9.027 1.00 90.69 342 ILE A C 1
ATOM 2758 O O . ILE A 1 342 ? -21.006 -16.230 -10.101 1.00 90.69 342 ILE A O 1
ATOM 2762 N N . ASN A 1 343 ? -22.907 -15.935 -8.949 1.00 91.94 343 ASN A N 1
ATOM 2763 C CA . ASN A 1 343 ? -23.732 -15.628 -10.110 1.00 91.94 343 ASN A CA 1
ATOM 2764 C C . ASN A 1 343 ? -23.949 -14.110 -10.204 1.00 91.94 343 ASN A C 1
ATOM 2766 O O . ASN A 1 343 ? -24.440 -13.497 -9.256 1.00 91.94 343 ASN A O 1
ATOM 2770 N N . LEU A 1 344 ? -23.578 -13.517 -11.340 1.00 90.19 344 LEU A N 1
ATOM 2771 C CA . LEU A 1 344 ? -23.949 -12.151 -11.706 1.00 90.19 344 LEU A CA 1
ATOM 2772 C C . LEU A 1 344 ? -25.033 -12.214 -12.781 1.00 90.19 344 LEU A C 1
ATOM 2774 O O . LEU A 1 344 ? -24.851 -12.859 -13.815 1.00 90.19 344 LEU A O 1
ATOM 2778 N N . SER A 1 345 ? -26.149 -11.530 -12.546 1.00 86.38 345 SER A N 1
ATOM 2779 C CA . SER A 1 345 ? -27.315 -11.517 -13.438 1.00 86.38 345 SER A CA 1
ATOM 2780 C C . SER A 1 345 ? -27.450 -10.169 -14.141 1.00 86.38 345 SER A C 1
ATOM 2782 O O . SER A 1 345 ? -26.838 -9.185 -13.737 1.00 86.38 345 SER A O 1
ATOM 2784 N N . THR A 1 346 ? -28.275 -10.086 -15.184 1.00 81.88 346 THR A N 1
ATOM 2785 C CA . THR A 1 346 ? -28.505 -8.826 -15.915 1.00 81.88 346 THR A CA 1
ATOM 2786 C C . THR A 1 346 ? -29.097 -7.723 -15.038 1.00 81.88 346 THR A C 1
ATOM 2788 O O . THR A 1 346 ? -28.840 -6.552 -15.286 1.00 81.88 346 THR A O 1
ATOM 2791 N N . SER A 1 347 ? -29.864 -8.084 -14.007 1.00 76.88 347 SER A N 1
ATOM 2792 C CA . SER A 1 347 ? -30.405 -7.152 -13.012 1.00 76.88 347 SER A CA 1
ATOM 2793 C C . SER A 1 347 ? -29.425 -6.829 -11.883 1.00 76.88 347 SER A C 1
ATOM 2795 O O . SER A 1 347 ? -29.664 -5.895 -11.125 1.00 76.88 347 SER A O 1
ATOM 2797 N N . ASN A 1 348 ? -28.345 -7.603 -11.730 1.00 78.25 348 ASN A N 1
ATOM 2798 C CA . ASN A 1 348 ? -27.343 -7.375 -10.698 1.00 78.25 348 ASN A CA 1
ATOM 2799 C C . ASN A 1 348 ? -25.948 -7.838 -11.151 1.00 78.25 348 ASN A C 1
ATOM 2801 O O . ASN A 1 348 ? -25.548 -8.987 -10.936 1.00 78.25 348 ASN A O 1
ATOM 2805 N N . LEU A 1 349 ? -25.221 -6.917 -11.786 1.00 85.75 349 LEU A N 1
ATOM 2806 C CA . LEU A 1 349 ? -23.868 -7.126 -12.312 1.00 85.75 349 LEU A CA 1
ATOM 2807 C C . LEU A 1 349 ? -22.757 -6.799 -11.304 1.00 85.75 349 LEU A C 1
ATOM 2809 O O . LEU A 1 349 ? -21.582 -6.832 -11.664 1.00 85.75 349 LEU A O 1
ATOM 2813 N N . HIS A 1 350 ? -23.110 -6.484 -10.057 1.00 85.56 350 HIS A N 1
ATOM 2814 C CA . HIS A 1 350 ? -22.176 -6.079 -9.010 1.00 85.56 350 HIS A CA 1
ATOM 2815 C C . HIS A 1 350 ? -22.485 -6.837 -7.719 1.00 85.56 350 HIS A C 1
ATOM 2817 O O . HIS A 1 350 ? -23.642 -6.969 -7.328 1.00 85.56 350 HIS A O 1
ATOM 2823 N N . ARG A 1 351 ? -21.466 -7.330 -7.018 1.00 83.06 351 ARG A N 1
ATOM 2824 C CA . ARG A 1 351 ? -21.665 -8.060 -5.764 1.00 83.06 351 ARG A CA 1
ATOM 2825 C C . ARG A 1 351 ? -20.531 -7.807 -4.785 1.00 83.06 351 ARG A C 1
ATOM 2827 O O . ARG A 1 351 ? -19.368 -7.894 -5.164 1.00 83.06 351 ARG A O 1
ATOM 2834 N N . ALA A 1 352 ? -20.871 -7.545 -3.527 1.00 83.88 352 ALA A N 1
ATOM 2835 C CA . ALA A 1 352 ? -19.890 -7.522 -2.453 1.00 83.88 352 ALA A CA 1
ATOM 2836 C C . ALA A 1 352 ? -19.558 -8.956 -2.022 1.00 83.88 352 ALA A C 1
ATOM 2838 O O . ALA A 1 352 ? -20.452 -9.777 -1.806 1.00 83.88 352 ALA A O 1
ATOM 2839 N N . ILE A 1 353 ? -18.269 -9.246 -1.889 1.00 86.38 353 ILE A N 1
ATOM 2840 C CA . ILE A 1 353 ? -17.734 -10.529 -1.445 1.00 86.38 353 ILE A CA 1
ATOM 2841 C C . ILE A 1 353 ? -17.098 -10.352 -0.074 1.00 86.38 353 ILE A C 1
ATOM 2843 O O . ILE A 1 353 ? -16.402 -9.373 0.195 1.00 86.38 353 ILE A O 1
ATOM 2847 N N . SER A 1 354 ? -17.370 -11.315 0.798 1.00 84.62 354 SER A N 1
ATOM 2848 C CA . SER A 1 354 ? -16.944 -11.339 2.189 1.00 84.62 354 SER A CA 1
ATOM 2849 C C . SER A 1 354 ? -16.762 -12.795 2.586 1.00 84.62 354 SER A C 1
ATOM 2851 O O . SER A 1 354 ? -17.729 -13.554 2.630 1.00 84.62 354 SER A O 1
ATOM 2853 N N . LEU A 1 355 ? -15.509 -13.200 2.777 1.00 86.12 355 LEU A N 1
ATOM 2854 C CA . LEU A 1 355 ? -15.119 -14.587 3.012 1.00 86.12 355 LEU A CA 1
ATOM 2855 C C . LEU A 1 355 ? -14.193 -14.655 4.224 1.00 86.12 355 LEU A C 1
ATOM 2857 O O . LEU A 1 355 ? -13.228 -13.896 4.319 1.00 86.12 355 LEU A O 1
ATOM 2861 N N . ILE A 1 356 ? -14.472 -15.581 5.139 1.00 86.19 356 ILE A N 1
ATOM 2862 C CA . ILE A 1 356 ? -13.563 -15.930 6.233 1.00 86.19 356 ILE A CA 1
ATOM 2863 C C . ILE A 1 356 ? -12.732 -17.123 5.767 1.00 86.19 356 ILE A C 1
ATOM 2865 O O . ILE A 1 356 ? -13.282 -18.166 5.424 1.00 86.19 356 ILE A O 1
ATOM 2869 N N . LEU A 1 357 ? -11.413 -16.947 5.717 1.00 90.25 357 LEU A N 1
ATOM 2870 C CA . LEU A 1 357 ? -10.470 -17.925 5.184 1.00 90.25 357 LEU A CA 1
ATOM 2871 C C . LEU A 1 357 ? -9.447 -18.315 6.251 1.00 90.25 357 LEU A C 1
ATOM 2873 O O . LEU A 1 357 ? -8.804 -17.448 6.844 1.00 90.25 357 LEU A O 1
ATOM 2877 N N . ASP A 1 358 ? -9.241 -19.615 6.440 1.00 90.69 358 ASP A N 1
ATOM 2878 C CA . ASP A 1 358 ? -8.094 -20.140 7.179 1.00 90.69 358 ASP A CA 1
ATOM 2879 C C . ASP A 1 358 ? -6.882 -20.194 6.249 1.00 90.69 358 ASP A C 1
ATOM 2881 O O . ASP A 1 358 ? -6.766 -21.078 5.399 1.00 90.69 358 ASP A O 1
ATOM 2885 N N . LEU A 1 359 ? -5.986 -19.216 6.388 1.00 93.88 359 LEU A N 1
ATOM 2886 C CA . LEU A 1 359 ? -4.824 -19.074 5.517 1.00 93.88 359 LEU A CA 1
ATOM 2887 C C . LEU A 1 359 ? -3.544 -19.469 6.266 1.00 93.88 359 LEU A C 1
ATOM 2889 O O . LEU A 1 359 ? -3.273 -18.905 7.333 1.00 93.88 359 LEU A O 1
ATOM 2893 N N . PRO A 1 360 ? -2.719 -20.394 5.739 1.00 93.38 360 PRO A N 1
ATOM 2894 C CA . PRO A 1 360 ? -1.371 -20.605 6.250 1.00 93.38 360 PRO A CA 1
ATOM 2895 C C . PRO A 1 360 ? -0.511 -19.359 6.027 1.00 93.38 360 PRO A C 1
ATOM 2897 O O . PRO A 1 360 ? -0.749 -18.585 5.097 1.00 93.38 360 PRO A O 1
ATOM 2900 N N . LYS A 1 361 ? 0.524 -19.195 6.858 1.00 90.88 361 LYS A N 1
ATOM 2901 C CA . LYS A 1 361 ? 1.565 -18.177 6.682 1.00 90.88 361 LYS A CA 1
ATOM 2902 C C . LYS A 1 361 ? 2.186 -18.266 5.285 1.00 90.88 361 LYS A C 1
ATOM 2904 O O . LYS A 1 361 ? 2.670 -19.321 4.882 1.00 90.88 361 LYS A O 1
ATOM 2909 N N . GLY A 1 362 ? 2.293 -17.126 4.610 1.00 88.62 362 GLY A N 1
ATOM 2910 C CA . GLY A 1 362 ? 2.979 -16.992 3.331 1.00 88.62 362 GLY A CA 1
ATOM 2911 C C . GLY A 1 362 ? 2.033 -16.643 2.188 1.00 88.62 362 GLY A C 1
ATOM 2912 O O . GLY A 1 362 ? 1.110 -15.850 2.351 1.00 88.62 362 GLY A O 1
ATOM 2913 N N . LYS A 1 363 ? 2.330 -17.170 0.997 1.00 91.50 363 LYS A N 1
ATOM 2914 C CA . LYS A 1 363 ? 1.591 -16.886 -0.236 1.00 91.50 363 LYS A CA 1
ATOM 2915 C C . LYS A 1 363 ? 0.463 -17.902 -0.419 1.00 91.50 363 LYS A C 1
ATOM 2917 O O . LYS A 1 363 ? 0.743 -19.089 -0.525 1.00 91.50 363 LYS A O 1
ATOM 2922 N N . ASN A 1 364 ? -0.754 -17.401 -0.575 1.00 95.06 364 ASN A N 1
ATOM 2923 C CA . ASN A 1 364 ? -1.964 -18.143 -0.917 1.00 95.06 364 ASN A CA 1
ATOM 2924 C C . ASN A 1 364 ? -2.496 -17.628 -2.264 1.00 95.06 364 ASN A C 1
ATOM 2926 O O . ASN A 1 364 ? -2.292 -16.459 -2.612 1.00 95.06 364 ASN A O 1
ATOM 2930 N N . ILE A 1 365 ? -3.129 -18.483 -3.060 1.00 95.81 365 ILE A N 1
ATOM 2931 C CA . ILE A 1 365 ? -3.527 -18.176 -4.437 1.00 95.81 365 ILE A CA 1
ATOM 2932 C C . ILE A 1 365 ? -5.046 -18.228 -4.564 1.00 95.81 365 ILE A C 1
ATOM 2934 O O . ILE A 1 365 ? -5.638 -19.301 -4.657 1.00 95.81 365 ILE A O 1
ATOM 2938 N N . LEU A 1 366 ? -5.672 -17.056 -4.647 1.00 96.88 366 LEU A N 1
ATOM 2939 C CA . LEU A 1 366 ? -7.066 -16.936 -5.051 1.00 96.88 366 LEU A CA 1
ATOM 2940 C C . LEU A 1 366 ? -7.130 -16.856 -6.577 1.00 96.88 366 LEU A C 1
ATOM 2942 O O . LEU A 1 366 ? -6.461 -16.030 -7.192 1.00 96.88 366 LEU A O 1
ATOM 2946 N N . THR A 1 367 ? -7.933 -17.708 -7.202 1.00 97.00 367 THR A N 1
ATOM 2947 C CA . THR A 1 367 ? -8.144 -17.692 -8.653 1.00 97.00 367 THR A CA 1
ATOM 2948 C C . THR A 1 367 ? -9.609 -17.452 -8.961 1.00 97.00 367 THR A C 1
ATOM 2950 O O . THR A 1 367 ? -10.476 -18.116 -8.399 1.00 97.00 367 THR A O 1
ATOM 2953 N N . LEU A 1 368 ? -9.862 -16.523 -9.881 1.00 96.44 368 LEU A N 1
ATOM 2954 C CA . LEU A 1 368 ? -11.180 -16.202 -10.405 1.00 96.44 368 LEU A CA 1
ATOM 2955 C C . LEU A 1 368 ? -11.245 -16.615 -11.877 1.00 96.44 368 LEU A C 1
ATOM 2957 O O . LEU A 1 368 ? -10.411 -16.212 -12.694 1.00 96.44 368 LEU A O 1
ATOM 2961 N N . SER A 1 369 ? -12.245 -17.418 -12.224 1.00 96.31 369 SER A N 1
ATOM 2962 C CA . SER A 1 369 ? -12.558 -17.785 -13.610 1.00 96.31 369 SER A CA 1
ATOM 2963 C C . SER A 1 369 ? -14.038 -17.578 -13.884 1.00 96.31 369 SER A C 1
ATOM 2965 O O . SER A 1 369 ? -14.843 -17.609 -12.965 1.00 96.31 369 SER A O 1
ATOM 2967 N N . THR A 1 370 ? -14.412 -17.377 -15.140 1.00 96.06 370 THR A N 1
ATOM 2968 C CA . THR A 1 370 ? -15.800 -17.165 -15.546 1.00 96.06 370 THR A CA 1
ATOM 2969 C C . THR A 1 370 ? -16.143 -17.943 -16.812 1.00 96.06 370 THR A C 1
ATOM 2971 O O . THR A 1 370 ? -15.262 -18.311 -17.592 1.00 96.06 370 THR A O 1
ATOM 2974 N N . ASP A 1 371 ? -17.427 -18.246 -16.977 1.00 95.88 371 ASP A N 1
ATOM 2975 C CA . ASP A 1 371 ? -17.988 -18.996 -18.100 1.00 95.88 371 ASP A CA 1
ATOM 2976 C C . ASP A 1 371 ? -18.148 -18.170 -19.386 1.00 95.88 371 ASP A C 1
ATOM 2978 O O . ASP A 1 371 ? -18.286 -18.754 -20.460 1.00 95.88 371 ASP A O 1
ATOM 2982 N N . GLN A 1 372 ? -18.076 -16.838 -19.306 1.00 95.19 372 GLN A N 1
ATOM 2983 C CA . GLN A 1 372 ? -18.202 -15.947 -20.463 1.00 95.19 372 GLN A CA 1
ATOM 2984 C C . GLN A 1 372 ? -16.849 -15.379 -20.926 1.00 95.19 372 GLN A C 1
ATOM 2986 O O . GLN A 1 372 ? -15.977 -15.098 -20.097 1.00 95.19 372 GLN A O 1
ATOM 2991 N N . PRO A 1 373 ? -16.642 -15.170 -22.241 1.00 93.75 373 PRO A N 1
ATOM 2992 C CA . PRO A 1 373 ? -15.447 -14.502 -22.746 1.00 93.75 373 PRO A CA 1
ATOM 2993 C C . PRO A 1 373 ? -15.408 -13.009 -22.348 1.00 93.75 373 PRO A C 1
ATOM 2995 O O . PRO A 1 373 ? -16.440 -12.421 -22.007 1.00 93.75 373 PRO A O 1
ATOM 2998 N N . PRO A 1 374 ? -14.224 -12.367 -22.393 1.00 93.94 374 PRO A N 1
ATOM 2999 C CA . PRO A 1 374 ? -14.120 -10.914 -22.288 1.00 93.94 374 PRO A CA 1
ATOM 3000 C C . PRO A 1 374 ? -14.932 -10.206 -23.385 1.00 93.94 374 PRO A C 1
ATOM 3002 O O . PRO A 1 374 ? -14.980 -10.664 -24.525 1.00 93.94 374 PRO A O 1
ATOM 3005 N N . THR A 1 375 ? -15.534 -9.070 -23.051 1.00 92.56 375 THR A N 1
ATOM 3006 C CA . THR A 1 375 ? -16.361 -8.246 -23.945 1.00 92.56 375 THR A CA 1
ATOM 3007 C C . THR A 1 375 ? -15.796 -6.835 -24.033 1.00 92.56 375 THR A C 1
ATOM 3009 O O . THR A 1 375 ? -15.278 -6.338 -23.038 1.00 92.56 375 THR A O 1
ATOM 3012 N N . ILE A 1 376 ? -15.911 -6.179 -25.189 1.00 91.38 376 ILE A N 1
ATOM 3013 C CA . ILE A 1 376 ? -15.506 -4.776 -25.377 1.00 91.38 376 ILE A CA 1
ATOM 3014 C C . ILE A 1 376 ? -16.748 -3.893 -25.169 1.00 91.38 376 ILE A C 1
ATOM 3016 O O . ILE A 1 376 ? -17.649 -3.938 -26.012 1.00 91.38 376 ILE A O 1
ATOM 3020 N N . PRO A 1 377 ? -16.864 -3.156 -24.049 1.00 88.44 377 PRO A N 1
ATOM 3021 C CA . PRO A 1 377 ? -17.999 -2.271 -23.821 1.00 88.44 377 PRO A CA 1
ATOM 3022 C C . PRO A 1 377 ? -17.917 -1.003 -24.678 1.00 88.44 377 PRO A C 1
ATOM 3024 O O . PRO A 1 377 ? -16.849 -0.584 -25.115 1.00 88.44 377 PRO A O 1
ATOM 3027 N N . ILE A 1 378 ? -19.066 -0.362 -24.899 1.00 85.06 378 ILE A N 1
ATOM 3028 C CA . ILE A 1 378 ? -19.137 0.912 -25.625 1.00 85.06 378 ILE A CA 1
ATOM 3029 C C . ILE A 1 378 ? -18.327 1.970 -24.861 1.00 85.06 378 ILE A C 1
ATOM 3031 O O . ILE A 1 378 ? -18.589 2.214 -23.686 1.00 85.06 378 ILE A O 1
ATOM 3035 N N . GLY A 1 379 ? -17.371 2.610 -25.539 1.00 85.44 379 GLY A N 1
ATOM 3036 C CA . GLY A 1 379 ? -16.525 3.661 -24.962 1.00 85.44 379 GLY A CA 1
ATOM 3037 C C . GLY A 1 379 ? -15.221 3.172 -24.322 1.00 85.44 379 GLY A C 1
ATOM 3038 O O . GLY A 1 379 ? -14.427 4.004 -23.894 1.00 85.44 379 GLY A O 1
ATOM 3039 N N . ASP A 1 380 ? -14.962 1.861 -24.301 1.00 88.19 380 ASP A N 1
ATOM 3040 C CA . ASP A 1 380 ? -13.676 1.284 -23.896 1.00 88.19 380 ASP A CA 1
ATOM 3041 C C . ASP A 1 380 ? -13.108 0.442 -25.048 1.00 88.19 380 ASP A C 1
ATOM 3043 O O . ASP A 1 380 ? -13.833 -0.280 -25.727 1.00 88.19 380 ASP A O 1
ATOM 3047 N N . ASN A 1 381 ? -11.799 0.521 -25.280 1.00 91.00 381 ASN A N 1
ATOM 3048 C CA . ASN A 1 381 ? -11.129 -0.233 -26.345 1.00 91.00 381 ASN A CA 1
ATOM 3049 C C . ASN A 1 381 ? -10.577 -1.582 -25.857 1.00 91.00 381 ASN A C 1
ATOM 3051 O O . ASN A 1 381 ? -9.978 -2.334 -26.629 1.00 91.00 381 ASN A O 1
ATOM 3055 N N . ARG A 1 382 ? -10.720 -1.885 -24.566 1.00 91.88 382 ARG A N 1
ATOM 3056 C CA . ARG A 1 382 ? -10.201 -3.095 -23.932 1.00 91.88 382 ARG A CA 1
ATOM 3057 C C . ARG A 1 382 ? -11.259 -4.191 -23.920 1.00 91.88 382 ARG A C 1
ATOM 3059 O O . ARG A 1 382 ? -12.441 -3.948 -23.698 1.00 91.88 382 ARG A O 1
ATOM 3066 N N . ALA A 1 383 ? -10.815 -5.434 -24.082 1.00 92.44 383 ALA A N 1
ATOM 3067 C CA . ALA A 1 383 ? -11.651 -6.603 -23.840 1.00 92.44 383 ALA A CA 1
ATOM 3068 C C . ALA A 1 383 ? -11.691 -6.893 -22.328 1.00 92.44 383 ALA A C 1
ATOM 3070 O O . ALA A 1 383 ? -10.710 -7.372 -21.756 1.00 92.44 383 ALA A O 1
ATOM 3071 N N . LEU A 1 384 ? -12.813 -6.577 -21.679 1.00 94.19 384 LEU A N 1
ATOM 3072 C CA . LEU A 1 384 ? -12.996 -6.653 -20.229 1.00 94.19 384 LEU A CA 1
ATOM 3073 C C . LEU A 1 384 ? -13.788 -7.904 -19.833 1.00 94.19 384 LEU A C 1
ATOM 3075 O O . LEU A 1 384 ? -14.804 -8.232 -20.445 1.00 94.19 384 LEU A O 1
ATOM 3079 N N . SER A 1 385 ? -13.339 -8.608 -18.794 1.00 94.19 385 SER A N 1
ATOM 3080 C CA . SER A 1 385 ? -14.004 -9.818 -18.289 1.00 94.19 385 SER A CA 1
ATOM 3081 C C . SER A 1 385 ? -14.605 -9.611 -16.895 1.00 94.19 385 SER A C 1
ATOM 3083 O O . SER A 1 385 ? -15.806 -9.374 -16.779 1.00 94.19 385 SER A O 1
ATOM 3085 N N . LEU A 1 386 ? -13.786 -9.667 -15.844 1.00 94.75 386 LEU A N 1
ATOM 3086 C CA . LEU A 1 386 ? -14.175 -9.437 -14.456 1.00 94.75 386 LEU A CA 1
ATOM 3087 C C . LEU A 1 386 ? -13.508 -8.170 -13.931 1.00 94.75 386 LEU A C 1
ATOM 3089 O O . LEU A 1 386 ? -12.377 -7.861 -14.302 1.00 94.75 386 LEU A O 1
ATOM 3093 N N . CYS A 1 387 ? -14.193 -7.476 -13.038 1.00 94.38 387 CYS A N 1
ATOM 3094 C CA . CYS A 1 387 ? -13.675 -6.358 -12.272 1.00 94.38 387 CYS A CA 1
ATOM 3095 C C . CYS A 1 387 ? -13.626 -6.753 -10.798 1.00 94.38 387 CYS A C 1
ATOM 3097 O O . CYS A 1 387 ? -14.615 -7.259 -10.269 1.00 94.38 387 CYS A O 1
ATOM 3099 N N . VAL A 1 388 ? -12.483 -6.528 -10.152 1.00 94.50 388 VAL A N 1
ATOM 3100 C CA . VAL A 1 388 ? -12.331 -6.620 -8.696 1.00 94.50 388 VAL A CA 1
ATOM 3101 C C . VAL A 1 388 ? -12.011 -5.234 -8.166 1.00 94.50 388 VAL A C 1
ATOM 3103 O O . VAL A 1 388 ? -11.089 -4.584 -8.661 1.00 94.50 388 VAL A O 1
ATOM 3106 N N . ALA A 1 389 ? -12.759 -4.806 -7.158 1.00 89.38 389 ALA A N 1
ATOM 3107 C CA . ALA A 1 389 ? -12.618 -3.507 -6.527 1.00 89.38 389 ALA A CA 1
ATOM 3108 C C . ALA A 1 389 ? -12.420 -3.639 -5.018 1.00 89.38 389 ALA A C 1
ATOM 3110 O O . ALA A 1 389 ? -12.901 -4.592 -4.399 1.00 89.38 389 ALA A O 1
ATOM 3111 N N . ASN A 1 390 ? -11.711 -2.671 -4.437 1.00 84.81 390 ASN A N 1
ATOM 3112 C CA . ASN A 1 390 ? -11.597 -2.482 -2.989 1.00 84.81 390 ASN A CA 1
ATOM 3113 C C . ASN A 1 390 ? -11.192 -3.751 -2.221 1.00 84.81 390 ASN A C 1
ATOM 3115 O O . ASN A 1 390 ? -11.723 -4.040 -1.145 1.00 84.81 390 ASN A O 1
ATOM 3119 N N . LEU A 1 391 ? -10.268 -4.534 -2.791 1.00 89.31 391 LEU A N 1
ATOM 3120 C CA . LEU A 1 391 ? -9.827 -5.772 -2.162 1.00 89.31 391 LEU A CA 1
ATOM 3121 C C . LEU A 1 391 ? -9.089 -5.469 -0.863 1.00 89.31 391 LEU A C 1
ATOM 3123 O O . LEU A 1 391 ? -8.186 -4.638 -0.813 1.00 89.31 391 LEU A O 1
ATOM 3127 N N . ASN A 1 392 ? -9.468 -6.175 0.189 1.00 84.50 392 ASN A N 1
ATOM 3128 C CA . ASN A 1 392 ? -8.869 -6.069 1.499 1.00 84.50 392 ASN A CA 1
ATOM 3129 C C . ASN A 1 392 ? -8.764 -7.455 2.131 1.00 84.50 392 ASN A C 1
ATOM 3131 O O . ASN A 1 392 ? -9.674 -8.274 2.013 1.00 84.50 392 ASN A O 1
ATOM 3135 N N . LEU A 1 393 ? -7.646 -7.705 2.801 1.00 87.88 393 LEU A N 1
ATOM 3136 C CA . LEU A 1 393 ? -7.396 -8.934 3.534 1.00 87.88 393 LEU A CA 1
ATOM 3137 C C . LEU A 1 393 ? -6.840 -8.552 4.898 1.00 87.88 393 LEU A C 1
ATOM 3139 O O . LEU A 1 393 ? -5.727 -8.035 4.993 1.00 87.88 393 LEU A O 1
ATOM 3143 N N . VAL A 1 394 ? -7.612 -8.817 5.945 1.00 82.25 394 VAL A N 1
ATOM 3144 C CA . VAL A 1 394 ? -7.231 -8.488 7.320 1.00 82.25 394 VAL A CA 1
ATOM 3145 C C . VAL A 1 394 ? -7.204 -9.747 8.178 1.00 82.25 394 VAL A C 1
ATOM 3147 O O . VAL A 1 394 ? -8.100 -10.583 8.054 1.00 82.25 394 VAL A O 1
ATOM 3150 N N . PRO A 1 395 ? -6.195 -9.928 9.048 1.00 82.81 395 PRO A N 1
ATOM 3151 C CA . PRO A 1 395 ? -6.251 -10.981 10.048 1.00 82.81 395 PRO A CA 1
ATOM 3152 C C . PRO A 1 395 ? -7.439 -10.713 10.972 1.00 82.81 395 PRO A C 1
ATOM 3154 O O . PRO A 1 395 ? -7.647 -9.588 11.432 1.00 82.81 395 PRO A O 1
ATOM 3157 N N . ILE A 1 396 ? -8.226 -11.748 11.242 1.00 79.56 396 ILE A N 1
ATOM 3158 C CA . ILE A 1 396 ? -9.315 -11.648 12.202 1.00 79.56 396 ILE A CA 1
ATOM 3159 C C . ILE A 1 396 ? -8.680 -11.656 13.596 1.00 79.56 396 ILE A C 1
ATOM 3161 O O . ILE A 1 396 ? -8.123 -12.662 14.033 1.00 79.56 396 ILE A O 1
ATOM 3165 N N . GLY A 1 397 ? -8.717 -10.494 14.257 1.00 74.25 397 GLY A N 1
ATOM 3166 C CA . GLY A 1 397 ? -8.196 -10.298 15.611 1.00 74.25 397 GLY A CA 1
ATOM 3167 C C . GLY A 1 397 ? -9.066 -10.958 16.685 1.00 74.25 397 GLY A C 1
ATOM 3168 O O . GLY A 1 397 ? -9.727 -11.965 16.450 1.00 74.25 397 GLY A O 1
ATOM 3169 N N . SER A 1 398 ? -9.102 -10.383 17.891 1.00 72.12 398 SER A N 1
ATOM 3170 C CA . SER A 1 398 ? -9.993 -10.872 18.956 1.00 72.12 398 SER A CA 1
ATOM 3171 C C . SER A 1 398 ? -11.480 -10.652 18.658 1.00 72.12 398 SER A C 1
ATOM 3173 O O . SER A 1 398 ? -12.315 -11.325 19.255 1.00 72.12 398 SER A O 1
ATOM 3175 N N . LEU A 1 399 ? -11.810 -9.727 17.752 1.00 82.19 399 LEU A N 1
ATOM 3176 C CA . LEU A 1 399 ? -13.173 -9.344 17.399 1.00 82.19 399 LEU A CA 1
ATOM 3177 C C . LEU A 1 399 ? -13.213 -8.813 15.955 1.00 82.19 399 LEU A C 1
ATOM 3179 O O . LEU A 1 399 ? -12.333 -8.045 15.566 1.00 82.19 399 LEU A O 1
ATOM 3183 N N . SER A 1 400 ? -14.219 -9.195 15.163 1.00 83.69 400 SER A N 1
ATOM 3184 C CA . SER A 1 400 ? -14.484 -8.598 13.839 1.00 83.69 400 SER A CA 1
ATOM 3185 C C . SER A 1 400 ? -15.980 -8.547 13.523 1.00 83.69 400 SER A C 1
ATOM 3187 O O . SER A 1 400 ? -16.736 -9.365 14.043 1.00 83.69 400 SER A O 1
ATOM 3189 N N . LEU A 1 401 ? -16.394 -7.601 12.674 1.00 87.50 401 LEU A N 1
ATOM 3190 C CA . LEU A 1 401 ? -17.766 -7.425 12.183 1.00 87.50 401 LEU A CA 1
ATOM 3191 C C . LEU A 1 401 ? -17.752 -7.356 10.656 1.00 87.50 401 LEU A C 1
ATOM 3193 O O . LEU A 1 401 ? -17.165 -6.443 10.077 1.00 87.50 401 LEU A O 1
ATOM 3197 N N . ASN A 1 402 ? -18.446 -8.295 10.025 1.00 84.69 402 ASN A N 1
ATOM 3198 C CA . ASN A 1 402 ? -18.381 -8.546 8.594 1.00 84.69 402 ASN A CA 1
ATOM 3199 C C . ASN A 1 402 ? -19.785 -8.567 7.989 1.00 84.69 402 ASN A C 1
ATOM 3201 O O . ASN A 1 402 ? -20.756 -8.952 8.635 1.00 84.69 402 ASN A O 1
ATOM 3205 N N . PHE A 1 403 ? -19.888 -8.169 6.726 1.00 86.62 403 PHE A N 1
ATOM 3206 C CA . PHE A 1 403 ? -21.149 -8.091 5.992 1.00 86.62 403 PHE A CA 1
ATOM 3207 C C . PHE A 1 403 ? -21.296 -9.297 5.071 1.00 86.62 403 PHE A C 1
ATOM 3209 O O . PHE A 1 403 ? -20.352 -9.626 4.360 1.00 86.62 403 PHE A O 1
ATOM 3216 N N . GLY A 1 404 ? -22.456 -9.951 5.072 1.00 82.44 404 GLY A N 1
ATOM 3217 C CA . GLY A 1 404 ? -22.762 -11.061 4.169 1.00 82.44 404 GLY A CA 1
ATOM 3218 C C . GLY A 1 404 ? -23.003 -10.636 2.711 1.00 82.44 404 GLY A C 1
ATOM 3219 O O . GLY A 1 404 ? -22.981 -9.458 2.359 1.00 82.44 404 GLY A O 1
ATOM 3220 N N . GLN A 1 405 ? -23.295 -11.612 1.848 1.00 77.31 405 GLN A N 1
ATOM 3221 C CA . GLN A 1 405 ? -23.384 -11.421 0.388 1.00 77.31 405 GLN A CA 1
ATOM 3222 C C . GLN A 1 405 ? -24.592 -10.596 -0.102 1.00 77.31 405 GLN A C 1
ATOM 3224 O O . GLN A 1 405 ? -24.625 -10.196 -1.265 1.00 77.31 405 GLN A O 1
ATOM 3229 N N . ASN A 1 406 ? -25.603 -10.385 0.746 1.00 85.69 406 ASN A N 1
ATOM 3230 C CA . ASN A 1 406 ? -26.823 -9.645 0.389 1.00 85.69 406 ASN A CA 1
ATOM 3231 C C . ASN A 1 406 ? -26.708 -8.132 0.626 1.00 85.69 406 ASN A C 1
ATOM 3233 O O . ASN A 1 406 ? -27.653 -7.391 0.360 1.00 85.69 406 ASN A O 1
ATOM 3237 N N . TRP A 1 407 ? -25.553 -7.671 1.104 1.00 86.31 407 TRP A N 1
ATOM 3238 C CA . TRP A 1 407 ? -25.242 -6.253 1.202 1.00 86.31 407 TRP A CA 1
ATOM 3239 C C . TRP A 1 407 ? -24.639 -5.749 -0.108 1.00 86.31 407 TRP A C 1
ATOM 3241 O O . TRP A 1 407 ? -23.784 -6.396 -0.713 1.00 86.31 407 TRP A O 1
ATOM 3251 N N . PHE A 1 408 ? -25.057 -4.563 -0.530 1.00 85.06 408 PHE A N 1
ATOM 3252 C CA . PHE A 1 408 ? -24.421 -3.844 -1.623 1.00 85.06 408 PHE A CA 1
ATOM 3253 C C . PHE A 1 408 ? -23.000 -3.385 -1.233 1.00 85.06 408 PHE A C 1
ATOM 3255 O O . PHE A 1 408 ? -22.643 -3.374 -0.041 1.00 85.06 408 PHE A O 1
ATOM 3262 N N . PRO A 1 409 ? -22.169 -3.022 -2.232 1.00 80.88 409 PRO A N 1
ATOM 3263 C CA . PRO A 1 409 ? -20.857 -2.422 -2.007 1.00 80.88 409 PRO A CA 1
ATOM 3264 C C . PRO A 1 409 ? -20.889 -1.261 -1.010 1.00 80.88 409 PRO A C 1
ATOM 3266 O O . PRO A 1 409 ? -21.905 -0.579 -0.850 1.00 80.88 409 PRO A O 1
ATOM 3269 N N . ARG A 1 410 ? -19.766 -1.062 -0.316 1.00 83.50 410 ARG A N 1
ATOM 3270 C CA . ARG A 1 410 ? -19.604 0.042 0.636 1.00 83.50 410 ARG A CA 1
ATOM 3271 C C . ARG A 1 410 ? -19.642 1.370 -0.115 1.00 83.50 410 ARG A C 1
ATOM 3273 O O . ARG A 1 410 ? -18.956 1.537 -1.115 1.00 83.50 410 ARG A O 1
ATOM 3280 N N . GLU A 1 411 ? -20.380 2.320 0.434 1.00 84.69 411 GLU A N 1
ATOM 3281 C CA . GLU A 1 411 ? -20.424 3.709 -0.012 1.00 84.69 411 GLU A CA 1
ATOM 3282 C C . GLU A 1 411 ? -19.876 4.632 1.083 1.00 84.69 411 GLU A C 1
ATOM 3284 O O . GLU A 1 411 ? -19.880 4.274 2.264 1.00 84.69 411 GLU A O 1
ATOM 3289 N N . GLY A 1 412 ? -19.413 5.822 0.696 1.00 82.19 412 GLY A N 1
ATOM 3290 C CA . GLY A 1 412 ? -18.884 6.840 1.609 1.00 82.19 412 GLY A CA 1
ATOM 3291 C C . GLY A 1 412 ? -17.359 6.819 1.765 1.00 82.19 412 GLY A C 1
ATOM 3292 O O . GLY A 1 412 ? -16.638 6.283 0.928 1.00 82.19 412 GLY A O 1
ATOM 3293 N N . THR A 1 413 ? -16.864 7.448 2.831 1.00 71.31 413 THR A N 1
ATOM 3294 C CA . THR A 1 413 ? -15.429 7.602 3.135 1.00 71.31 413 THR A CA 1
ATOM 3295 C C . THR A 1 413 ? -14.970 6.609 4.206 1.00 71.31 413 THR A C 1
ATOM 3297 O O . THR A 1 413 ? -15.766 5.831 4.734 1.00 71.31 413 THR A O 1
ATOM 3300 N N . ALA A 1 414 ? -13.680 6.615 4.558 1.00 60.62 414 ALA A N 1
ATOM 3301 C CA . ALA A 1 414 ? -13.136 5.774 5.630 1.00 60.62 414 ALA A CA 1
ATOM 3302 C C . ALA A 1 414 ? -13.899 5.935 6.965 1.00 60.62 414 ALA A C 1
ATOM 3304 O O . ALA A 1 414 ? -14.272 4.928 7.571 1.00 60.62 414 ALA A O 1
ATOM 3305 N N . ASP A 1 415 ? -14.200 7.182 7.343 1.00 69.38 415 ASP A N 1
ATOM 3306 C CA . ASP A 1 415 ? -14.786 7.553 8.641 1.00 69.38 415 ASP A CA 1
ATOM 3307 C C . ASP A 1 415 ? -16.311 7.736 8.602 1.00 69.38 415 ASP A C 1
ATOM 3309 O O . ASP A 1 415 ? -16.965 7.861 9.637 1.00 69.38 415 ASP A O 1
ATOM 3313 N N . ASN A 1 416 ? -16.895 7.761 7.403 1.00 82.50 416 ASN A N 1
ATOM 3314 C CA . ASN A 1 416 ? -18.328 7.921 7.212 1.00 82.50 416 ASN A CA 1
ATOM 3315 C C . ASN A 1 416 ? -18.809 7.071 6.037 1.00 82.50 416 ASN A C 1
ATOM 3317 O O . ASN A 1 416 ? -18.824 7.529 4.894 1.00 82.50 416 ASN A O 1
ATOM 3321 N N . TRP A 1 417 ? -19.195 5.831 6.326 1.00 87.50 417 TRP A N 1
ATOM 3322 C CA . TRP A 1 417 ? -19.574 4.838 5.329 1.00 87.50 417 TRP A CA 1
ATOM 3323 C C . TRP A 1 417 ? -20.872 4.122 5.658 1.00 87.50 417 TRP A C 1
ATOM 3325 O O . TRP A 1 417 ? -21.241 3.971 6.822 1.00 87.50 417 TRP A O 1
ATOM 3335 N N . TRP A 1 418 ? -21.527 3.606 4.623 1.00 92.81 418 TRP A N 1
ATOM 3336 C CA . TRP A 1 418 ? -22.724 2.783 4.747 1.00 92.81 418 TRP A CA 1
ATOM 3337 C C . TRP A 1 418 ? -22.749 1.641 3.732 1.00 92.81 418 TRP A C 1
ATOM 3339 O O . TRP A 1 418 ? -22.021 1.638 2.739 1.00 92.81 418 TRP A O 1
ATOM 3349 N N . ARG A 1 419 ? -23.590 0.641 4.005 1.00 92.06 419 ARG A N 1
ATOM 3350 C CA . ARG A 1 419 ? -23.930 -0.441 3.075 1.00 92.06 419 ARG A CA 1
ATOM 3351 C C . ARG A 1 419 ? -25.437 -0.593 3.013 1.00 92.06 419 ARG A C 1
ATOM 3353 O O . ARG A 1 419 ? -26.083 -0.749 4.048 1.00 92.06 419 ARG A O 1
ATOM 3360 N N . TRP A 1 420 ? -25.975 -0.570 1.802 1.00 92.69 420 TRP A N 1
ATOM 3361 C CA . TRP A 1 420 ? -27.385 -0.835 1.540 1.00 92.69 420 TRP A CA 1
ATOM 3362 C C . TRP A 1 420 ? -27.671 -2.334 1.453 1.00 92.69 420 TRP A C 1
ATOM 3364 O O . TRP A 1 420 ? -26.800 -3.125 1.103 1.00 92.69 420 TRP A O 1
ATOM 3374 N N . THR A 1 421 ? -28.922 -2.715 1.672 1.00 91.56 421 THR A N 1
ATOM 3375 C CA . THR A 1 421 ? -29.488 -3.998 1.238 1.00 91.56 421 THR A CA 1
ATOM 3376 C C . THR A 1 421 ? -30.837 -3.765 0.571 1.00 91.56 421 THR A C 1
ATOM 3378 O O . THR A 1 421 ? -31.513 -2.780 0.867 1.00 91.56 421 THR A O 1
ATOM 3381 N N . GLY A 1 422 ? -31.221 -4.657 -0.341 1.00 86.62 422 GLY A N 1
ATOM 3382 C CA . GLY A 1 422 ? -32.519 -4.643 -1.026 1.00 86.62 422 GLY A CA 1
ATOM 3383 C C . GLY A 1 422 ? -33.465 -5.772 -0.636 1.00 86.62 422 GLY A C 1
ATOM 3384 O O . GLY A 1 422 ? -34.609 -5.801 -1.088 1.00 86.62 422 GLY A O 1
ATOM 3385 N N . THR A 1 423 ? -32.984 -6.724 0.163 1.00 81.19 423 THR A N 1
ATOM 3386 C CA . THR A 1 423 ? -33.688 -7.981 0.443 1.00 81.19 423 THR A CA 1
ATOM 3387 C C . THR A 1 423 ? -34.564 -7.869 1.691 1.00 81.19 423 THR A C 1
ATOM 3389 O O . THR A 1 423 ? -34.193 -7.210 2.659 1.00 81.19 423 THR A O 1
ATOM 3392 N N . ILE A 1 424 ? -35.725 -8.538 1.682 1.00 84.88 424 ILE A N 1
ATOM 3393 C CA . ILE A 1 424 ? -36.612 -8.635 2.860 1.00 84.88 424 ILE A CA 1
ATOM 3394 C C . ILE A 1 424 ? -35.920 -9.424 3.976 1.00 84.88 424 ILE A C 1
ATOM 3396 O O . ILE A 1 424 ? -35.978 -9.047 5.139 1.00 84.88 424 ILE A O 1
ATOM 3400 N N . THR A 1 425 ? -35.239 -10.514 3.625 1.00 82.00 425 THR A N 1
ATOM 3401 C CA . THR A 1 425 ? -34.537 -11.408 4.554 1.00 82.00 425 THR A CA 1
ATOM 3402 C C . THR A 1 425 ? -33.172 -11.777 3.995 1.00 82.00 425 THR A C 1
ATOM 3404 O O . THR A 1 425 ? -32.988 -11.777 2.780 1.00 82.00 425 THR A O 1
ATOM 3407 N N . GLY A 1 426 ? -32.243 -12.192 4.859 1.00 77.69 426 GLY A N 1
ATOM 3408 C CA . GLY A 1 426 ? -30.948 -12.723 4.414 1.00 77.69 426 GLY A CA 1
ATOM 3409 C C . GLY A 1 426 ? -29.791 -11.732 4.508 1.00 77.69 426 GLY A C 1
ATOM 3410 O O . GLY A 1 426 ? -28.684 -12.067 4.094 1.00 77.69 426 GLY A O 1
ATOM 3411 N N . SER A 1 427 ? -30.009 -10.522 5.028 1.00 89.62 427 SER A N 1
ATOM 3412 C CA . SER A 1 427 ? -28.929 -9.547 5.205 1.00 89.62 427 SER A CA 1
ATOM 3413 C C . SER A 1 427 ? -28.139 -9.885 6.464 1.00 89.62 427 SER A C 1
ATOM 3415 O O . SER A 1 427 ? -28.533 -9.536 7.569 1.00 89.62 427 SER A O 1
ATOM 3417 N N . GLU A 1 428 ? -27.048 -10.624 6.308 1.00 90.62 428 GLU A N 1
ATOM 3418 C CA . GLU A 1 428 ? -26.260 -11.142 7.426 1.00 90.62 428 GLU A CA 1
ATOM 3419 C C . GLU A 1 428 ? -25.168 -10.162 7.882 1.00 90.62 428 GLU A C 1
ATOM 3421 O O . GLU A 1 428 ? -24.447 -9.598 7.058 1.00 90.62 428 GLU A O 1
ATOM 3426 N N . LEU A 1 429 ? -25.019 -10.004 9.197 1.00 91.00 429 LEU A N 1
ATOM 3427 C CA . LEU A 1 429 ? -23.791 -9.550 9.843 1.00 91.00 429 LEU A CA 1
ATOM 3428 C C . LEU A 1 429 ? -23.111 -10.754 10.505 1.00 91.00 429 LEU A C 1
ATOM 3430 O O . LEU A 1 429 ? -23.657 -11.332 11.447 1.00 91.00 429 LEU A O 1
ATOM 3434 N N . SER A 1 430 ? -21.922 -11.113 10.030 1.00 88.00 430 SER A N 1
ATOM 3435 C CA . SER A 1 430 ? -21.098 -12.176 10.608 1.00 88.00 430 SER A CA 1
ATOM 3436 C C . SER A 1 430 ? -20.074 -11.554 11.553 1.00 88.00 430 SER A C 1
ATOM 3438 O O . SER A 1 430 ? -19.307 -10.672 11.172 1.00 88.00 430 SER A O 1
ATOM 3440 N N . ILE A 1 431 ? -20.057 -12.001 12.799 1.00 89.00 431 ILE A N 1
ATOM 3441 C CA . ILE A 1 431 ? -19.229 -11.462 13.868 1.00 89.00 431 ILE A CA 1
ATOM 3442 C C . ILE A 1 431 ? -18.359 -12.581 14.416 1.00 89.00 431 ILE A C 1
ATOM 3444 O O . ILE A 1 431 ? -18.870 -13.552 14.973 1.00 89.00 431 ILE A O 1
ATOM 3448 N N . TYR A 1 432 ? -17.045 -12.422 14.324 1.00 86.12 432 TYR A N 1
ATOM 3449 C CA . TYR A 1 432 ? -16.127 -13.317 15.018 1.00 86.12 432 TYR A CA 1
ATOM 3450 C C . TYR A 1 432 ? -15.775 -12.752 16.386 1.00 86.12 432 TYR A C 1
ATOM 3452 O O . TYR A 1 432 ? -15.397 -11.585 16.471 1.00 86.12 432 TYR A O 1
ATOM 3460 N N . SER A 1 433 ? -15.811 -13.593 17.419 1.00 86.31 433 SER A N 1
ATOM 3461 C CA . SER A 1 433 ? -15.270 -13.275 18.736 1.00 86.31 433 SER A CA 1
ATOM 3462 C C . SER A 1 433 ? -14.307 -14.353 19.230 1.00 86.31 433 SER A C 1
ATOM 3464 O O . SER A 1 433 ? -14.621 -15.542 19.217 1.00 86.31 433 SER A O 1
ATOM 3466 N N . LYS A 1 434 ? -13.136 -13.950 19.728 1.00 81.00 434 LYS A N 1
ATOM 3467 C CA . LYS A 1 434 ? -12.155 -14.858 20.343 1.00 81.00 434 LYS A CA 1
ATOM 3468 C C . LYS A 1 434 ? -12.625 -15.394 21.695 1.00 81.00 434 LYS A C 1
ATOM 3470 O O . LYS A 1 434 ? -12.234 -16.499 22.064 1.00 81.00 434 LYS A O 1
ATOM 3475 N N . GLU A 1 435 ? -13.462 -14.638 22.398 1.00 80.50 435 GLU A N 1
ATOM 3476 C CA . GLU A 1 435 ? -13.992 -14.975 23.721 1.00 80.50 435 GLU A CA 1
ATOM 3477 C C . GLU A 1 435 ? -15.521 -14.887 23.717 1.00 80.50 435 GLU A C 1
ATOM 3479 O O . GLU A 1 435 ? -16.121 -14.104 22.978 1.00 80.50 435 GLU A O 1
ATOM 3484 N N . ALA A 1 436 ? -16.177 -15.722 24.519 1.00 83.38 436 ALA A N 1
ATOM 3485 C CA . ALA A 1 436 ? -17.606 -15.571 24.753 1.00 83.38 436 ALA A CA 1
ATOM 3486 C C . ALA A 1 436 ? -17.833 -14.381 25.696 1.00 83.38 436 ALA A C 1
ATOM 3488 O O . ALA A 1 436 ? -17.082 -14.195 26.649 1.00 83.38 436 ALA A O 1
ATOM 3489 N N . GLY A 1 437 ? -18.871 -13.580 25.462 1.00 82.88 437 GLY A N 1
ATOM 3490 C CA . GLY A 1 437 ? -19.093 -12.392 26.284 1.00 82.88 437 GLY A CA 1
ATOM 3491 C C . GLY A 1 437 ? -20.204 -11.485 25.786 1.00 82.88 437 GLY A C 1
ATOM 3492 O O . GLY A 1 437 ? -20.913 -11.799 24.828 1.00 82.88 437 GLY A O 1
ATOM 3493 N N . LYS A 1 438 ? -20.367 -10.346 26.457 1.00 84.94 438 LYS A N 1
ATOM 3494 C CA . LYS A 1 438 ? -21.255 -9.274 26.008 1.00 84.94 438 LYS A CA 1
ATOM 3495 C C . LYS A 1 438 ? -20.468 -8.267 25.179 1.00 84.94 438 LYS A C 1
ATOM 3497 O O . LYS A 1 438 ? -19.368 -7.870 25.544 1.00 84.94 438 LYS A O 1
ATOM 3502 N N . TYR A 1 439 ? -21.054 -7.851 24.070 1.00 88.81 439 TYR A N 1
ATOM 3503 C CA . TYR A 1 439 ? -20.469 -6.919 23.118 1.00 88.81 439 TYR A CA 1
ATOM 3504 C C . TYR A 1 439 ? -21.482 -5.831 22.807 1.00 88.81 439 TYR A C 1
ATOM 3506 O O . TYR A 1 439 ? -22.666 -6.122 22.669 1.00 88.81 439 TYR A O 1
ATOM 3514 N N . GLN A 1 440 ? -21.037 -4.588 22.696 1.00 89.06 440 GLN A N 1
ATOM 3515 C CA . GLN A 1 440 ? -21.883 -3.488 22.264 1.00 89.06 440 GLN A CA 1
ATOM 3516 C C . GLN A 1 440 ? -21.761 -3.331 20.752 1.00 89.06 440 GLN A C 1
ATOM 3518 O O . GLN A 1 440 ? -20.659 -3.110 20.250 1.00 89.06 440 GLN A O 1
ATOM 3523 N N . LEU A 1 441 ? -22.883 -3.431 20.038 1.00 92.69 441 LEU A N 1
ATOM 3524 C CA . LEU A 1 441 ? -22.980 -3.019 18.640 1.00 92.69 441 LEU A CA 1
ATOM 3525 C C . LEU A 1 441 ? -23.476 -1.573 18.596 1.00 92.69 441 LEU A C 1
ATOM 3527 O O . LEU A 1 441 ? -24.533 -1.274 19.153 1.00 92.69 441 LEU A O 1
ATOM 3531 N N . THR A 1 442 ? -22.741 -0.700 17.915 1.00 91.75 442 THR A N 1
ATOM 3532 C CA . THR A 1 442 ? -23.129 0.688 17.646 1.00 91.75 442 THR A CA 1
ATOM 3533 C C . THR A 1 442 ? -23.150 0.935 16.145 1.00 91.75 442 THR A C 1
ATOM 3535 O O . THR A 1 442 ? -22.244 0.527 15.424 1.00 91.75 442 THR A O 1
ATOM 3538 N N . ALA A 1 443 ? -24.201 1.575 15.644 1.00 94.38 443 ALA A N 1
ATOM 3539 C CA . ALA A 1 443 ? -24.308 1.962 14.240 1.00 94.38 443 ALA A CA 1
ATOM 3540 C C . ALA A 1 443 ? -25.375 3.049 14.064 1.00 94.38 443 ALA A C 1
ATOM 3542 O O . ALA A 1 443 ? -26.108 3.366 14.998 1.00 94.38 443 ALA A O 1
ATOM 3543 N N . SER A 1 444 ? -25.529 3.554 12.845 1.00 95.62 444 SER A N 1
ATOM 3544 C CA . SER A 1 444 ? -26.764 4.206 12.405 1.00 95.62 444 SER A CA 1
ATOM 3545 C C . SER A 1 444 ? -27.485 3.314 11.403 1.00 95.62 444 SER A C 1
ATOM 3547 O O . SER A 1 444 ? -26.854 2.721 10.531 1.00 95.62 444 SER A O 1
ATOM 3549 N N . LEU A 1 445 ? -28.804 3.224 11.506 1.00 96.56 445 LEU A N 1
ATOM 3550 C CA . LEU A 1 445 ? -29.659 2.540 10.545 1.00 96.56 445 LEU A CA 1
ATOM 3551 C C . LEU A 1 445 ? -30.481 3.587 9.796 1.00 96.56 445 LEU A C 1
ATOM 3553 O O . LEU A 1 445 ? -31.005 4.498 10.431 1.00 96.56 445 LEU A O 1
ATOM 3557 N N . GLY A 1 446 ? -30.623 3.473 8.481 1.00 94.94 446 GLY A N 1
ATOM 3558 C CA . GLY A 1 446 ? -31.467 4.395 7.725 1.00 94.94 446 GLY A CA 1
ATOM 3559 C C . GLY A 1 446 ? -32.267 3.731 6.618 1.00 94.94 446 GLY A C 1
ATOM 3560 O O . GLY A 1 446 ? -31.958 2.626 6.170 1.00 94.94 446 GLY A O 1
ATOM 3561 N N . VAL A 1 447 ? -33.341 4.402 6.208 1.00 95.19 447 VAL A N 1
ATOM 3562 C CA . VAL A 1 447 ? -34.350 3.892 5.270 1.00 95.19 447 VAL A CA 1
ATOM 3563 C C . VAL A 1 447 ? -34.809 4.997 4.323 1.00 95.19 447 VAL A C 1
ATOM 3565 O O . VAL A 1 447 ? -34.783 6.170 4.686 1.00 95.19 447 VAL A O 1
ATOM 3568 N N . ILE A 1 448 ? -35.289 4.628 3.131 1.00 92.12 448 ILE A N 1
ATOM 3569 C CA . ILE A 1 448 ? -35.858 5.573 2.144 1.00 92.12 448 ILE A CA 1
ATOM 3570 C C . ILE A 1 448 ? -37.390 5.617 2.128 1.00 92.12 448 ILE A C 1
ATOM 3572 O O . ILE A 1 448 ? -37.984 6.433 1.433 1.00 92.12 448 ILE A O 1
ATOM 3576 N N . SER A 1 449 ? -38.047 4.735 2.875 1.00 92.00 449 SER A N 1
ATOM 3577 C CA . SER A 1 449 ? -39.502 4.714 3.033 1.00 92.00 449 SER A CA 1
ATOM 3578 C C . SER A 1 449 ? -39.865 4.119 4.395 1.00 92.00 449 SER A C 1
ATOM 3580 O O . SER A 1 449 ? -39.033 3.392 4.951 1.00 92.00 449 SER A O 1
ATOM 3582 N N . PRO A 1 450 ? -41.077 4.386 4.918 1.00 94.44 450 PRO A N 1
ATOM 3583 C CA . PRO A 1 450 ? -41.527 3.837 6.195 1.00 94.44 450 PRO A CA 1
ATOM 3584 C C . PRO A 1 450 ? -41.439 2.311 6.196 1.00 94.44 450 PRO A C 1
ATOM 3586 O O . PRO A 1 450 ? -41.893 1.677 5.241 1.00 94.44 450 PRO A O 1
ATOM 3589 N N . ARG A 1 451 ? -40.816 1.742 7.230 1.00 94.75 451 ARG A N 1
ATOM 3590 C CA . ARG A 1 451 ? -40.585 0.297 7.366 1.00 94.75 451 ARG A CA 1
ATOM 3591 C C . ARG A 1 451 ? -40.096 -0.067 8.762 1.00 94.75 451 ARG A C 1
ATOM 3593 O O . ARG A 1 451 ? -39.659 0.788 9.537 1.00 94.75 451 ARG A O 1
ATOM 3600 N N . GLN A 1 452 ? -40.113 -1.357 9.053 1.00 95.56 452 GLN A N 1
ATOM 3601 C CA . GLN A 1 452 ? -39.533 -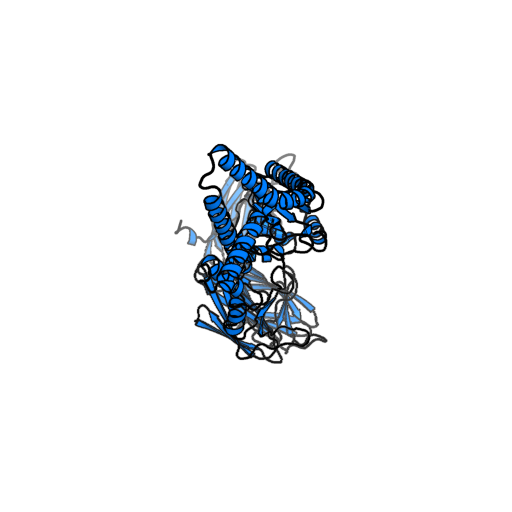1.949 10.249 1.00 95.56 452 GLN A CA 1
ATOM 3602 C C . GLN A 1 452 ? -38.293 -2.757 9.865 1.00 95.56 452 GLN A C 1
ATOM 3604 O O . GLN A 1 452 ? -38.264 -3.415 8.825 1.00 95.56 452 GLN A O 1
ATOM 3609 N N . VAL A 1 453 ? -37.256 -2.693 10.700 1.00 95.75 453 VAL A N 1
ATOM 3610 C CA . VAL A 1 453 ? -36.039 -3.497 10.560 1.00 95.75 453 VAL A CA 1
ATOM 3611 C C . VAL A 1 453 ? -35.846 -4.318 11.827 1.00 95.75 453 VAL A C 1
ATOM 3613 O O . VAL A 1 453 ? -35.874 -3.788 12.941 1.00 95.75 453 VAL A O 1
ATOM 3616 N N . TYR A 1 454 ? -35.651 -5.618 11.647 1.00 95.12 454 TYR A N 1
ATOM 3617 C CA . TYR A 1 454 ? -35.529 -6.599 12.716 1.00 95.12 454 TYR A CA 1
ATOM 3618 C C . TYR A 1 454 ? -34.127 -7.194 12.711 1.00 95.12 454 TYR A C 1
ATOM 3620 O O . TYR A 1 454 ? -33.654 -7.667 11.677 1.00 95.12 454 TYR A O 1
ATOM 3628 N N . PHE A 1 455 ? -33.492 -7.205 13.878 1.00 94.69 455 PHE A N 1
ATOM 3629 C CA . PHE A 1 455 ? -32.239 -7.901 14.138 1.00 94.69 455 PHE A CA 1
ATOM 3630 C C . PHE A 1 455 ? -32.566 -9.224 14.813 1.00 94.69 455 PHE A C 1
ATOM 3632 O O . PHE A 1 455 ? -33.098 -9.239 15.921 1.00 94.69 455 PHE A O 1
ATOM 3639 N N . MET A 1 456 ? -32.247 -10.323 14.146 1.00 92.19 456 MET A N 1
ATOM 3640 C CA . MET A 1 456 ? -32.565 -11.677 14.578 1.00 92.19 456 MET A CA 1
ATOM 3641 C C . MET A 1 456 ? -31.279 -12.468 14.806 1.00 92.19 456 MET A C 1
ATOM 3643 O O . MET A 1 456 ? -30.314 -12.325 14.055 1.00 92.19 456 MET A O 1
ATOM 3647 N N . ARG A 1 457 ? -31.261 -13.359 15.794 1.00 89.19 457 ARG A N 1
ATOM 3648 C CA . ARG A 1 457 ? -30.174 -14.327 15.981 1.00 89.19 457 ARG A CA 1
ATOM 3649 C C . ARG A 1 457 ? -30.728 -15.656 16.435 1.00 89.19 457 ARG A C 1
ATOM 3651 O O . ARG A 1 457 ? -31.517 -15.701 17.364 1.00 89.19 457 ARG A O 1
ATOM 3658 N N . GLU A 1 458 ? -30.312 -16.725 15.759 1.00 85.12 458 GLU A N 1
ATOM 3659 C CA . GLU A 1 458 ? -30.791 -18.089 16.041 1.00 85.12 458 GLU A CA 1
ATOM 3660 C C . GLU A 1 458 ? -32.336 -18.183 16.054 1.00 85.12 458 GLU A C 1
ATOM 3662 O O . GLU A 1 458 ? -32.914 -19.011 16.743 1.00 85.12 458 GLU A O 1
ATOM 3667 N N . GLY A 1 459 ? -33.012 -17.329 15.270 1.00 82.88 459 GLY A N 1
ATOM 3668 C CA . GLY A 1 459 ? -34.476 -17.252 15.196 1.00 82.88 459 GLY A CA 1
ATOM 3669 C C . GLY A 1 459 ? -35.141 -16.336 16.231 1.00 82.88 459 GLY A C 1
ATOM 3670 O O . GLY A 1 459 ? -36.339 -16.090 16.119 1.00 82.88 459 GLY A O 1
ATOM 3671 N N . GLU A 1 460 ? -34.393 -15.774 17.182 1.00 89.19 460 GLU A N 1
ATOM 3672 C CA . GLU A 1 460 ? -34.916 -14.863 18.205 1.00 89.19 460 GLU A CA 1
ATOM 3673 C C . GLU A 1 460 ? -34.718 -13.391 17.830 1.00 89.19 460 GLU A C 1
ATOM 3675 O O . GLU A 1 460 ? -33.681 -13.007 17.282 1.00 89.19 460 GLU A O 1
ATOM 3680 N N . LEU A 1 461 ? -35.707 -12.552 18.156 1.00 91.44 461 LEU A N 1
ATOM 3681 C CA . LEU A 1 461 ? -35.642 -11.104 17.959 1.00 91.44 461 LEU A CA 1
ATOM 3682 C C . LEU A 1 461 ? -34.740 -10.465 19.021 1.00 91.44 461 LEU A C 1
ATOM 3684 O O . LEU A 1 461 ? -35.064 -10.476 20.205 1.00 91.44 461 LEU A O 1
ATOM 3688 N N . ILE A 1 462 ? -33.637 -9.861 18.581 1.00 91.06 462 ILE A N 1
ATOM 3689 C CA . ILE A 1 462 ? -32.721 -9.096 19.436 1.00 91.06 462 ILE A CA 1
ATOM 3690 C C . ILE A 1 462 ? -33.194 -7.651 19.568 1.00 91.06 462 ILE A C 1
ATOM 3692 O O . ILE A 1 462 ? -33.223 -7.102 20.665 1.00 91.06 462 ILE A O 1
ATOM 3696 N N . GLN A 1 463 ? -33.513 -7.019 18.437 1.00 92.62 463 GLN A N 1
ATOM 3697 C CA . GLN A 1 463 ? -33.866 -5.605 18.384 1.00 92.62 463 GLN A CA 1
ATOM 3698 C C . GLN A 1 463 ? -34.797 -5.327 17.208 1.00 92.62 463 GLN A C 1
ATOM 3700 O O . GLN A 1 463 ? -34.618 -5.866 16.115 1.00 92.62 463 GLN A O 1
ATOM 3705 N N . LYS A 1 464 ? -35.763 -4.433 17.424 1.00 94.81 464 LYS A N 1
ATOM 3706 C CA . LYS A 1 464 ? -36.631 -3.876 16.383 1.00 94.81 464 LYS A CA 1
ATOM 3707 C C . LYS A 1 464 ? -36.400 -2.369 16.291 1.00 94.81 464 LYS A C 1
ATOM 3709 O O . LYS A 1 464 ? -36.372 -1.686 17.311 1.00 94.81 464 LYS A O 1
ATOM 3714 N N . VAL A 1 465 ? -36.278 -1.857 15.071 1.00 94.31 465 VAL A N 1
ATOM 3715 C CA . VAL A 1 465 ? -36.200 -0.421 14.778 1.00 94.31 465 VAL A CA 1
ATOM 3716 C C . VAL A 1 465 ? -37.314 -0.074 13.802 1.00 94.31 465 VAL A C 1
ATOM 3718 O O . VAL A 1 465 ? -37.504 -0.768 12.805 1.00 94.31 465 VAL A O 1
ATOM 3721 N N . GLU A 1 466 ? -38.078 0.969 14.103 1.00 95.56 466 GLU A N 1
ATOM 3722 C CA . GLU A 1 466 ? -39.266 1.344 13.342 1.00 95.56 466 GLU A CA 1
ATOM 3723 C C . GLU A 1 466 ? -39.138 2.767 12.810 1.00 95.56 466 GLU A C 1
ATOM 3725 O O . GLU A 1 466 ? -38.869 3.700 13.563 1.00 95.56 466 GLU A O 1
ATOM 3730 N N . PHE A 1 467 ? -39.359 2.921 11.507 1.00 95.00 467 PHE A N 1
ATOM 3731 C CA . PHE A 1 467 ? -39.283 4.193 10.808 1.00 95.00 467 PHE A CA 1
ATOM 3732 C C . PHE A 1 467 ? -40.664 4.571 10.278 1.00 95.00 467 PHE A C 1
ATOM 3734 O O . PHE A 1 467 ? -41.199 3.901 9.396 1.00 95.00 467 PHE A O 1
ATOM 3741 N N . GLN A 1 468 ? -41.223 5.671 10.787 1.00 92.19 468 GLN A N 1
ATOM 3742 C CA . GLN A 1 468 ? -42.497 6.224 10.302 1.00 92.19 468 GLN A CA 1
ATOM 3743 C C . GLN A 1 468 ? -42.334 7.017 8.995 1.00 92.19 468 GLN A C 1
ATOM 3745 O O . GLN A 1 468 ? -43.288 7.181 8.240 1.00 92.19 468 GLN A O 1
ATOM 3750 N N . HIS A 1 469 ? -41.119 7.493 8.715 1.00 92.19 469 HIS A N 1
ATOM 3751 C CA . HIS A 1 469 ? -40.747 8.273 7.534 1.00 92.19 469 HIS A CA 1
ATOM 3752 C C . HIS A 1 469 ? -39.334 7.889 7.072 1.00 92.19 469 HIS A C 1
ATOM 3754 O O . HIS A 1 469 ? -38.619 7.174 7.775 1.00 92.19 469 HIS A O 1
ATOM 3760 N N . GLN A 1 470 ? -38.918 8.383 5.903 1.00 92.69 470 GLN A N 1
ATOM 3761 C CA . GLN A 1 470 ? -37.514 8.342 5.491 1.00 92.69 470 GLN A CA 1
ATOM 3762 C C . GLN A 1 470 ? -36.634 9.030 6.545 1.00 92.69 470 GLN A C 1
ATOM 3764 O O . GLN A 1 470 ? -36.967 10.115 7.022 1.00 92.69 470 GLN A O 1
ATOM 3769 N N . GLY A 1 471 ? -35.502 8.417 6.884 1.00 92.06 471 GLY A N 1
ATOM 3770 C CA . GLY A 1 471 ? -34.588 8.970 7.877 1.00 92.06 471 GLY A CA 1
ATOM 3771 C C . GLY A 1 471 ? -33.497 8.001 8.312 1.00 92.06 471 GLY A C 1
ATOM 3772 O O . GLY A 1 471 ? -33.407 6.876 7.822 1.00 92.06 471 GLY A O 1
ATOM 3773 N N . GLU A 1 472 ? -32.677 8.466 9.251 1.00 94.94 472 GLU A N 1
ATOM 3774 C CA . GLU A 1 472 ? -31.584 7.727 9.883 1.00 94.94 472 GLU A CA 1
ATOM 3775 C C . GLU A 1 472 ? -31.766 7.781 11.406 1.00 94.94 472 GLU A C 1
ATOM 3777 O O . GLU A 1 472 ? -32.111 8.827 11.956 1.00 94.94 472 GLU A O 1
ATOM 3782 N N . GLN A 1 473 ? -31.526 6.666 12.091 1.00 91.25 473 GLN A N 1
ATOM 3783 C CA . GLN A 1 473 ? -31.591 6.554 13.541 1.00 91.25 473 GLN A CA 1
ATOM 3784 C C . GLN A 1 473 ? -30.350 5.830 14.068 1.00 91.25 473 GLN A C 1
ATOM 3786 O O . GLN A 1 473 ? -29.983 4.761 13.578 1.00 91.25 473 GLN A O 1
ATOM 3791 N N . ALA A 1 474 ? -29.722 6.393 15.102 1.00 89.25 474 ALA A N 1
ATOM 3792 C CA . ALA A 1 474 ? -28.640 5.729 15.817 1.00 89.25 474 ALA A CA 1
ATOM 3793 C C . ALA A 1 474 ? -29.168 4.509 16.588 1.00 89.25 474 ALA A C 1
ATOM 3795 O O . ALA A 1 474 ? -30.207 4.570 17.249 1.00 89.25 474 ALA A O 1
ATOM 3796 N N . ILE A 1 475 ? -28.426 3.410 16.524 1.00 91.31 475 ILE A N 1
ATOM 3797 C CA . ILE A 1 475 ? -28.718 2.159 17.215 1.00 91.31 475 ILE A CA 1
ATOM 3798 C C . ILE A 1 475 ? -27.532 1.759 18.087 1.00 91.31 475 ILE A C 1
ATOM 3800 O O . ILE A 1 475 ? -26.369 1.896 17.708 1.00 91.31 475 ILE A O 1
ATOM 3804 N N . SER A 1 476 ? -27.846 1.275 19.284 1.00 89.50 476 SER A N 1
ATOM 3805 C CA . SER A 1 476 ? -26.861 0.829 20.261 1.00 89.50 476 SER A CA 1
ATOM 3806 C C . SER A 1 476 ? -27.502 -0.239 21.136 1.00 89.50 47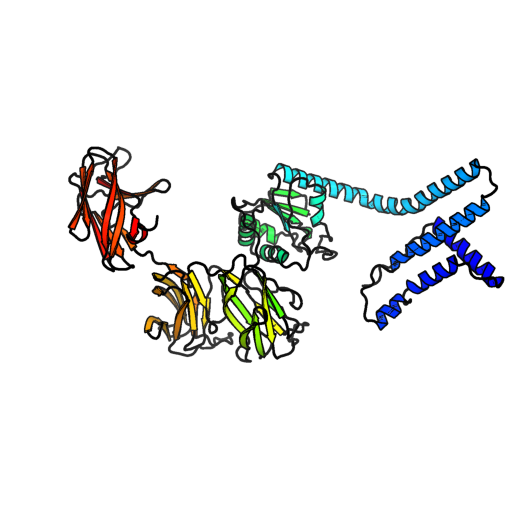6 SER A C 1
ATOM 3808 O O . SER A 1 476 ? -28.447 0.058 21.865 1.00 89.50 476 SER A O 1
ATOM 3810 N N . PHE A 1 477 ? -27.043 -1.484 21.037 1.00 87.50 477 PHE A N 1
ATOM 3811 C CA . PHE A 1 477 ? -27.540 -2.569 21.885 1.00 87.50 477 PHE A CA 1
ATOM 3812 C C . PHE A 1 477 ? -26.479 -3.640 22.137 1.00 87.50 477 PHE A C 1
ATOM 3814 O O . PHE A 1 477 ? -25.496 -3.780 21.405 1.00 87.50 477 PHE A O 1
ATOM 3821 N N . THR A 1 478 ? -26.693 -4.391 23.214 1.00 87.56 478 THR A N 1
ATOM 3822 C CA . THR A 1 478 ? -25.775 -5.424 23.683 1.00 87.56 478 THR A CA 1
ATOM 3823 C C . THR A 1 478 ? -26.092 -6.782 23.058 1.00 87.56 478 THR A C 1
ATOM 3825 O O . THR A 1 478 ? -27.243 -7.202 22.974 1.00 87.56 478 THR A O 1
ATOM 3828 N N . LEU A 1 479 ? -25.044 -7.504 22.677 1.00 89.62 479 LEU A N 1
ATOM 3829 C CA . LEU A 1 479 ? -25.061 -8.834 22.084 1.00 89.62 479 LEU A CA 1
ATOM 3830 C C . LEU A 1 479 ? -24.304 -9.812 22.978 1.00 89.62 479 LEU A C 1
ATOM 3832 O O . LEU A 1 479 ? -23.164 -9.548 23.345 1.00 89.62 479 LEU A O 1
ATOM 3836 N N . LYS A 1 480 ? -24.885 -10.977 23.282 1.00 87.69 480 LYS A N 1
ATOM 3837 C CA . LYS A 1 480 ? -24.177 -12.055 23.997 1.00 87.69 480 LYS A CA 1
ATOM 3838 C C . LYS A 1 480 ? -23.493 -13.009 23.015 1.00 87.69 480 LYS A C 1
ATOM 3840 O O . LYS A 1 480 ? -24.088 -14.011 22.628 1.00 87.69 480 LYS A O 1
ATOM 3845 N N . LEU A 1 481 ? -22.283 -12.716 22.565 1.00 89.06 481 LEU A N 1
ATOM 3846 C CA . LEU A 1 481 ? -21.589 -13.530 21.565 1.00 89.06 481 LEU A CA 1
ATOM 3847 C C . LEU A 1 481 ? -21.017 -14.820 22.169 1.00 89.06 481 LEU A C 1
ATOM 3849 O O . LEU A 1 481 ? -20.534 -14.833 23.301 1.00 89.06 481 LEU A O 1
ATOM 3853 N N . LYS A 1 482 ? -21.081 -15.910 21.399 1.00 89.31 482 LYS A N 1
ATOM 3854 C CA . LYS A 1 482 ? -20.344 -17.149 21.669 1.00 89.31 482 LYS A CA 1
ATOM 3855 C C . LYS A 1 482 ? -18.899 -16.958 21.198 1.00 89.31 482 LYS A C 1
ATOM 3857 O O . LYS A 1 482 ? -18.647 -16.151 20.302 1.00 89.31 482 LYS A O 1
ATOM 3862 N N . GLN A 1 483 ? -17.967 -17.717 21.766 1.00 85.44 483 GLN A N 1
ATOM 3863 C CA . GLN A 1 483 ? -16.636 -17.843 21.177 1.00 85.44 483 GLN A CA 1
ATOM 3864 C C . GLN A 1 483 ? -16.771 -18.449 19.772 1.00 85.44 483 GLN A C 1
ATOM 3866 O O . GLN A 1 483 ? -17.488 -19.432 19.592 1.00 85.44 483 GLN A O 1
ATOM 3871 N N . GLY A 1 484 ? -16.074 -17.881 18.792 1.00 84.19 484 GLY A N 1
ATOM 3872 C CA . GLY A 1 484 ? -16.186 -18.269 17.392 1.00 84.19 484 GLY A CA 1
ATOM 3873 C C . GLY A 1 484 ? -17.057 -17.319 16.576 1.00 84.19 484 GLY A C 1
ATOM 3874 O O . GLY A 1 484 ? -17.171 -16.127 16.872 1.00 84.19 484 GLY A O 1
ATOM 3875 N N . ASP A 1 485 ? -17.634 -17.861 15.510 1.00 85.94 485 ASP A N 1
ATOM 3876 C CA . ASP A 1 485 ? -18.471 -17.115 14.580 1.00 85.94 485 ASP A CA 1
ATOM 3877 C C . ASP A 1 485 ? -19.900 -16.990 15.118 1.00 85.94 485 ASP A C 1
ATOM 3879 O O . ASP A 1 485 ? -20.479 -17.919 15.681 1.00 85.94 485 ASP A O 1
ATOM 3883 N N . ASN A 1 486 ? -20.465 -15.803 14.959 1.00 90.62 486 ASN A N 1
ATOM 3884 C CA . ASN A 1 486 ? -21.814 -15.451 15.357 1.00 90.62 486 ASN A CA 1
ATOM 3885 C C . ASN A 1 486 ? -22.487 -14.757 14.180 1.00 90.62 486 ASN A C 1
ATOM 3887 O O . ASN A 1 486 ? -21.889 -13.890 13.554 1.00 90.62 486 ASN A O 1
ATOM 3891 N N . THR A 1 487 ? -23.749 -15.073 13.926 1.00 91.56 487 THR A N 1
ATOM 3892 C CA . THR A 1 487 ? -24.508 -14.472 12.828 1.00 91.56 487 THR A CA 1
ATOM 3893 C C . THR A 1 487 ? -25.689 -13.692 13.385 1.00 91.56 487 THR A C 1
ATOM 3895 O O . THR A 1 487 ? -26.442 -14.196 14.222 1.00 91.56 487 THR A O 1
ATOM 3898 N N . ILE A 1 488 ? -25.856 -12.461 12.908 1.00 93.50 488 ILE A N 1
ATOM 3899 C CA . ILE A 1 488 ? -27.059 -11.656 13.111 1.00 93.50 488 ILE A CA 1
ATOM 3900 C C . ILE A 1 488 ? -27.714 -11.469 11.753 1.00 93.50 488 ILE A C 1
ATOM 3902 O O . ILE A 1 488 ? -27.114 -10.932 10.825 1.00 93.50 488 ILE A O 1
ATOM 3906 N N . LEU A 1 489 ? -28.957 -11.910 11.640 1.00 93.75 489 LEU A N 1
ATOM 3907 C CA . LEU A 1 489 ? -29.757 -11.746 10.443 1.00 93.75 489 LEU A CA 1
ATOM 3908 C C . LEU A 1 489 ? -30.574 -10.464 10.561 1.00 93.75 489 LEU A C 1
ATOM 3910 O O . LEU A 1 489 ? -31.340 -10.295 11.507 1.00 93.75 489 LEU A O 1
ATOM 3914 N N . LEU A 1 490 ? -30.440 -9.578 9.585 1.00 94.31 490 LEU A N 1
ATOM 3915 C CA . LEU A 1 490 ? -31.295 -8.415 9.449 1.00 94.31 490 LEU A CA 1
ATOM 3916 C C . LEU A 1 490 ? -32.375 -8.710 8.414 1.00 94.31 490 LEU A C 1
ATOM 3918 O O . LEU A 1 490 ? -32.124 -9.294 7.352 1.00 94.31 490 LEU A O 1
ATOM 3922 N N . SER A 1 491 ? -33.587 -8.293 8.747 1.00 93.31 491 SER A N 1
ATOM 3923 C CA . SER A 1 491 ? -34.751 -8.390 7.875 1.00 93.31 491 SER A CA 1
ATOM 3924 C C . SER A 1 491 ? -35.597 -7.130 7.969 1.00 93.31 491 SER A C 1
ATOM 3926 O O . SER A 1 491 ? -35.469 -6.357 8.917 1.00 93.31 491 SER A O 1
ATOM 3928 N N . THR A 1 492 ? -36.451 -6.915 6.981 1.00 94.75 492 THR A N 1
ATOM 3929 C CA . THR A 1 492 ? -37.411 -5.814 6.947 1.00 94.75 492 THR A CA 1
ATOM 3930 C C . THR A 1 492 ? -38.780 -6.333 6.524 1.00 94.75 492 THR A C 1
ATOM 3932 O O . THR A 1 492 ? -38.891 -7.425 5.978 1.00 94.75 492 THR A O 1
ATOM 3935 N N . ASP A 1 493 ? -39.833 -5.575 6.795 1.00 93.62 493 ASP A N 1
ATOM 3936 C CA . ASP A 1 493 ? -41.223 -5.924 6.492 1.00 93.62 493 ASP A CA 1
ATOM 3937 C C . ASP A 1 493 ? -41.616 -5.696 5.020 1.00 93.62 493 ASP A C 1
ATOM 3939 O O . ASP A 1 493 ? -42.667 -6.167 4.586 1.00 93.62 493 ASP A O 1
ATOM 3943 N N . GLN A 1 494 ? -40.792 -4.993 4.234 1.00 89.94 494 GLN A N 1
ATOM 3944 C CA . GLN A 1 494 ? -41.120 -4.602 2.857 1.00 89.94 494 GLN A CA 1
ATOM 3945 C C . GLN A 1 494 ? -39.921 -4.717 1.907 1.00 89.94 494 GLN A C 1
ATOM 3947 O O . GLN A 1 494 ? -38.777 -4.482 2.296 1.00 89.94 494 GLN A O 1
ATOM 3952 N N . MET A 1 495 ? -40.176 -5.020 0.626 1.00 86.44 495 MET A N 1
ATOM 3953 C CA . MET A 1 495 ? -39.122 -5.027 -0.401 1.00 86.44 495 MET A CA 1
ATOM 3954 C C . MET A 1 495 ? -38.451 -3.655 -0.562 1.00 86.44 495 MET A C 1
ATOM 3956 O O . MET A 1 495 ? -39.018 -2.603 -0.255 1.00 86.44 495 MET A O 1
ATOM 3960 N N . GLY A 1 496 ? -37.214 -3.671 -1.061 1.00 85.44 496 GLY A N 1
ATOM 3961 C CA . GLY A 1 496 ? -36.515 -2.454 -1.454 1.00 85.44 496 GLY A CA 1
ATOM 3962 C C . GLY A 1 496 ? -37.185 -1.744 -2.634 1.00 85.44 496 GLY A C 1
ATOM 3963 O O . GLY A 1 496 ? -37.708 -2.380 -3.552 1.00 85.44 496 GLY A O 1
ATOM 3964 N N . LEU A 1 497 ? -37.139 -0.415 -2.622 1.00 88.69 497 LEU A N 1
ATOM 3965 C CA . LEU A 1 497 ? -37.616 0.441 -3.712 1.00 88.69 497 LEU A CA 1
ATOM 3966 C C . LEU A 1 497 ? -36.426 0.896 -4.556 1.00 88.69 497 LEU A C 1
ATOM 3968 O O . LEU A 1 497 ? -35.337 1.043 -4.014 1.00 88.69 497 LEU A O 1
ATOM 3972 N N . SER A 1 498 ? -36.626 1.145 -5.849 1.00 87.19 498 SER A N 1
ATOM 3973 C CA . SER A 1 498 ? -35.590 1.720 -6.719 1.00 87.19 498 SER A CA 1
ATOM 3974 C C . SER A 1 498 ? -35.743 3.242 -6.793 1.00 87.19 498 SER A C 1
ATOM 3976 O O . SER A 1 498 ? -36.728 3.713 -7.370 1.00 87.19 498 SER A O 1
ATOM 3978 N N . PRO A 1 499 ? -34.826 4.028 -6.199 1.00 85.56 499 PRO A N 1
ATOM 3979 C CA . PRO A 1 499 ? -34.847 5.482 -6.310 1.00 85.56 499 PRO A CA 1
ATOM 3980 C C . PRO A 1 499 ? -34.606 5.959 -7.747 1.00 85.56 499 PRO A C 1
ATOM 3982 O O . PRO A 1 499 ? -33.988 5.275 -8.562 1.00 85.56 499 PRO A O 1
ATOM 3985 N N . VAL A 1 500 ? -35.036 7.185 -8.053 1.00 83.88 500 VAL A N 1
ATOM 3986 C CA . VAL A 1 500 ? -34.750 7.816 -9.350 1.00 83.88 500 VAL A CA 1
ATOM 3987 C C . VAL A 1 500 ? -33.234 7.931 -9.540 1.00 83.88 500 VAL A C 1
ATOM 3989 O O . VAL A 1 500 ? -32.561 8.598 -8.760 1.00 83.88 500 VAL A O 1
ATOM 3992 N N . GLY A 1 501 ? -32.710 7.294 -10.589 1.00 80.31 501 GLY A N 1
ATOM 3993 C CA . GLY A 1 501 ? -31.283 7.314 -10.927 1.00 80.31 501 GLY A CA 1
ATOM 3994 C C . GLY A 1 501 ? -30.434 6.224 -10.264 1.00 80.31 501 GLY A C 1
ATOM 3995 O O . GLY A 1 501 ? -29.256 6.124 -10.595 1.00 80.31 501 GLY A O 1
ATOM 3996 N N . ASP A 1 502 ? -31.008 5.383 -9.398 1.00 79.38 502 ASP A N 1
ATOM 3997 C CA . ASP A 1 502 ? -30.320 4.224 -8.822 1.00 79.38 502 ASP A CA 1
ATOM 3998 C C . ASP A 1 502 ? -31.024 2.926 -9.263 1.00 79.38 502 ASP A C 1
ATOM 4000 O O . ASP A 1 502 ? -32.192 2.708 -8.932 1.00 79.38 502 ASP A O 1
ATOM 4004 N N . PRO A 1 503 ? -30.351 2.050 -10.032 1.00 78.88 503 PRO A N 1
ATOM 4005 C CA . PRO A 1 503 ? -30.962 0.822 -10.536 1.00 78.88 503 PRO A CA 1
ATOM 4006 C C . PRO A 1 503 ? -31.195 -0.233 -9.444 1.00 78.88 503 PRO A C 1
ATOM 4008 O O . PRO A 1 503 ? -31.841 -1.249 -9.701 1.00 78.88 503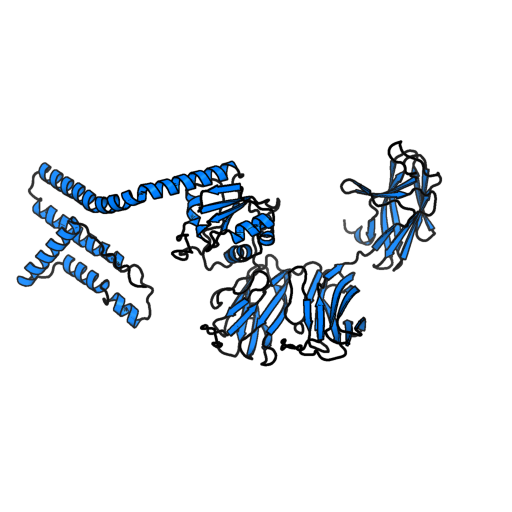 PRO A O 1
ATOM 4011 N N . ARG A 1 504 ? -30.657 -0.044 -8.234 1.00 83.31 504 ARG A N 1
ATOM 4012 C CA . ARG A 1 504 ? -30.751 -1.016 -7.143 1.00 83.31 504 ARG A CA 1
ATOM 4013 C C . ARG A 1 504 ? -32.088 -0.900 -6.425 1.00 83.31 504 ARG A C 1
ATOM 4015 O O . ARG A 1 504 ? -32.623 0.186 -6.237 1.00 83.31 504 ARG A O 1
ATOM 4022 N N . HIS A 1 505 ? -32.599 -2.027 -5.943 1.00 87.50 505 HIS A N 1
ATOM 4023 C CA . HIS A 1 505 ? -33.675 -2.031 -4.954 1.00 87.50 505 HIS A CA 1
ATOM 4024 C C . HIS A 1 505 ? -33.070 -1.764 -3.577 1.00 87.50 505 HIS A C 1
ATOM 4026 O O . HIS A 1 505 ? -32.314 -2.589 -3.075 1.00 87.50 505 HIS A O 1
ATOM 4032 N N . LEU A 1 506 ? -33.388 -0.628 -2.965 1.00 91.00 506 LEU A N 1
ATOM 4033 C CA . LEU A 1 506 ? -32.864 -0.206 -1.671 1.00 91.00 506 LEU A CA 1
ATOM 4034 C C . LEU A 1 506 ? -33.951 -0.320 -0.603 1.00 91.00 506 LEU A C 1
ATOM 4036 O O . LEU A 1 506 ? -35.029 0.267 -0.713 1.00 91.00 506 LEU A O 1
ATOM 4040 N N . ALA A 1 507 ? -33.678 -1.106 0.432 1.00 93.06 507 ALA A N 1
ATOM 4041 C CA . ALA A 1 507 ? -34.569 -1.295 1.563 1.00 93.06 507 ALA A CA 1
ATOM 4042 C C . ALA A 1 507 ? -34.121 -0.440 2.754 1.00 93.06 507 ALA A C 1
ATOM 4044 O O . ALA A 1 507 ? -34.782 0.529 3.127 1.00 93.06 507 ALA A O 1
ATOM 4045 N N . PHE A 1 508 ? -32.964 -0.773 3.316 1.00 94.19 508 PHE A N 1
ATOM 4046 C CA . PHE A 1 508 ? -32.336 -0.040 4.408 1.00 94.19 508 PHE A CA 1
ATOM 4047 C C . PHE A 1 508 ? -30.815 -0.092 4.265 1.00 94.19 508 PHE A C 1
ATOM 4049 O O . PHE A 1 508 ? -30.277 -0.920 3.523 1.00 94.19 508 PHE A O 1
ATOM 4056 N N . TYR A 1 509 ? -30.121 0.784 4.980 1.00 94.81 509 TYR A N 1
ATOM 4057 C CA . TYR A 1 509 ? -28.673 0.743 5.123 1.00 94.81 509 TYR A CA 1
ATOM 4058 C C . TYR A 1 509 ? -28.273 0.741 6.585 1.00 94.81 509 TYR A C 1
ATOM 4060 O O . TYR A 1 509 ? -28.987 1.256 7.445 1.00 94.81 509 TYR A O 1
ATOM 4068 N N . ILE A 1 510 ? -27.088 0.200 6.844 1.00 95.44 510 ILE A N 1
ATOM 4069 C CA . ILE A 1 510 ? -26.385 0.396 8.105 1.00 95.44 510 ILE A CA 1
ATOM 4070 C C . ILE A 1 510 ? -25.116 1.201 7.838 1.00 95.44 510 ILE A C 1
ATOM 4072 O O . ILE A 1 510 ? -24.440 1.010 6.824 1.00 95.44 510 ILE A O 1
ATOM 4076 N N . LYS A 1 511 ? -24.826 2.133 8.736 1.00 94.25 511 LYS A N 1
ATOM 4077 C CA . LYS A 1 511 ? -23.777 3.137 8.614 1.00 94.25 511 LYS A CA 1
ATOM 4078 C C . LYS A 1 511 ? -22.879 3.107 9.835 1.00 94.25 511 LYS A C 1
ATOM 4080 O O . LYS A 1 511 ? -23.375 3.000 10.957 1.00 94.25 511 LYS A O 1
ATOM 4085 N N . ASN A 1 512 ? -21.572 3.212 9.595 1.00 90.56 512 ASN A N 1
ATOM 4086 C CA . ASN A 1 512 ? -20.527 3.247 10.618 1.00 90.56 512 ASN A CA 1
ATOM 4087 C C . ASN A 1 512 ? -20.698 2.160 11.689 1.00 90.56 512 ASN A C 1
ATOM 4089 O O . ASN A 1 512 ? -20.553 2.426 12.880 1.00 90.56 512 ASN A O 1
ATOM 4093 N N . ALA A 1 513 ? -21.050 0.942 11.268 1.00 91.75 513 ALA A N 1
ATOM 4094 C CA . ALA A 1 513 ? -21.282 -0.148 12.201 1.00 91.75 513 ALA A CA 1
ATOM 4095 C C . ALA A 1 513 ? -19.972 -0.557 12.884 1.00 91.75 513 ALA A C 1
ATOM 4097 O O . ALA A 1 513 ? -18.967 -0.814 12.219 1.00 91.75 513 ALA A O 1
ATOM 4098 N N . GLN A 1 514 ? -20.000 -0.628 14.208 1.00 88.06 514 GLN A N 1
ATOM 4099 C CA . GLN A 1 514 ? -18.877 -0.987 15.058 1.00 88.06 514 GLN A CA 1
ATOM 4100 C C . GLN A 1 514 ? -19.335 -1.968 16.127 1.00 88.06 514 GLN A C 1
ATOM 4102 O O . GLN A 1 514 ? -20.480 -1.941 16.579 1.00 88.06 514 GLN A O 1
ATOM 4107 N N . ILE A 1 515 ? -18.416 -2.831 16.548 1.00 89.44 515 ILE A N 1
ATOM 4108 C CA . ILE A 1 515 ? -18.633 -3.737 17.663 1.00 89.44 515 ILE A CA 1
ATOM 4109 C C . ILE A 1 515 ? -17.442 -3.683 18.613 1.00 89.44 515 ILE A C 1
ATOM 4111 O O . ILE A 1 515 ? -16.292 -3.686 18.176 1.00 89.44 515 ILE A O 1
ATOM 4115 N N . ALA A 1 516 ? -17.722 -3.631 19.910 1.00 85.69 516 ALA A N 1
ATOM 4116 C CA . ALA A 1 516 ? -16.711 -3.604 20.958 1.00 85.69 516 ALA A CA 1
ATOM 4117 C C . ALA A 1 516 ? -17.095 -4.554 22.095 1.00 85.69 516 ALA A C 1
ATOM 4119 O O . ALA A 1 516 ? -18.277 -4.733 22.381 1.00 85.69 516 ALA A O 1
ATOM 4120 N N . ALA A 1 517 ? -16.108 -5.164 22.754 1.00 81.50 517 ALA A N 1
ATOM 4121 C CA . ALA A 1 517 ? -16.356 -5.932 23.973 1.00 81.50 517 ALA A CA 1
ATOM 4122 C C . ALA A 1 517 ? -16.857 -4.993 25.080 1.00 81.50 517 ALA A C 1
ATOM 4124 O O . ALA A 1 517 ? -16.260 -3.941 25.315 1.00 81.50 517 ALA A O 1
ATOM 4125 N N . LEU A 1 518 ? -17.943 -5.364 25.761 1.00 74.12 518 LEU A N 1
ATOM 4126 C CA . LEU A 1 518 ? -18.334 -4.697 27.000 1.00 74.12 518 LEU A CA 1
ATOM 4127 C C . LEU A 1 518 ? -17.450 -5.230 28.130 1.00 74.12 518 LEU A C 1
ATOM 4129 O O . LEU A 1 518 ? -17.305 -6.451 28.244 1.00 74.12 518 LEU A O 1
ATOM 4133 N N . PRO A 1 519 ? -16.884 -4.357 28.983 1.00 68.25 519 PRO A N 1
ATOM 4134 C CA . PRO A 1 519 ? -16.201 -4.808 30.184 1.00 68.25 519 PRO A CA 1
ATOM 4135 C C . PRO A 1 519 ? -17.154 -5.671 31.026 1.00 68.25 519 PRO A C 1
ATOM 4137 O O . PRO A 1 519 ? -18.342 -5.345 31.122 1.00 68.25 519 PRO A O 1
ATOM 4140 N N . PRO A 1 520 ? -16.669 -6.754 31.655 1.00 71.62 520 PRO A N 1
ATOM 4141 C CA . PRO A 1 520 ? -17.516 -7.623 32.468 1.00 71.62 520 PRO A CA 1
ATOM 4142 C C . PRO A 1 520 ? -18.120 -6.883 33.671 1.00 71.62 520 PRO A C 1
ATOM 4144 O O . PRO A 1 520 ? -19.226 -7.220 34.093 1.00 71.62 520 PRO A O 1
ATOM 4147 N N . GLN A 1 521 ? -17.453 -5.838 34.170 1.00 84.06 521 GLN A N 1
ATOM 4148 C CA . GLN A 1 521 ? -17.975 -4.921 35.180 1.00 84.06 521 GLN A CA 1
ATOM 4149 C C . GLN A 1 521 ? -17.804 -3.470 34.728 1.00 84.06 521 GLN A C 1
ATOM 4151 O O . GLN A 1 521 ? -16.698 -3.044 34.388 1.00 84.06 521 GLN A O 1
ATOM 4156 N N . VAL A 1 522 ? -18.887 -2.695 34.767 1.00 81.88 522 VAL A N 1
ATOM 4157 C CA . VAL A 1 522 ? -18.854 -1.243 34.562 1.00 81.88 522 VAL A CA 1
ATOM 4158 C C . VAL A 1 522 ? -18.958 -0.564 35.921 1.00 81.88 522 VAL A C 1
ATOM 4160 O O . VAL A 1 522 ? -19.928 -0.758 36.650 1.00 81.88 522 VAL A O 1
ATOM 4163 N N . VAL A 1 523 ? -17.945 0.230 36.266 1.00 88.00 523 VAL A N 1
ATOM 4164 C CA . VAL A 1 523 ? -17.866 0.933 37.550 1.00 88.00 523 VAL A CA 1
ATOM 4165 C C . VAL A 1 523 ? -18.251 2.394 37.363 1.00 88.00 523 VAL A C 1
ATOM 4167 O O . VAL A 1 523 ? -17.708 3.078 36.495 1.00 88.00 523 VAL A O 1
ATOM 4170 N N . SER A 1 524 ? -19.159 2.887 38.199 1.00 90.19 524 SER A N 1
ATOM 4171 C CA . SER A 1 524 ? -19.535 4.296 38.260 1.00 90.19 524 SER A CA 1
ATOM 4172 C C . SER A 1 524 ? -19.513 4.819 39.693 1.00 90.19 524 SER A C 1
ATOM 4174 O O . SER A 1 524 ? -19.783 4.097 40.651 1.00 90.19 524 SER A O 1
ATOM 4176 N N . PHE A 1 525 ? -19.171 6.095 39.836 1.00 92.69 525 PHE A N 1
ATOM 4177 C CA . PHE A 1 525 ? -19.122 6.805 41.110 1.00 92.69 525 PHE A CA 1
ATOM 4178 C C . PHE A 1 525 ? -20.342 7.719 41.205 1.00 92.69 525 PHE A C 1
ATOM 4180 O O . PHE A 1 525 ? -20.717 8.344 40.212 1.00 92.69 525 PHE A O 1
ATOM 4187 N N . ASP A 1 526 ? -20.988 7.762 42.369 1.00 92.56 526 ASP A N 1
ATOM 4188 C CA . ASP A 1 526 ? -22.101 8.680 42.602 1.00 92.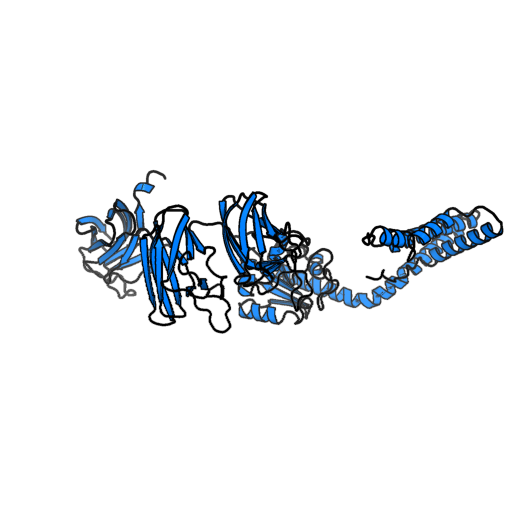56 526 ASP A CA 1
ATOM 4189 C C . ASP A 1 526 ? -21.631 10.136 42.798 1.00 92.56 526 ASP A C 1
ATOM 4191 O O . ASP A 1 526 ? -20.442 10.456 42.764 1.00 92.56 526 ASP A O 1
ATOM 4195 N N . ASN A 1 527 ? -22.587 11.033 43.039 1.00 91.25 527 ASN A N 1
ATOM 4196 C CA . ASN A 1 527 ? -22.326 12.464 43.205 1.00 91.25 527 ASN A CA 1
ATOM 4197 C C . ASN A 1 527 ? -21.622 12.827 44.527 1.00 91.25 527 ASN A C 1
ATOM 4199 O O . ASN A 1 527 ? -21.328 14.001 44.747 1.00 91.25 527 ASN A O 1
ATOM 4203 N N . ASN A 1 528 ? -21.376 11.863 45.423 1.00 93.38 528 ASN A N 1
ATOM 4204 C CA . ASN A 1 528 ? -20.605 12.099 46.643 1.00 93.38 528 ASN A CA 1
ATOM 4205 C C . ASN A 1 528 ? -19.092 12.022 46.391 1.00 93.38 528 ASN A C 1
ATOM 4207 O O . ASN A 1 528 ? -18.312 12.379 47.275 1.00 93.38 528 ASN A O 1
ATOM 4211 N N . TRP A 1 529 ? -18.675 11.592 45.198 1.00 94.88 529 TRP A N 1
ATOM 4212 C CA . TRP A 1 529 ? -17.286 11.610 44.760 1.00 94.88 529 TRP A CA 1
ATOM 4213 C C . TRP A 1 529 ? -16.981 12.851 43.925 1.00 94.88 529 TRP A C 1
ATOM 4215 O O . TRP A 1 529 ? -17.752 13.261 43.057 1.00 94.88 529 TRP A O 1
ATOM 4225 N N . PHE A 1 530 ? -15.806 13.427 44.146 1.00 93.38 530 PHE A N 1
ATOM 4226 C CA . PHE A 1 530 ? -15.247 14.442 43.266 1.00 93.38 530 PHE A CA 1
ATOM 4227 C C . PHE A 1 530 ? -14.865 13.840 41.898 1.00 93.38 530 PHE A C 1
ATOM 4229 O O . PHE A 1 530 ? -14.674 12.621 41.780 1.00 93.38 530 PHE A O 1
ATOM 4236 N N . PRO A 1 531 ? -14.738 14.675 40.846 1.00 92.12 531 PRO A N 1
ATOM 4237 C CA . PRO A 1 531 ? -14.301 14.228 39.527 1.00 92.12 531 PRO A CA 1
ATOM 4238 C C . PRO A 1 531 ? -12.969 13.470 39.556 1.00 92.12 531 PRO A C 1
ATOM 4240 O O . PRO A 1 531 ? -12.108 13.725 40.395 1.00 92.12 531 PRO A O 1
ATOM 4243 N N . LYS A 1 532 ? -12.803 12.551 38.599 1.00 92.62 532 LYS A N 1
ATOM 4244 C CA . LYS A 1 532 ? -11.604 11.719 38.458 1.00 92.62 532 LYS A CA 1
ATOM 4245 C C . LYS A 1 532 ? -10.352 12.575 38.263 1.00 92.62 532 LYS A C 1
ATOM 4247 O O . LYS A 1 532 ? -10.262 13.321 37.289 1.00 92.62 532 LYS A O 1
ATOM 4252 N N . GLU A 1 533 ? -9.352 12.352 39.102 1.00 93.88 533 GLU A N 1
ATOM 4253 C CA . GLU A 1 533 ? -8.010 12.921 38.973 1.00 93.88 533 GLU A CA 1
ATOM 4254 C C . GLU A 1 533 ? -7.025 11.873 38.425 1.00 93.88 533 GLU A C 1
ATOM 4256 O O . GLU A 1 533 ? -7.287 10.664 38.467 1.00 93.88 533 GLU A O 1
ATOM 4261 N N . ARG A 1 534 ? -5.903 12.326 37.846 1.00 92.50 534 ARG A N 1
ATOM 4262 C CA . ARG A 1 534 ? -4.872 11.458 37.249 1.00 92.50 534 ARG A CA 1
ATOM 4263 C C . ARG A 1 534 ? -3.462 11.961 37.553 1.00 92.50 534 ARG A C 1
ATOM 4265 O O . ARG A 1 534 ? -3.220 13.164 37.530 1.00 92.50 534 ARG A O 1
ATOM 4272 N N . GLY A 1 535 ? -2.528 11.027 37.727 1.00 86.00 535 GLY A N 1
ATOM 4273 C CA . GLY A 1 535 ? -1.095 11.295 37.848 1.00 86.00 535 GLY A CA 1
ATOM 4274 C C . GLY A 1 535 ? -0.270 10.076 37.431 1.00 86.00 535 GLY A C 1
ATOM 4275 O O . GLY A 1 535 ? -0.324 9.039 38.093 1.00 86.00 535 GLY A O 1
ATOM 4276 N N . GLY A 1 536 ? 0.483 10.192 36.331 1.00 87.56 536 GLY A N 1
ATOM 4277 C CA . GLY A 1 536 ? 1.153 9.046 35.703 1.00 87.56 536 GLY A CA 1
ATOM 4278 C C . GLY A 1 536 ? 0.144 7.972 35.282 1.00 87.56 536 GLY A C 1
ATOM 4279 O O . GLY A 1 536 ? -0.891 8.296 34.700 1.00 87.56 536 GLY A O 1
ATOM 4280 N N . ASP A 1 537 ? 0.417 6.716 35.641 1.00 83.75 537 ASP A N 1
ATOM 4281 C CA . ASP A 1 537 ? -0.477 5.573 35.392 1.00 83.75 537 ASP A CA 1
ATOM 4282 C C . ASP A 1 537 ? -1.622 5.451 36.417 1.00 83.75 537 ASP A C 1
ATOM 4284 O O . ASP A 1 537 ? -2.495 4.593 36.288 1.00 83.75 537 ASP A O 1
ATOM 4288 N N . ASN A 1 538 ? -1.645 6.315 37.438 1.00 89.56 538 ASN A N 1
ATOM 4289 C CA . ASN A 1 538 ? -2.619 6.252 38.522 1.00 89.56 538 ASN A CA 1
ATOM 4290 C C . ASN A 1 538 ? -3.807 7.191 38.293 1.00 89.56 538 ASN A C 1
ATOM 4292 O O . ASN A 1 538 ? -3.674 8.294 37.753 1.00 89.56 538 ASN A O 1
ATOM 4296 N N . TRP A 1 539 ? -4.971 6.786 38.796 1.00 93.94 539 TRP A N 1
ATOM 4297 C CA . TRP A 1 539 ? -6.160 7.628 38.896 1.00 93.94 539 TRP A CA 1
ATOM 4298 C C . TRP A 1 539 ? -6.869 7.437 40.232 1.00 93.94 539 TRP A C 1
ATOM 4300 O O . TRP A 1 539 ? -6.828 6.348 40.802 1.00 93.94 539 TRP A O 1
ATOM 4310 N N . TRP A 1 540 ? -7.550 8.478 40.711 1.00 96.25 540 TRP A N 1
ATOM 4311 C CA . TRP A 1 540 ? -8.308 8.426 41.961 1.00 96.25 540 TRP A CA 1
ATOM 4312 C C . TRP A 1 540 ? -9.547 9.323 41.944 1.00 96.25 540 TRP A C 1
ATOM 4314 O O . TRP A 1 540 ? -9.661 10.243 41.132 1.00 96.25 540 TRP A O 1
ATOM 4324 N N . HIS A 1 541 ? -10.475 9.035 42.856 1.00 96.12 541 HIS A N 1
ATOM 4325 C CA . HIS A 1 541 ? -11.601 9.894 43.211 1.00 96.12 541 HIS A CA 1
ATOM 4326 C C . HIS A 1 541 ? -11.535 10.219 44.698 1.00 96.12 541 HIS A C 1
ATOM 4328 O O . HIS A 1 541 ? -11.478 9.310 45.525 1.00 96.12 541 HIS A O 1
ATOM 4334 N N . TRP A 1 542 ? -11.588 11.504 45.032 1.00 95.75 542 TRP A N 1
ATOM 4335 C CA . TRP A 1 542 ? -11.772 11.965 46.405 1.00 95.75 542 TRP A CA 1
ATOM 4336 C C . TRP A 1 542 ? -13.245 11.945 46.797 1.00 95.75 542 TRP A C 1
ATOM 4338 O O . TRP A 1 542 ? -14.113 12.145 45.951 1.00 95.75 542 TRP A O 1
ATOM 4348 N N . THR A 1 543 ? -13.533 11.809 48.086 1.00 94.94 543 THR A N 1
ATOM 4349 C CA . THR A 1 543 ? -14.838 12.158 48.653 1.00 94.94 543 THR A CA 1
ATOM 4350 C C . THR A 1 543 ? -14.689 13.234 49.719 1.00 94.94 543 THR A C 1
ATOM 4352 O O . THR A 1 543 ? -13.741 13.232 50.503 1.00 94.94 543 THR A O 1
ATOM 4355 N N . GLY A 1 544 ? -15.650 14.157 49.736 1.00 91.81 544 GLY A N 1
ATOM 4356 C CA . GLY A 1 544 ? -15.843 15.152 50.792 1.00 91.81 544 GLY A CA 1
ATOM 4357 C C . GLY A 1 544 ? -17.037 14.811 51.679 1.00 91.81 544 GLY A C 1
ATOM 4358 O O . GLY A 1 544 ? -17.669 15.701 52.238 1.00 91.81 544 GLY A O 1
ATOM 4359 N N . LYS A 1 545 ? -17.433 13.535 51.740 1.00 92.69 545 LYS A N 1
ATOM 4360 C CA . LYS A 1 545 ? -18.552 13.059 52.556 1.00 92.69 545 LYS A CA 1
ATOM 4361 C C . LYS A 1 545 ? -18.062 12.088 53.613 1.00 92.69 545 LYS A C 1
ATOM 4363 O O . LYS A 1 545 ? -17.245 11.213 53.346 1.00 92.69 545 LYS A O 1
ATOM 4368 N N . ARG A 1 546 ? -18.620 12.233 54.815 1.00 92.75 546 ARG A N 1
ATOM 4369 C CA . ARG A 1 546 ? -18.380 11.312 55.925 1.00 92.75 546 ARG A CA 1
ATOM 4370 C C . ARG A 1 546 ? -19.074 9.967 55.720 1.00 92.75 546 ARG A C 1
ATOM 4372 O O . ARG A 1 546 ? -18.516 8.938 56.067 1.00 92.75 546 ARG A O 1
ATOM 4379 N N . THR A 1 547 ? -20.273 9.953 55.143 1.00 90.56 547 THR A N 1
ATOM 4380 C CA . THR A 1 547 ? -21.044 8.723 54.922 1.00 90.56 547 THR A CA 1
ATOM 4381 C C . THR A 1 547 ? -21.666 8.691 53.531 1.00 90.56 547 THR A C 1
ATOM 4383 O O . THR A 1 547 ? -21.944 9.732 52.932 1.00 90.56 547 THR A O 1
ATOM 4386 N N . GLY A 1 548 ? -21.911 7.479 53.027 1.00 85.69 548 GLY A N 1
ATOM 4387 C CA . GLY A 1 548 ? -22.750 7.263 51.846 1.00 85.69 548 GLY A CA 1
ATOM 4388 C C . GLY A 1 548 ? -22.069 7.484 50.493 1.00 85.69 548 GLY A C 1
ATOM 4389 O O . GLY A 1 548 ? -22.772 7.617 49.495 1.00 85.69 548 GLY A O 1
ATOM 4390 N N . SER A 1 549 ? -20.736 7.502 50.422 1.00 94.69 549 SER A N 1
ATOM 4391 C CA . SER A 1 549 ? -20.022 7.554 49.142 1.00 94.69 549 SER A CA 1
ATOM 4392 C C . SER A 1 549 ? -20.156 6.222 48.409 1.00 94.69 549 SER A C 1
ATOM 4394 O O . SER A 1 549 ? -19.524 5.233 48.786 1.00 94.69 549 SER A O 1
ATOM 4396 N N . LYS A 1 550 ? -20.999 6.181 47.369 1.00 95.06 550 LYS A N 1
ATOM 4397 C CA . LYS A 1 550 ? -21.355 4.945 46.665 1.00 95.06 550 LYS A CA 1
ATOM 4398 C C . LYS A 1 550 ? -20.575 4.784 45.363 1.00 95.06 550 LYS A C 1
ATOM 4400 O O . LYS A 1 550 ? -20.520 5.687 44.531 1.00 95.06 550 LYS A O 1
ATOM 4405 N N . VAL A 1 551 ? -20.043 3.587 45.161 1.00 94.69 551 VAL A N 1
ATOM 4406 C CA . VAL A 1 551 ? -19.539 3.084 43.884 1.00 94.69 551 VAL A CA 1
ATOM 4407 C C . VAL A 1 551 ? -20.516 2.015 43.397 1.00 94.69 551 VAL A C 1
ATOM 4409 O O . VAL A 1 551 ? -20.787 1.038 44.097 1.00 94.69 551 VAL A O 1
ATOM 4412 N N . SER A 1 552 ? -21.102 2.218 42.220 1.00 91.81 552 SER A N 1
ATOM 4413 C CA . SER A 1 552 ? -22.006 1.253 41.591 1.00 91.81 552 SER A CA 1
ATOM 4414 C C . SER A 1 552 ? -21.228 0.389 40.608 1.00 91.81 552 SER A C 1
ATOM 4416 O O . SER A 1 552 ? -20.428 0.893 39.823 1.00 91.81 552 SER A O 1
ATOM 4418 N N . ILE A 1 553 ? -21.462 -0.917 40.666 1.00 91.00 553 ILE A N 1
ATOM 4419 C CA . ILE A 1 553 ? -20.815 -1.911 39.814 1.00 91.00 553 ILE A CA 1
ATOM 4420 C C . ILE A 1 553 ? -21.924 -2.622 39.048 1.00 91.00 553 ILE A C 1
ATOM 4422 O O . ILE A 1 553 ? -22.635 -3.453 39.616 1.00 91.00 553 ILE A O 1
ATOM 4426 N N . ASP A 1 554 ? -22.090 -2.290 37.772 1.00 85.88 554 ASP A N 1
ATOM 4427 C CA . ASP A 1 554 ? -22.979 -3.038 36.888 1.00 85.88 554 ASP A CA 1
ATOM 4428 C C . ASP A 1 554 ? -22.224 -4.264 36.363 1.00 85.88 554 ASP A C 1
ATOM 4430 O O . ASP A 1 554 ? -21.301 -4.157 35.549 1.00 85.88 554 ASP A O 1
ATOM 4434 N N . ASN A 1 555 ? -22.558 -5.435 36.905 1.00 85.31 555 ASN A N 1
ATOM 4435 C CA . ASN A 1 555 ? -21.941 -6.697 36.531 1.00 85.31 555 ASN A CA 1
ATOM 4436 C C . ASN A 1 555 ? -22.671 -7.291 35.327 1.00 85.31 555 ASN A C 1
ATOM 4438 O O . ASN A 1 555 ? -23.765 -7.861 35.416 1.00 85.31 555 ASN A O 1
ATOM 4442 N N . HIS A 1 556 ? -22.018 -7.189 34.182 1.00 74.62 556 HIS A N 1
ATOM 4443 C CA . HIS A 1 556 ? -22.462 -7.771 32.934 1.00 74.62 556 HIS A CA 1
ATOM 4444 C C . HIS A 1 556 ? -22.000 -9.228 32.760 1.00 74.62 556 HIS A C 1
ATOM 4446 O O . HIS A 1 556 ? -22.581 -9.919 31.913 1.00 74.62 556 HIS A O 1
ATOM 4452 N N . GLY A 1 557 ? -21.017 -9.681 33.549 1.00 72.31 557 GLY A N 1
ATOM 4453 C CA . GLY A 1 557 ? -20.469 -11.040 33.570 1.00 72.31 557 GLY A CA 1
ATOM 4454 C C . GLY A 1 557 ? -21.353 -12.083 34.267 1.00 72.31 557 GLY A C 1
ATOM 4455 O O . GLY A 1 557 ? -22.565 -11.898 34.425 1.00 72.31 557 GLY A O 1
ATOM 4456 N N . GLU A 1 558 ? -20.746 -13.212 34.643 1.00 74.75 558 GLU A N 1
ATOM 4457 C CA . GLU A 1 558 ? -21.413 -14.264 35.420 1.00 74.75 558 GLU A CA 1
ATOM 4458 C C . GLU A 1 558 ? -21.599 -13.833 36.881 1.00 74.75 558 GLU A C 1
ATOM 4460 O O . GLU A 1 558 ? -20.819 -13.041 37.423 1.00 74.75 558 GLU A O 1
ATOM 4465 N N . GLU A 1 559 ? -22.652 -14.336 37.527 1.00 83.38 559 GLU A N 1
ATOM 4466 C CA . GLU A 1 559 ? -22.761 -14.221 38.981 1.00 83.38 559 GLU A CA 1
ATOM 4467 C C . GLU A 1 559 ? -21.665 -15.075 39.622 1.00 83.38 559 GLU A C 1
ATOM 4469 O O . GLU A 1 559 ? -21.515 -16.249 39.291 1.00 83.38 559 GLU A O 1
ATOM 4474 N N . GLY A 1 560 ? -20.902 -14.498 40.546 1.00 84.25 560 GLY A N 1
ATOM 4475 C CA . GLY A 1 560 ? -19.779 -15.202 41.151 1.00 84.25 560 GLY A CA 1
ATOM 4476 C C . GLY A 1 560 ? -18.984 -14.352 42.128 1.00 84.25 560 GLY A C 1
ATOM 4477 O O . GLY A 1 560 ? -19.353 -13.215 42.435 1.00 84.25 560 GLY A O 1
ATOM 4478 N N . THR A 1 561 ? -17.896 -14.932 42.627 1.00 85.69 561 THR A N 1
ATOM 4479 C CA . THR A 1 561 ? -16.948 -14.257 43.515 1.00 85.69 561 THR A CA 1
ATOM 4480 C C . THR A 1 561 ? -15.827 -13.639 42.690 1.00 85.69 561 THR A C 1
ATOM 4482 O O . THR A 1 561 ? -15.115 -14.326 41.957 1.00 85.69 561 THR A O 1
ATOM 4485 N N . TYR A 1 562 ? -15.660 -12.336 42.833 1.00 87.94 562 TYR A N 1
ATOM 4486 C CA . TYR A 1 562 ? -14.604 -11.545 42.219 1.00 87.94 562 TYR A CA 1
ATOM 4487 C C . TYR A 1 562 ? -13.698 -10.997 43.315 1.00 87.94 562 TYR A C 1
ATOM 4489 O O . TYR A 1 562 ? -14.113 -10.927 44.462 1.00 87.94 562 TYR A O 1
ATOM 4497 N N . GLU A 1 563 ? -12.488 -10.588 42.975 1.00 90.25 563 GLU A N 1
ATOM 4498 C CA . GLU A 1 563 ? -11.603 -9.885 43.899 1.00 90.25 563 GLU A CA 1
ATOM 4499 C C . GLU A 1 563 ? -11.599 -8.402 43.521 1.00 90.25 563 GLU A C 1
ATOM 4501 O O . GLU A 1 563 ? -11.314 -8.045 42.370 1.00 90.25 563 GLU A O 1
ATOM 4506 N N . LEU A 1 564 ? -11.969 -7.536 44.465 1.00 92.06 564 LEU A N 1
ATOM 4507 C CA . LEU A 1 564 ? -11.857 -6.090 44.310 1.00 92.06 564 LEU A CA 1
ATOM 4508 C C . LEU A 1 564 ? -10.510 -5.647 44.864 1.00 92.06 564 LEU A C 1
ATOM 4510 O O . LEU A 1 564 ? -10.238 -5.873 46.037 1.00 92.06 564 LEU A O 1
ATOM 4514 N N . PHE A 1 565 ? -9.730 -4.957 44.034 1.00 93.50 565 PHE A N 1
ATOM 4515 C CA . PHE A 1 565 ? -8.469 -4.333 44.414 1.00 93.50 565 PHE A CA 1
ATOM 4516 C C . PHE A 1 565 ? -8.560 -2.821 44.252 1.00 93.50 565 PHE A C 1
ATOM 4518 O O . PHE A 1 565 ? -8.902 -2.328 43.176 1.00 93.50 565 PHE A O 1
ATOM 4525 N N . ALA A 1 566 ? -8.206 -2.073 45.290 1.00 94.94 566 ALA A N 1
ATOM 4526 C CA . ALA A 1 566 ? -8.018 -0.630 45.222 1.00 94.94 566 ALA A CA 1
ATOM 4527 C C . ALA A 1 566 ? -6.994 -0.173 46.266 1.00 94.94 566 ALA A C 1
ATOM 4529 O O . ALA A 1 566 ? -6.763 -0.853 47.260 1.00 94.94 566 ALA A O 1
ATOM 4530 N N . LEU A 1 567 ? -6.426 1.016 46.079 1.00 96.12 567 LEU A N 1
ATOM 4531 C CA . LEU A 1 567 ? -5.761 1.738 47.162 1.00 96.12 567 LEU A CA 1
ATOM 4532 C C . LEU A 1 567 ? -6.751 2.745 47.737 1.00 96.12 567 LEU A C 1
ATOM 4534 O O . LEU A 1 567 ? -7.320 3.546 46.994 1.00 96.12 567 LEU A O 1
ATOM 4538 N N . VAL A 1 568 ? -6.964 2.712 49.046 1.00 96.38 568 VAL A N 1
ATOM 4539 C CA . VAL A 1 568 ? -7.738 3.732 49.755 1.00 96.38 568 VAL A CA 1
ATOM 4540 C C . VAL A 1 568 ? -6.755 4.601 50.513 1.00 96.38 568 VAL A C 1
ATOM 4542 O O . VAL A 1 568 ? -5.901 4.084 51.227 1.00 96.38 568 VAL A O 1
ATOM 4545 N N . GLY A 1 569 ? -6.848 5.915 50.346 1.00 94.62 569 GLY A N 1
ATOM 4546 C CA . GLY A 1 569 ? -5.973 6.848 51.044 1.00 94.62 569 GLY A CA 1
ATOM 4547 C C . GLY A 1 569 ? -6.732 7.866 51.874 1.00 94.62 569 GLY A C 1
ATOM 4548 O O . GLY A 1 569 ? -7.842 8.270 51.529 1.00 94.62 569 GLY A O 1
ATOM 4549 N N . ALA A 1 570 ? -6.112 8.288 52.969 1.00 93.31 570 ALA A N 1
ATOM 4550 C CA . ALA A 1 570 ? -6.619 9.287 53.898 1.00 93.31 570 ALA A CA 1
ATOM 4551 C C . ALA A 1 570 ? -5.534 10.325 54.215 1.00 93.31 570 ALA A C 1
ATOM 4553 O O . ALA A 1 570 ? -4.340 10.047 54.112 1.00 93.31 570 ALA A O 1
ATOM 4554 N N . ILE A 1 571 ? -5.947 11.531 54.610 1.00 88.31 571 ILE A N 1
ATOM 4555 C CA . ILE A 1 571 ? -5.044 12.678 54.848 1.00 88.31 571 ILE A CA 1
ATOM 4556 C C . ILE A 1 571 ? -4.744 12.955 56.325 1.00 88.31 571 ILE A C 1
ATOM 4558 O O . ILE A 1 571 ? -3.952 13.833 56.649 1.00 88.31 571 ILE A O 1
ATOM 4562 N N . ASN A 1 572 ? -5.374 12.224 57.233 1.00 90.31 572 ASN A N 1
ATOM 4563 C CA . ASN A 1 572 ? -5.189 12.313 58.678 1.00 90.31 572 ASN A CA 1
ATOM 4564 C C . ASN A 1 572 ? -5.678 11.009 59.321 1.00 90.31 572 ASN A C 1
ATOM 4566 O O . ASN A 1 572 ? -6.151 10.109 58.623 1.00 90.31 572 ASN A O 1
ATOM 4570 N N . GLN A 1 573 ? -5.590 10.939 60.649 1.00 93.62 573 GLN A N 1
ATOM 4571 C CA . GLN A 1 573 ? -6.092 9.800 61.398 1.00 93.62 573 GLN A CA 1
ATOM 4572 C C . GLN A 1 573 ? -7.601 9.623 61.186 1.00 93.62 573 GLN A C 1
ATOM 4574 O O . GLN A 1 573 ? -8.369 10.545 61.470 1.00 93.62 573 GLN A O 1
ATOM 4579 N N . ARG A 1 574 ? -8.016 8.457 60.685 1.00 94.31 574 ARG A N 1
ATOM 4580 C CA . ARG A 1 574 ? -9.425 8.085 60.500 1.00 94.31 574 ARG A CA 1
ATOM 4581 C C . ARG A 1 574 ? -9.576 6.595 60.226 1.00 94.31 574 ARG A C 1
ATOM 4583 O O . ARG A 1 574 ? -8.650 5.928 59.774 1.00 94.31 574 ARG A O 1
ATOM 4590 N N . LYS A 1 575 ? -10.788 6.105 60.411 1.00 95.94 575 LYS A N 1
ATOM 4591 C CA . LYS A 1 575 ? -11.257 4.785 60.017 1.00 95.94 575 LYS A CA 1
ATOM 4592 C C . LYS A 1 575 ? -12.178 4.905 58.807 1.00 95.94 575 LYS A C 1
ATOM 4594 O O . LYS A 1 575 ? -13.001 5.820 58.749 1.00 95.94 575 LYS A O 1
ATOM 4599 N N . VAL A 1 576 ? -12.035 4.005 57.836 1.00 96.25 576 VAL A N 1
ATOM 4600 C CA . VAL A 1 576 ? -12.896 3.902 56.651 1.00 96.25 576 VAL A CA 1
ATOM 4601 C C . VAL A 1 576 ? -13.556 2.528 56.630 1.00 96.25 576 VAL A C 1
ATOM 4603 O O . VAL A 1 576 ? -12.889 1.507 56.464 1.00 96.25 576 VAL A O 1
ATOM 4606 N N . ASP A 1 577 ? -14.875 2.520 56.776 1.00 95.88 577 ASP A N 1
ATOM 4607 C CA . ASP A 1 577 ? -15.711 1.331 56.687 1.00 95.88 577 ASP A CA 1
ATOM 4608 C C . ASP A 1 577 ? -16.124 1.110 55.230 1.00 95.88 577 ASP A C 1
ATOM 4610 O O . ASP A 1 577 ? -16.630 2.016 54.558 1.00 95.88 577 ASP A O 1
ATOM 4614 N N . VAL A 1 578 ? -15.934 -0.115 54.748 1.00 94.06 578 VAL A N 1
ATOM 4615 C CA . VAL A 1 578 ? -16.263 -0.533 53.387 1.00 94.06 578 VAL A CA 1
ATOM 4616 C C . VAL A 1 578 ? -17.415 -1.525 53.446 1.00 94.06 578 VAL A C 1
ATOM 4618 O O . VAL A 1 578 ? -17.261 -2.650 53.921 1.00 94.06 578 VAL A O 1
ATOM 4621 N N . MET A 1 579 ? -18.578 -1.116 52.947 1.00 92.19 579 MET A N 1
ATOM 4622 C CA . MET A 1 579 ? -19.772 -1.951 52.871 1.00 92.19 579 MET A CA 1
ATOM 4623 C C . MET A 1 579 ? -20.006 -2.446 51.446 1.00 92.19 579 MET A C 1
ATOM 4625 O O . MET A 1 579 ? -20.055 -1.655 50.506 1.00 92.19 579 MET A O 1
ATOM 4629 N N . VAL A 1 580 ? -20.233 -3.745 51.285 1.00 88.25 580 VAL A N 1
ATOM 4630 C CA . VAL A 1 580 ? -20.580 -4.383 50.012 1.00 88.25 580 VAL A CA 1
ATOM 4631 C C . VAL A 1 580 ? -22.015 -4.870 50.096 1.00 88.25 580 VAL A C 1
ATOM 4633 O O . VAL A 1 580 ? -22.345 -5.688 50.946 1.00 88.25 580 VAL A O 1
ATOM 4636 N N . ASN A 1 581 ? -22.884 -4.372 49.215 1.00 84.25 581 ASN A N 1
ATOM 4637 C CA . ASN A 1 581 ? -24.295 -4.772 49.141 1.00 84.25 581 ASN A CA 1
ATOM 4638 C C . ASN A 1 581 ? -25.039 -4.729 50.499 1.00 84.25 581 ASN A C 1
ATOM 4640 O O . ASN A 1 581 ? -25.997 -5.469 50.705 1.00 84.25 581 ASN A O 1
ATOM 4644 N N . GLY A 1 582 ? -24.620 -3.834 51.402 1.00 83.69 582 GLY A N 1
ATOM 4645 C CA . GLY A 1 582 ? -25.215 -3.651 52.730 1.00 83.69 582 GLY A CA 1
ATOM 4646 C C . GLY A 1 582 ? -24.520 -4.395 53.876 1.00 83.69 582 GLY A C 1
ATOM 4647 O O . GLY A 1 582 ? -24.895 -4.178 55.024 1.00 83.69 582 GLY A O 1
ATOM 4648 N N . GLU A 1 583 ? -23.495 -5.203 53.606 1.00 87.81 583 GLU A N 1
ATOM 4649 C CA . GLU A 1 583 ? -22.716 -5.923 54.622 1.00 87.81 583 GLU A CA 1
ATOM 4650 C C . GLU A 1 583 ? -21.322 -5.307 54.785 1.00 87.81 583 GLU A C 1
ATOM 4652 O O . GLU A 1 583 ? -20.710 -4.876 53.807 1.00 87.81 583 GLU A O 1
ATOM 4657 N N . LEU A 1 584 ? -20.809 -5.242 56.017 1.00 91.62 584 LEU A N 1
ATOM 4658 C CA . LEU A 1 584 ? -19.462 -4.736 56.290 1.00 91.62 584 LEU A CA 1
ATOM 4659 C C . LEU A 1 584 ? -18.420 -5.738 55.774 1.00 91.62 584 LEU A C 1
ATOM 4661 O O . LEU A 1 584 ? -18.341 -6.856 56.276 1.00 91.62 584 LEU A O 1
ATOM 4665 N N . ALA A 1 585 ? -17.625 -5.326 54.788 1.00 90.06 585 ALA A N 1
ATOM 4666 C CA . ALA A 1 585 ? -16.649 -6.182 54.116 1.00 90.06 585 ALA A CA 1
ATOM 4667 C C . ALA A 1 585 ? -15.206 -5.919 54.569 1.00 90.06 585 ALA A C 1
ATOM 4669 O O . ALA A 1 585 ? -14.402 -6.844 54.631 1.00 90.06 585 ALA A O 1
ATOM 4670 N N . ALA A 1 586 ? -14.873 -4.667 54.885 1.00 93.81 586 ALA A N 1
ATOM 4671 C CA . ALA A 1 586 ? -13.544 -4.276 55.342 1.00 93.81 586 ALA A CA 1
ATOM 4672 C C . ALA A 1 586 ? -13.601 -3.019 56.212 1.00 93.81 586 ALA A C 1
ATOM 4674 O O . ALA A 1 586 ? -14.517 -2.202 56.102 1.00 93.81 586 ALA A O 1
ATOM 4675 N N . ILE A 1 587 ? -12.581 -2.873 57.052 1.00 95.25 587 ILE A N 1
ATOM 4676 C CA . ILE A 1 587 ? -12.292 -1.674 57.830 1.00 95.25 587 ILE A CA 1
ATOM 4677 C C . ILE A 1 587 ? -10.825 -1.327 57.582 1.00 95.25 587 ILE A C 1
ATOM 4679 O O . ILE A 1 587 ? -9.962 -2.180 57.776 1.00 95.25 587 ILE A O 1
ATOM 4683 N N . LEU A 1 588 ? -10.552 -0.085 57.189 1.00 95.44 588 LEU A N 1
ATOM 4684 C CA . LEU A 1 588 ? -9.198 0.444 57.028 1.00 95.44 588 LEU A CA 1
ATOM 4685 C C . LEU A 1 588 ? -8.946 1.518 58.085 1.00 95.44 588 LEU A C 1
ATOM 4687 O O . LEU A 1 588 ? -9.721 2.469 58.187 1.00 95.44 588 LEU A O 1
ATOM 4691 N N . GLU A 1 589 ? -7.884 1.371 58.871 1.00 96.06 589 GLU A N 1
ATOM 4692 C CA . GLU A 1 589 ? -7.540 2.291 59.962 1.00 96.06 589 GLU A CA 1
ATOM 4693 C C . GLU A 1 589 ? -6.242 3.020 59.634 1.00 96.06 589 GLU A C 1
ATOM 4695 O O . GLU A 1 589 ? -5.186 2.408 59.495 1.00 96.06 589 GLU A O 1
ATOM 4700 N N . PHE A 1 590 ? -6.323 4.338 59.498 1.00 94.81 590 PHE A N 1
ATOM 4701 C CA . PHE A 1 590 ? -5.198 5.209 59.202 1.00 94.81 590 PHE A CA 1
ATOM 4702 C C . PHE A 1 590 ? -4.807 5.938 60.484 1.00 94.81 590 PHE A C 1
ATOM 4704 O O . PHE A 1 590 ? -5.601 6.723 60.993 1.00 94.81 590 PHE A O 1
ATOM 4711 N N . ASP A 1 591 ? -3.592 5.717 60.990 1.00 90.62 591 ASP A N 1
ATOM 4712 C CA . ASP A 1 591 ? -3.054 6.458 62.146 1.00 90.62 591 ASP A CA 1
ATOM 4713 C C . ASP A 1 591 ? -2.551 7.860 61.761 1.00 90.62 591 ASP A C 1
ATOM 4715 O O . ASP A 1 591 ? -2.477 8.772 62.581 1.00 90.62 591 ASP A O 1
ATOM 4719 N N . GLN A 1 592 ? -2.200 8.037 60.489 1.00 90.12 592 GLN A N 1
ATOM 4720 C CA . GLN A 1 592 ? -1.710 9.274 59.887 1.00 90.12 592 GLN A CA 1
ATOM 4721 C C . GLN A 1 592 ? -2.049 9.286 58.391 1.00 90.12 592 GLN A C 1
ATOM 4723 O O . GLN A 1 592 ? -2.602 8.319 57.868 1.00 90.12 592 GLN A O 1
ATOM 4728 N N . ALA A 1 593 ? -1.702 10.368 57.691 1.00 90.31 593 ALA A N 1
ATOM 4729 C CA . ALA A 1 593 ? -1.877 10.445 56.244 1.00 90.31 593 ALA A CA 1
ATOM 4730 C C . ALA A 1 593 ? -1.144 9.294 55.528 1.00 90.31 593 ALA A C 1
ATOM 4732 O O . ALA A 1 593 ? 0.038 9.055 55.786 1.00 90.31 593 ALA A O 1
ATOM 4733 N N . GLY A 1 594 ? -1.826 8.596 54.621 1.00 92.81 594 GLY A N 1
ATOM 4734 C CA . GLY A 1 594 ? -1.266 7.437 53.929 1.00 92.81 594 GLY A CA 1
ATOM 4735 C C . GLY A 1 594 ? -2.271 6.701 53.045 1.00 92.81 594 GLY A C 1
ATOM 4736 O O . GLY A 1 594 ? -3.449 7.046 53.003 1.00 92.81 594 GLY A O 1
ATOM 4737 N N . GLU A 1 595 ? -1.784 5.675 52.344 1.00 96.12 595 GLU A N 1
ATOM 4738 C CA . GLU A 1 595 ? -2.572 4.746 51.523 1.00 96.12 595 GLU A CA 1
ATOM 4739 C C . GLU A 1 595 ? -2.531 3.342 52.145 1.00 96.12 595 GLU A C 1
ATOM 4741 O O . GLU A 1 595 ? -1.493 2.916 52.651 1.00 96.12 595 GLU A O 1
ATOM 4746 N N . GLN A 1 596 ? -3.648 2.620 52.083 1.00 95.69 596 GLN A N 1
ATOM 4747 C CA . GLN A 1 596 ? -3.748 1.201 52.417 1.00 95.69 596 GLN A CA 1
ATOM 4748 C C . GLN A 1 596 ? -4.386 0.434 51.264 1.00 95.69 596 GLN A C 1
ATOM 4750 O O . GLN A 1 596 ? -5.233 0.954 50.532 1.00 95.69 596 GLN A O 1
ATOM 4755 N N . GLU A 1 597 ? -3.963 -0.815 51.100 1.00 95.38 597 GLU A N 1
ATOM 4756 C CA . GLU A 1 597 ? -4.529 -1.719 50.109 1.00 95.38 597 GLU A CA 1
ATOM 4757 C C . GLU A 1 597 ? -5.868 -2.277 50.590 1.00 95.38 597 GLU A C 1
ATOM 4759 O O . GLU A 1 597 ? -5.998 -2.772 51.708 1.00 95.38 597 GLU A O 1
ATOM 4764 N N . LEU A 1 598 ? -6.862 -2.202 49.713 1.00 93.69 598 LEU A N 1
ATOM 4765 C CA . LEU A 1 598 ? -8.150 -2.852 49.855 1.00 93.69 598 LEU A CA 1
ATOM 4766 C C . LEU A 1 598 ? -8.204 -4.008 48.856 1.00 93.69 598 LEU A C 1
ATOM 4768 O O . LEU A 1 598 ? -8.415 -3.774 47.666 1.00 93.69 598 LEU A O 1
ATOM 4772 N N . SER A 1 599 ? -8.036 -5.231 49.359 1.00 93.00 599 SER A N 1
ATOM 4773 C CA . SER A 1 599 ? -8.307 -6.479 48.640 1.00 93.00 599 SER A CA 1
ATOM 4774 C C . SER A 1 599 ? -9.436 -7.197 49.361 1.00 93.00 599 SER A C 1
ATOM 4776 O O . SER A 1 599 ? -9.250 -7.632 50.499 1.00 93.00 599 SER A O 1
ATOM 4778 N N . ILE A 1 600 ? -10.618 -7.258 48.748 1.00 90.25 600 ILE A N 1
ATOM 4779 C CA . ILE A 1 600 ? -11.760 -7.974 49.324 1.00 90.25 600 ILE A CA 1
ATOM 4780 C C . ILE A 1 600 ? -12.465 -8.851 48.285 1.00 90.25 600 ILE A C 1
ATOM 4782 O O . ILE A 1 600 ? -12.703 -8.399 47.156 1.00 90.25 600 ILE A O 1
ATOM 4786 N N . PRO A 1 601 ? -12.905 -10.062 48.678 1.00 87.75 601 PRO A N 1
ATOM 4787 C CA . PRO A 1 601 ? -13.777 -10.863 47.844 1.00 87.75 601 PRO A CA 1
ATOM 4788 C C . PRO A 1 601 ? -15.155 -10.198 47.755 1.00 87.75 601 PRO A C 1
ATOM 4790 O O . PRO A 1 601 ? -15.778 -9.820 48.748 1.00 87.75 601 PRO A O 1
ATOM 4793 N N . LEU A 1 602 ? -15.653 -10.077 46.533 1.00 86.06 602 LEU A N 1
ATOM 4794 C CA . LEU A 1 602 ? -16.878 -9.395 46.164 1.00 86.06 602 LEU A CA 1
ATOM 4795 C C . LEU A 1 602 ? -17.791 -10.384 45.438 1.00 86.06 602 LEU A C 1
ATOM 4797 O O . LEU A 1 602 ? -17.539 -10.764 44.293 1.00 86.06 602 LEU A O 1
ATOM 4801 N N . ARG A 1 603 ? -18.886 -10.796 46.081 1.00 85.50 603 ARG A N 1
ATOM 4802 C CA . ARG A 1 603 ? -19.914 -11.581 45.391 1.00 85.50 603 ARG A CA 1
ATOM 4803 C C . ARG A 1 603 ? -20.792 -10.649 44.562 1.00 85.50 603 ARG A C 1
ATOM 4805 O O . ARG A 1 603 ? -21.633 -9.934 45.106 1.00 85.50 603 ARG A O 1
ATOM 4812 N N . LEU A 1 604 ? -20.599 -10.669 43.247 1.00 86.38 604 LEU A N 1
ATOM 4813 C CA . LEU A 1 604 ? -21.365 -9.851 42.313 1.00 86.38 604 LEU A CA 1
ATOM 4814 C C . LEU A 1 604 ? -22.545 -10.641 41.761 1.00 86.38 604 LEU A C 1
ATOM 4816 O O . LEU A 1 604 ? -22.354 -11.639 41.069 1.00 86.38 604 LEU A O 1
ATOM 4820 N N . LYS A 1 605 ? -23.763 -10.150 42.004 1.00 85.25 605 LYS A N 1
ATOM 4821 C CA . LYS A 1 605 ? -24.958 -10.582 41.263 1.00 85.25 605 LYS A CA 1
ATOM 4822 C C . LYS A 1 605 ? -24.909 -10.021 39.851 1.00 85.25 605 LYS A C 1
ATOM 4824 O O . LYS A 1 605 ? -24.206 -9.044 39.606 1.00 85.25 605 LYS A O 1
ATOM 4829 N N . GLN A 1 606 ? -25.658 -10.602 38.924 1.00 81.38 606 GLN A N 1
ATOM 4830 C CA . GLN A 1 606 ? -25.824 -9.989 37.608 1.00 81.38 606 GLN A CA 1
ATOM 4831 C C . GLN A 1 606 ? -26.609 -8.667 37.725 1.00 81.38 606 GLN A C 1
ATOM 4833 O O . GLN A 1 606 ? -27.602 -8.599 38.450 1.00 81.38 606 GLN A O 1
ATOM 4838 N N . GLY A 1 607 ? -26.174 -7.623 37.014 1.00 81.62 607 GLY A N 1
ATOM 4839 C CA . GLY A 1 607 ? -26.739 -6.273 37.106 1.00 81.62 607 GLY A CA 1
ATOM 4840 C C . GLY A 1 607 ? -26.087 -5.415 38.196 1.00 81.62 607 GLY A C 1
ATOM 4841 O O . GLY A 1 607 ? -24.912 -5.584 38.521 1.00 81.62 607 GLY A O 1
ATOM 4842 N N . ASN A 1 608 ? -26.843 -4.474 38.765 1.00 85.56 608 ASN A N 1
ATOM 4843 C CA . ASN A 1 608 ? -26.303 -3.479 39.693 1.00 85.56 608 ASN A CA 1
ATOM 4844 C C . ASN A 1 608 ? -25.937 -4.058 41.067 1.00 85.56 608 ASN A C 1
ATOM 4846 O O . ASN A 1 608 ? -26.778 -4.594 41.786 1.00 85.56 608 ASN A O 1
ATOM 4850 N N . ASN A 1 609 ? -24.693 -3.823 41.465 1.00 89.75 609 ASN A N 1
ATOM 4851 C CA . ASN A 1 609 ? -24.146 -4.054 42.796 1.00 89.75 609 ASN A CA 1
ATOM 4852 C C . ASN A 1 609 ? -23.632 -2.723 43.363 1.00 89.75 609 ASN A C 1
ATOM 4854 O O . ASN A 1 609 ? -23.391 -1.770 42.615 1.00 89.75 609 ASN A O 1
ATOM 4858 N N . SER A 1 610 ? -23.462 -2.632 44.681 1.00 90.56 610 SER A N 1
ATOM 4859 C CA . SER A 1 610 ? -23.016 -1.394 45.325 1.00 90.56 610 SER A CA 1
ATOM 4860 C C . SER A 1 610 ? -21.942 -1.615 46.373 1.00 90.56 610 SER A C 1
ATOM 4862 O O . SER A 1 610 ? -22.093 -2.461 47.252 1.00 90.56 610 SER A O 1
ATOM 4864 N N . LEU A 1 611 ? -20.930 -0.761 46.325 1.00 92.94 611 LEU A N 1
ATOM 4865 C CA . LEU A 1 611 ? -19.915 -0.574 47.348 1.00 92.94 611 LEU A CA 1
ATOM 4866 C C . LEU A 1 611 ? -20.146 0.802 47.985 1.00 92.94 611 LEU A C 1
ATOM 4868 O O . LEU A 1 611 ? -20.234 1.797 47.270 1.00 92.94 611 LEU A O 1
ATOM 4872 N N . ILE A 1 612 ? -20.284 0.874 49.303 1.00 93.94 612 ILE A N 1
ATOM 4873 C CA . ILE A 1 612 ? -20.473 2.130 50.037 1.00 93.94 612 ILE A CA 1
ATOM 4874 C C . ILE A 1 612 ? -19.307 2.290 50.998 1.00 93.94 612 ILE A C 1
ATOM 4876 O O . ILE A 1 612 ? -19.055 1.403 51.808 1.00 93.94 612 ILE A O 1
ATOM 4880 N N . LEU A 1 613 ? -18.620 3.425 50.918 1.00 95.56 613 LEU A N 1
ATOM 4881 C CA . LEU A 1 613 ? -17.543 3.772 51.833 1.00 95.56 613 LEU A CA 1
ATOM 4882 C C . LEU A 1 613 ? -17.998 4.905 52.756 1.00 95.56 613 LEU A C 1
ATOM 4884 O O . LEU A 1 613 ? -18.631 5.869 52.313 1.00 95.56 613 LEU A O 1
ATOM 4888 N N . SER A 1 614 ? -17.683 4.771 54.041 1.00 95.38 614 SER A N 1
ATOM 4889 C CA . SER A 1 614 ? -17.951 5.771 55.079 1.00 95.38 614 SER A CA 1
ATOM 4890 C C . SER A 1 614 ? -16.739 5.911 55.995 1.00 95.38 614 SER A C 1
ATOM 4892 O O . SER A 1 614 ? -15.928 4.999 56.080 1.00 95.38 614 SER A O 1
ATOM 4894 N N . THR A 1 615 ? -16.603 7.034 56.690 1.00 95.19 615 THR A N 1
ATOM 4895 C CA . THR A 1 615 ? -15.510 7.294 57.630 1.00 95.19 615 THR A CA 1
ATOM 4896 C C . THR A 1 615 ? -16.031 7.830 58.964 1.00 95.19 615 THR A C 1
ATOM 4898 O O . THR A 1 615 ? -17.138 8.363 59.052 1.00 95.19 615 THR A O 1
ATOM 4901 N N . ASP A 1 616 ? -15.252 7.663 60.028 1.00 94.69 616 ASP A N 1
ATOM 4902 C CA . ASP A 1 616 ? -15.599 8.083 61.387 1.00 94.69 616 ASP A CA 1
ATOM 4903 C C . ASP A 1 616 ? -15.361 9.580 61.648 1.00 94.69 616 ASP A C 1
ATOM 4905 O O . ASP A 1 616 ? -16.014 10.137 62.532 1.00 94.69 616 ASP A O 1
ATOM 4909 N N . GLN A 1 617 ? -14.497 10.234 60.866 1.00 92.81 617 GLN A N 1
ATOM 4910 C CA . GLN A 1 617 ? -14.145 11.652 60.995 1.00 92.81 617 GLN A CA 1
ATOM 4911 C C . GLN A 1 617 ? -14.792 12.524 59.913 1.00 92.81 617 GLN A C 1
ATOM 4913 O O . GLN A 1 617 ? -15.016 12.083 58.783 1.00 92.81 617 GLN A O 1
ATOM 4918 N N . ASP A 1 618 ? -15.046 13.793 60.232 1.00 92.88 618 ASP A N 1
ATOM 4919 C CA . ASP A 1 618 ? -15.517 14.755 59.235 1.00 92.88 618 ASP A CA 1
ATOM 4920 C C . ASP A 1 618 ? -14.407 15.059 58.189 1.00 92.88 618 ASP A C 1
ATOM 4922 O O . ASP A 1 618 ? -13.208 14.919 58.471 1.00 92.88 618 ASP A O 1
ATOM 4926 N N . PRO A 1 619 ? -14.772 15.401 56.940 1.00 92.69 619 PRO A N 1
ATOM 4927 C CA . PRO A 1 619 ? -13.826 15.868 55.926 1.00 92.69 619 PRO A CA 1
ATOM 4928 C C . PRO A 1 619 ? -13.058 17.109 56.409 1.00 92.69 619 PRO A C 1
ATOM 4930 O O . PRO A 1 619 ? -13.616 17.947 57.109 1.00 92.69 619 PRO A O 1
ATOM 4933 N N . ILE A 1 620 ? -11.787 17.243 56.027 1.00 92.00 620 ILE A N 1
ATOM 4934 C CA . ILE A 1 620 ? -10.952 18.398 56.389 1.00 92.00 620 ILE A CA 1
ATOM 4935 C C . ILE A 1 620 ? -10.338 19.029 55.146 1.00 92.00 620 ILE A C 1
ATOM 4937 O O . ILE A 1 620 ? -10.115 18.357 54.139 1.00 92.00 620 ILE A O 1
ATOM 4941 N N . GLN A 1 621 ? -10.015 20.314 55.219 1.00 91.12 621 GLN A N 1
ATOM 4942 C CA . GLN A 1 621 ? -9.254 20.974 54.166 1.00 91.12 621 GLN A CA 1
ATOM 4943 C C . GLN A 1 621 ? -7.759 20.611 54.302 1.00 91.12 621 GLN A C 1
ATOM 4945 O O . GLN A 1 621 ? -7.186 20.846 55.369 1.00 91.12 621 GLN A O 1
ATOM 4950 N N . PRO A 1 622 ? -7.117 20.017 53.277 1.00 84.06 622 PRO A N 1
ATOM 4951 C CA . PRO A 1 622 ? -5.772 19.451 53.415 1.00 84.06 622 PRO A CA 1
ATOM 4952 C C . PRO A 1 622 ? -4.659 20.511 53.444 1.00 84.06 622 PRO A C 1
ATOM 4954 O O . PRO A 1 622 ? -3.678 20.344 54.165 1.00 84.06 622 PRO A O 1
ATOM 4957 N N . ASP A 1 623 ? -4.781 21.590 52.665 1.00 82.38 623 ASP A N 1
ATOM 4958 C CA . ASP A 1 623 ? -3.852 22.723 52.664 1.00 82.38 623 ASP A CA 1
ATOM 4959 C C . ASP A 1 623 ? -4.538 24.016 52.175 1.00 82.38 623 ASP A C 1
ATOM 4961 O O . ASP A 1 623 ? -5.731 24.038 51.879 1.00 82.38 623 ASP A O 1
ATOM 4965 N N . THR A 1 624 ? -3.796 25.127 52.107 1.00 79.00 624 THR A N 1
ATOM 4966 C CA . THR A 1 624 ? -4.329 26.432 51.671 1.00 79.00 624 THR A CA 1
ATOM 4967 C C . THR A 1 624 ? -4.548 26.553 50.158 1.00 79.00 624 THR A C 1
ATOM 4969 O O . THR A 1 624 ? -5.088 27.565 49.709 1.00 79.00 624 THR A O 1
ATOM 4972 N N . ARG A 1 625 ? -4.116 25.569 49.359 1.00 83.62 625 ARG A N 1
ATOM 4973 C CA . ARG A 1 625 ? -4.220 25.564 47.891 1.00 83.62 625 ARG A CA 1
ATOM 4974 C C . ARG A 1 625 ? -5.397 24.727 47.401 1.00 83.62 625 ARG A C 1
ATOM 4976 O O . ARG A 1 625 ? -5.973 25.075 46.374 1.00 83.62 625 ARG A O 1
ATOM 4983 N N . ASP A 1 626 ? -5.759 23.662 48.112 1.00 83.62 626 ASP A N 1
ATOM 4984 C CA . ASP A 1 626 ? -6.979 22.899 47.848 1.00 83.62 626 ASP A CA 1
ATOM 4985 C C . ASP A 1 626 ? -8.128 23.440 48.708 1.00 83.62 626 ASP A C 1
ATOM 4987 O O . ASP A 1 626 ? -8.089 23.403 49.936 1.00 83.62 626 ASP A O 1
ATOM 4991 N N . THR A 1 627 ? -9.155 23.987 48.063 1.00 88.94 627 THR A N 1
ATOM 4992 C CA . THR A 1 627 ? -10.319 24.582 48.737 1.00 88.94 627 THR A CA 1
ATOM 4993 C C . THR A 1 627 ? -11.389 23.562 49.117 1.00 88.94 627 THR A C 1
ATOM 4995 O O . THR A 1 627 ? -12.408 23.934 49.698 1.00 88.94 627 THR A O 1
ATOM 4998 N N . ARG A 1 628 ? -11.197 22.284 48.775 1.00 91.50 628 ARG A N 1
ATOM 4999 C CA . ARG A 1 628 ? -12.158 21.217 49.057 1.00 91.50 628 ARG A CA 1
ATOM 5000 C C . ARG A 1 628 ? -11.946 20.659 50.457 1.00 91.50 628 ARG A C 1
ATOM 5002 O O . ARG A 1 628 ? -10.815 20.466 50.898 1.00 91.50 628 ARG A O 1
ATOM 5009 N N . GLU A 1 629 ? -13.041 20.303 51.117 1.00 92.50 629 GLU A N 1
ATOM 5010 C CA . GLU A 1 629 ? -12.981 19.427 52.284 1.00 92.50 629 GLU A CA 1
ATOM 5011 C C . GLU A 1 629 ? -12.889 17.974 51.807 1.00 92.50 629 GLU A C 1
ATOM 5013 O O . GLU A 1 629 ? -13.757 17.482 51.080 1.00 92.50 629 GLU A O 1
ATOM 5018 N N . LEU A 1 630 ? -11.817 17.290 52.195 1.00 93.75 630 LEU A N 1
ATOM 5019 C CA . LEU A 1 630 ? -11.487 15.940 51.765 1.00 93.75 630 LEU A CA 1
ATOM 5020 C C . LEU A 1 630 ? -11.525 14.986 52.959 1.00 93.75 630 LEU A C 1
ATOM 5022 O O . LEU A 1 630 ? -11.034 15.286 54.047 1.00 93.75 630 LEU A O 1
ATOM 5026 N N . ALA A 1 631 ? -12.119 13.817 52.754 1.00 94.06 631 ALA A N 1
ATOM 5027 C CA . ALA A 1 631 ? -12.140 12.754 53.744 1.00 94.06 631 ALA A CA 1
ATOM 5028 C C . ALA A 1 631 ? -11.112 11.671 53.397 1.00 94.06 631 ALA A C 1
ATOM 5030 O O . ALA A 1 631 ? -10.076 11.535 54.044 1.00 94.06 631 ALA A O 1
ATOM 5031 N N . PHE A 1 632 ? -11.391 10.924 52.336 1.00 95.06 632 PHE A N 1
ATOM 5032 C CA . PHE A 1 632 ? -10.536 9.867 51.812 1.00 95.06 632 PHE A CA 1
ATOM 5033 C C . PHE A 1 632 ? -10.686 9.802 50.289 1.00 95.06 632 PHE A C 1
ATOM 5035 O O . PHE A 1 632 ? -11.542 10.474 49.703 1.00 95.06 632 PHE A O 1
ATOM 5042 N N . TYR A 1 633 ? -9.860 8.995 49.638 1.00 95.94 633 TYR A N 1
ATOM 5043 C CA . TYR A 1 633 ? -9.958 8.712 48.213 1.00 95.94 633 TYR A CA 1
ATOM 5044 C C . TYR A 1 633 ? -9.823 7.230 47.931 1.00 95.94 633 TYR A C 1
ATOM 5046 O O . TYR A 1 633 ? -9.262 6.477 48.723 1.00 95.94 633 TYR A O 1
ATOM 5054 N N . ILE A 1 634 ? -10.309 6.835 46.761 1.00 96.44 634 ILE A N 1
ATOM 5055 C CA . ILE A 1 634 ? -10.079 5.513 46.198 1.00 96.44 634 ILE A CA 1
ATOM 5056 C C . ILE A 1 634 ? -9.310 5.646 44.890 1.00 96.44 634 ILE A C 1
ATOM 5058 O O . ILE A 1 634 ? -9.626 6.493 44.051 1.00 96.44 634 ILE A O 1
ATOM 5062 N N . LYS A 1 635 ? -8.276 4.827 44.735 1.00 95.94 635 LYS A N 1
ATOM 5063 C CA . LYS A 1 635 ? -7.282 4.901 43.668 1.00 95.94 635 LYS A CA 1
ATOM 5064 C C . LYS A 1 635 ? -7.148 3.551 42.983 1.00 95.94 635 LYS A C 1
ATOM 5066 O O . LYS A 1 635 ? -7.079 2.518 43.644 1.00 95.94 635 LYS A O 1
ATOM 5071 N N . ASN A 1 636 ? -7.101 3.583 41.652 1.00 93.38 636 ASN A N 1
ATOM 5072 C CA . ASN A 1 636 ? -6.919 2.416 40.786 1.00 93.38 636 ASN A CA 1
ATOM 5073 C C . ASN A 1 636 ? -7.853 1.238 41.110 1.00 93.38 636 ASN A C 1
ATOM 5075 O O . ASN A 1 636 ? -7.411 0.091 41.128 1.00 93.38 636 ASN A O 1
ATOM 5079 N N . LEU A 1 637 ? -9.138 1.509 41.362 1.00 92.62 637 LEU A N 1
ATOM 5080 C CA . LEU A 1 637 ? -10.096 0.435 41.614 1.00 92.62 637 LEU A CA 1
ATOM 5081 C C . LEU A 1 637 ? -10.167 -0.498 40.399 1.00 92.62 637 LEU A C 1
ATOM 5083 O O . LEU A 1 637 ? -10.427 -0.068 39.274 1.00 92.62 637 LEU A O 1
ATOM 5087 N N . THR A 1 638 ? -9.962 -1.786 40.648 1.00 89.56 638 THR A N 1
ATOM 5088 C CA . THR A 1 638 ? -10.065 -2.867 39.671 1.00 89.56 638 THR A CA 1
ATOM 5089 C C . THR A 1 638 ? -10.837 -4.036 40.269 1.00 89.56 638 THR A C 1
ATOM 5091 O O . THR A 1 638 ? -10.840 -4.247 41.479 1.00 89.56 638 THR A O 1
ATOM 5094 N N . ILE A 1 639 ? -11.523 -4.786 39.411 1.00 88.69 639 ILE A N 1
ATOM 5095 C CA . ILE A 1 639 ? -12.265 -5.991 39.781 1.00 88.69 639 ILE A CA 1
ATOM 5096 C C . ILE A 1 639 ? -11.736 -7.107 38.888 1.00 88.69 639 ILE A C 1
ATOM 5098 O O . ILE A 1 639 ? -11.689 -6.943 37.668 1.00 88.69 639 ILE A O 1
ATOM 5102 N N . LYS A 1 640 ? -11.296 -8.212 39.487 1.00 83.19 640 LYS A N 1
ATOM 5103 C CA . LYS A 1 640 ? -10.736 -9.368 38.776 1.00 83.19 640 LYS A CA 1
ATOM 5104 C C . LYS A 1 640 ? -11.526 -10.628 39.104 1.00 83.19 640 LYS A C 1
ATOM 5106 O O . LYS A 1 640 ? -12.069 -10.758 40.197 1.00 83.19 640 LYS A O 1
ATOM 5111 N N . SER A 1 641 ? -11.598 -11.565 38.163 1.00 72.88 641 SER A N 1
ATOM 5112 C CA . SER A 1 641 ? -12.142 -12.895 38.447 1.00 72.88 641 SER A CA 1
ATOM 5113 C C . SER A 1 641 ? -11.190 -13.652 39.375 1.00 72.88 641 SER A C 1
ATOM 5115 O O . SER A 1 641 ? -9.979 -13.634 39.163 1.00 72.88 641 SER A O 1
ATOM 5117 N N . THR A 1 642 ? -11.724 -14.339 40.385 1.00 63.38 642 THR A N 1
ATOM 5118 C CA . THR A 1 642 ? -10.922 -15.188 41.289 1.00 63.38 642 THR A CA 1
ATOM 5119 C C . THR A 1 642 ? -10.393 -16.458 40.606 1.00 63.38 642 THR A C 1
ATOM 5121 O O . THR A 1 642 ? -9.476 -17.088 41.123 1.00 63.38 642 THR A O 1
ATOM 5124 N N . VAL A 1 643 ? -10.902 -16.803 39.415 1.00 52.38 643 VAL A N 1
ATOM 5125 C CA . VAL A 1 643 ? -10.487 -17.990 38.640 1.00 52.38 643 VAL A CA 1
ATOM 5126 C C . VAL A 1 643 ? -9.084 -17.836 38.020 1.00 52.38 643 VAL A C 1
ATOM 5128 O O . VAL A 1 643 ? -8.434 -18.835 37.723 1.00 52.38 643 VAL A O 1
ATOM 5131 N N . ASP A 1 644 ? -8.568 -16.611 37.874 1.00 41.19 644 ASP A N 1
ATOM 5132 C CA . ASP A 1 644 ? -7.250 -16.367 37.261 1.00 41.19 644 ASP A CA 1
ATOM 5133 C C . ASP A 1 644 ? -6.060 -16.520 38.230 1.00 41.19 644 ASP A C 1
ATOM 5135 O O . ASP A 1 644 ? -4.915 -16.589 37.783 1.00 41.19 644 ASP A O 1
ATOM 5139 N N . ASN A 1 645 ? -6.293 -16.634 39.544 1.00 35.19 645 ASN A N 1
ATOM 5140 C CA . ASN A 1 645 ? -5.209 -16.715 40.536 1.00 35.19 645 ASN A CA 1
ATOM 5141 C C . ASN A 1 645 ? -4.586 -18.118 40.697 1.00 35.19 645 ASN A C 1
ATOM 5143 O O . ASN A 1 645 ? -3.569 -18.243 41.370 1.00 35.19 645 ASN A O 1
ATOM 5147 N N . GLU A 1 646 ? -5.126 -19.167 40.065 1.00 32.72 646 GLU A N 1
ATOM 5148 C CA . GLU A 1 646 ? -4.516 -20.514 40.083 1.00 32.72 646 GLU A CA 1
ATOM 5149 C C . GLU A 1 646 ? -3.554 -20.784 38.903 1.00 32.72 646 GLU A C 1
ATOM 5151 O O . GLU A 1 646 ? -3.020 -21.887 38.778 1.00 32.72 646 GLU A O 1
ATOM 5156 N N . LYS A 1 647 ? -3.308 -19.802 38.019 1.00 32.47 647 LYS A N 1
ATOM 5157 C CA . LYS A 1 647 ? -2.447 -19.969 36.827 1.00 32.47 647 LYS A CA 1
ATOM 5158 C C . LYS A 1 647 ? -1.341 -18.918 36.646 1.00 32.47 647 LYS A C 1
ATOM 5160 O O . LYS A 1 647 ? -0.854 -18.764 35.523 1.00 32.47 647 LYS A O 1
ATOM 5165 N N . GLN A 1 648 ? -0.912 -18.238 37.709 1.00 28.50 648 GLN A N 1
ATOM 5166 C CA . GLN A 1 648 ? 0.312 -17.423 37.683 1.00 28.50 648 GLN A CA 1
ATOM 5167 C C . GLN A 1 648 ? 1.471 -18.080 38.418 1.00 28.50 648 GLN A C 1
ATOM 5169 O O . GLN A 1 648 ? 1.259 -18.551 39.555 1.00 28.50 648 GLN A O 1
#

Secondary structure (DSSP, 8-state):
-----------HHHHHHHHHHHHHHHHHHHTTPPPPHHHHHHHHHHHHHSTTSHHHHHHHHHT------GGGGHHHHHHHHHHHHHHHHHHHTTTS-HHHHHHHHHHHHHHHHHHHHHHHHHHHHHHHHHHHHHHHHHHHHHHHHHHHS-TT-EEEEES---BSS--SEETTEETTGGGHHHHH-SS-EES--PBTT-GGGHHHHHHHHS-HHHHHHHHHHTTEEEEEEEGGGSTTTTHHHHHHHHHTT---SEEETTTEEEEE----SSPPPP--SEE--TTBPPPEEETTEEEEEBS-SS-EEEEEEESSSEEEEEEEEEEESS-EEEEEEETTEEEEEEEEBTTB-EEEEEEEEEE-SEEEEEEEEESSPPB--TT--S-B-EEEEEEEEEE--SEEEEE-TTBPPPEE-SSSEEEEE--SS-EEEEEEESS-EEEEEEEEEEESSSEEEEEEETTEEEEEEEESSSEEEEEEEEEEEPSEEEEEEEEESSPPB--TT--S-B-EEEEEEEEEEPPSEEEEE-TTBPPPEEETTEEEEEE--SS-EEEEEEE-S-SEEEEEEEEEEESSSEEEEEEETTEEEEEEEESSSEEEEEEEEEEEPSEEEEEEEEESS--B--SSS--S-B-EEEEEEEEEEGGGGG--

Organism: NCBI:txid1548207

pLDDT: mean 87.85, std 10.21, range [26.97, 98.31]

Foldseek 3Di:
DDAPPDDDDLWPQLVVLVVVLVVVQVVCVVVVHDRDPLVVVLVVLCQCLPDVHPVVVVCVVVVPPPPPDSVVSVVVSSVSSNVSSVVVLCVVCVPPDPVVVVVVVVVCVVNRCCRVVVVVVVVCVVCVVVVVVVLVLLLVQLVVVPVVDDFAAEEEEPDDFAPDPTPCFQQQDGHPPVCSNVVNHDGYHYLPDDHPQDQLNVLSVLLNQDQLLSSQVLCLLQRHFKYKYFLSNDPRSCPVVQVRNVVSVWHWPDDRPSTITITGHNHDPNHDHRDDQKDFGPQWDDWDDGSQKIKIFGQWQWFRKMKGADQAFAKKKKKKKKFFPAWWKKWKDKQNHTDDIDTAHPLGRMWIDIDIDGDHHGIIIITIHIPDTFDADPPGPGRTGMMIMDIDMGGQDQKDKTWDTQWGDWDDGPQKIKIFGFAQKDGKIKMAHQAFAKKKKKWKKWFQAWWKKFKDFPRDTPDIDTDHGGDIDIDIDIDGDHHGMGMIMMGMPDGFDADVPRSDRTGMMIIPIDMGGDDQKDKDWDPQWDDWDDDDVKIKIWGQDQWFGKIKIQGRHAFDKKKKKKKKWFAQFKKKFKDWQRHTFDIDTDHHTDIDIDITIHGDDHGIIMIIMHMPDHFPQNDPVGPGRTGMMIMPIDIGHPVPVVPD

Radius of gyration: 39.2 Å; chains: 1; bounding box: 106×52×124 Å